Protein AF-0000000084532709 (afdb_homodimer)

Solvent-accessible surface area (backbone atoms only — not comparable to full-atom values): 25079 Å² total; per-residue (Å²): 114,42,33,33,36,31,39,14,30,31,22,26,64,37,64,61,93,81,50,82,13,48,66,23,42,50,47,44,40,50,50,43,51,51,60,64,64,37,80,27,75,61,70,30,35,38,36,26,10,18,54,19,43,76,31,45,57,69,30,31,50,49,45,48,59,51,60,59,59,94,49,53,70,47,70,29,48,14,50,35,36,34,53,31,41,45,26,45,45,71,66,74,39,75,66,42,85,62,77,58,68,47,80,42,82,50,100,69,30,36,37,38,30,32,32,19,46,36,95,95,38,67,38,22,33,68,48,71,67,56,49,51,50,49,50,51,49,60,71,70,48,68,66,91,38,44,28,37,40,32,28,9,44,40,63,63,78,78,68,31,69,81,50,43,76,34,25,22,49,72,42,67,61,54,38,55,52,52,71,76,37,81,42,53,52,36,36,40,23,13,76,54,17,34,37,31,41,34,67,53,82,94,27,51,30,39,29,21,14,14,33,51,30,32,44,42,42,64,30,62,39,84,86,41,62,36,76,77,65,70,33,32,30,29,39,37,38,36,42,87,88,57,50,51,36,36,38,57,44,78,57,130,112,41,33,34,37,31,37,13,31,31,22,26,64,38,65,60,94,82,50,80,12,47,66,23,42,50,47,45,40,49,51,44,50,52,61,65,65,38,78,27,75,60,69,32,35,38,33,26,10,18,54,21,45,75,32,46,57,71,29,30,49,50,45,48,59,51,61,59,59,93,49,54,68,47,71,28,46,15,49,35,36,35,54,30,41,44,26,44,44,69,67,73,39,76,66,43,86,64,77,55,69,47,80,42,82,49,98,70,31,36,36,38,29,33,32,18,46,36,94,97,36,66,36,20,34,66,48,71,67,55,50,51,49,49,49,51,51,60,71,68,49,67,66,89,38,44,31,37,41,32,28,10,41,40,64,60,78,78,68,31,69,83,51,44,76,33,24,22,50,71,41,68,61,55,39,56,52,51,70,74,36,80,40,54,52,35,36,40,24,13,79,54,18,33,35,32,41,34,66,53,83,93,25,50,32,39,30,19,14,14,35,51,31,32,44,42,41,64,29,62,39,85,87,43,62,37,74,76,64,71,33,32,30,28,38,36,37,35,41,87,87,57,50,51,37,36,37,56,44,79,54,129

Nearest PDB structures (foldseek):
  2hy1-assembly1_A-2  TM=9.332E-01  e=4.107E-20  Mycobacterium tuberculosis H37Rv
  2hyp-assembly1_A-2  TM=9.124E-01  e=9.437E-20  Mycobacterium tuberculosis H37Rv
  3d03-assembly1_A  TM=8.855E-01  e=3.112E-20  Klebsiella aerogenes
  2hyo-assembly1_A-2  TM=9.187E-01  e=3.024E-19  Mycobacterium tuberculosis H37Rv
  2dxl-assembly1_A  TM=8.891E-01  e=1.471E-19  Klebsiella aerogenes

InterPro domains:
  IPR004843 Calcineurin-like, phosphoesterase domain [PF00149] (3-195)
  IPR029052 Metallo-dependent phosphatase-like [G3DSA:3.60.21.10] (1-251)
  IPR029052 Metallo-dependent phosphatase-like [SSF56300] (3-249)
  IPR050884 Cyclic nucleotide phosphodiesterase class-III [PTHR42988] (1-250)

Sequence (504 aa):
MVTIAQLSDIHLGQVQRHDGGKRARRRAEQVMAYLDALPGPLDAVLVTGDLADHGLPAEYAQVARVLKSRHPVLTCPGNHDVRGPYREGLLGEAASEEPINRLHELPGADVLMLDSSIPGKHDGLLDDATLTWLDERLAGGRTDLPALVAFHHPPVELSIPYVDEIRQFGEARLAEVLRRHPRVVALFCGHSHTPAATTFAGLPLLVAPGVVSTTTLPCEGGRGISFDQPPMLAFHVLHDDRRLTTHYRVVLMVTIAQLSDIHLGQVQRHDGGKRARRRAEQVMAYLDALPGPLDAVLVTGDLADHGLPAEYAQVARVLKSRHPVLTCPGNHDVRGPYREGLLGEAASEEPINRLHELPGADVLMLDSSIPGKHDGLLDDATLTWLDERLAGGRTDLPALVAFHHPPVELSIPYVDEIRQFGEARLAEVLRRHPRVVALFCGHSHTPAATTFAGLPLLVAPGVVSTTTLPCEGGRGISFDQPPMLAFHVLHDDRRLTTHYRVVL

Secondary structure (DSSP, 8-state):
-EEEEEEB---BT--STT-TTHHHHHHHHHHHHHHHH--S---EEEEES--BSS--HHHHHHHHHHT--SS-EEEE--TT--HHHHIIIII------S---EEEEETTEEEEE-----TT-SSEE--HHHHHHHHHHHHHS-TTS-EEEE-SS-SS--S-HHHHTTSEE-HHHHHHHHHT-TTEEEEEE-SS-S-EEEEETTEEEEEPPBSS-EE--GGG-TTSEES-SPPEEEEEEE-TTS-EEEEEEE--/-EEEEEEB---BT--STT-TTHHHHHHHHHHHHHHHH--S---EEEEES--BSS--HHHHHHHHHHT--SS-EEEE--TT--HHHHIIIII------S---EEEEETTEEEEE-----TT-SSEE--HHHHHHHHHHHHHS-TTS-EEEE-SS-SS--S-HHHHTTSEE-HHHHHHHHHT-TTEEEEEE-SS-S-EEEEETTEEEEEPPBSS-EE--GGG-TTSEESSSPPEEEEEEE-TTS-EEEEEEE--

Foldseek 3Di:
DAKAWEAEQLAAQDDDPNPRRVLSLVLLLLVQVVVQPDPDDHAEYEYAENQHQQQDLVSLLSSQVSNDHPHHYHYAYAQNHQQQSNCVSHVVDHGDNDWDWDWDDTPQEIEIETEQYDVPAHAGECDPVRLVVVLVCLVPDPLVHAYEYEHAFADDDPQQVVQSVRGYPPCVSVLVSCVVRVSHAAYEYESQQAFDWDDDSNHIYTYWHHSQWHADHVVVDDPRIGRPAAGKMKMWDQDPVRHIDIDIDGRD/DAKAWEAEQLAAQDDDPNPRRVLSLVLLLLVQVVVQPDPDDHAEYEYAENQHQQQDLVSLLSSQVSNDHPHHYHYAYAQNHQQQSNCVSHVVDHGDRDWDWDWDDTPQEIEIEGEQYDVPAHAGECDPVRLVVVLVCLVPDPLVHAYEYEHAFADDDPQQVVQSVRGYPPCVSVLVSCVVRVSHAAYEYESQQAFDWDDDSNHIYTYWHHSQWHADHVVVDDPRIGRPAAGKMKMWDQDPVRHIDIDIDGRD

pLDDT: mean 97.86, std 2.08, range [83.81, 99.0]

Radius of gyration: 22.42 Å; Cα contacts (8 Å, |Δi|>4): 1341; chains: 2; bounding box: 48×65×48 Å

Structure (mmCIF, N/CA/C/O backbone):
data_AF-0000000084532709-model_v1
#
loop_
_entity.id
_entity.type
_entity.pdbx_description
1 polymer Metallophosphoesterase
#
loop_
_atom_site.group_PDB
_atom_site.id
_atom_site.type_symbol
_atom_site.label_atom_id
_atom_site.label_alt_id
_atom_site.label_comp_id
_atom_site.label_asym_id
_atom_site.label_entity_id
_atom_site.label_seq_id
_atom_site.pdbx_PDB_ins_code
_atom_site.Cartn_x
_atom_site.Cartn_y
_atom_site.Cartn_z
_atom_site.occupancy
_atom_site.B_iso_or_equiv
_atom_site.auth_seq_id
_atom_site.auth_comp_id
_atom_site.auth_asym_id
_atom_site.auth_atom_id
_atom_site.pdbx_PDB_model_num
ATOM 1 N N . MET A 1 1 ? 8.281 3.93 -18.922 1 89.62 1 MET A N 1
ATOM 2 C CA . MET A 1 1 ? 7.402 3.691 -17.781 1 89.62 1 MET A CA 1
ATOM 3 C C . MET A 1 1 ? 6.559 2.439 -18 1 89.62 1 MET A C 1
ATOM 5 O O . MET A 1 1 ? 6.047 2.213 -19.094 1 89.62 1 MET A O 1
ATOM 9 N N . VAL A 1 2 ? 6.605 1.488 -17.125 1 96.56 2 VAL A N 1
ATOM 10 C CA . VAL A 1 2 ? 5.848 0.242 -17.172 1 96.56 2 VAL A CA 1
ATOM 11 C C . VAL A 1 2 ? 4.738 0.281 -16.125 1 96.56 2 VAL A C 1
ATOM 13 O O . VAL A 1 2 ? 4.977 0.659 -14.969 1 96.56 2 VAL A O 1
ATOM 16 N N . THR A 1 3 ? 3.543 0.022 -16.516 1 98.38 3 THR A N 1
ATOM 17 C CA . THR A 1 3 ? 2.418 -0.072 -15.602 1 98.38 3 THR A CA 1
ATOM 18 C C . THR A 1 3 ? 1.842 -1.485 -15.594 1 98.38 3 THR A C 1
ATOM 20 O O . THR A 1 3 ? 1.43 -2 -16.641 1 98.38 3 THR A O 1
ATOM 23 N N . ILE A 1 4 ? 1.801 -2.094 -14.453 1 98.75 4 ILE A N 1
ATOM 24 C CA . ILE A 1 4 ? 1.326 -3.461 -14.273 1 98.75 4 ILE A CA 1
ATOM 25 C C . ILE A 1 4 ? 0.22 -3.494 -13.227 1 98.75 4 ILE A C 1
ATOM 27 O O . ILE A 1 4 ? 0.306 -2.811 -12.203 1 98.75 4 ILE A O 1
ATOM 31 N N . ALA A 1 5 ? -0.834 -4.23 -13.477 1 98.88 5 ALA A N 1
ATOM 32 C CA . ALA A 1 5 ? -1.814 -4.551 -12.445 1 98.88 5 ALA A CA 1
ATOM 33 C C . ALA A 1 5 ? -1.521 -5.91 -11.812 1 98.88 5 ALA A C 1
ATOM 35 O O . ALA A 1 5 ? -1.058 -6.828 -12.492 1 98.88 5 ALA A O 1
ATOM 36 N N . GLN A 1 6 ? -1.792 -6.008 -10.562 1 99 6 GLN A N 1
ATOM 37 C CA . GLN A 1 6 ? -1.617 -7.281 -9.867 1 99 6 GLN A CA 1
ATOM 38 C C . GLN A 1 6 ? -2.861 -7.648 -9.062 1 99 6 GLN A C 1
ATOM 40 O O . GLN A 1 6 ? -3.385 -6.824 -8.312 1 99 6 GLN A O 1
ATOM 45 N N . LEU A 1 7 ? -3.398 -8.75 -9.281 1 98.88 7 LEU A N 1
ATOM 46 C CA . LEU A 1 7 ? -4.367 -9.367 -8.383 1 98.88 7 LEU A CA 1
ATOM 47 C C . LEU A 1 7 ? -3.848 -10.703 -7.867 1 98.88 7 LEU A C 1
ATOM 49 O O . LEU A 1 7 ? -2.883 -11.25 -8.406 1 98.88 7 LEU A O 1
ATOM 53 N N . SER A 1 8 ? -4.395 -11.195 -6.848 1 98.94 8 SER A N 1
ATOM 54 C CA . SER A 1 8 ? -3.967 -12.453 -6.246 1 98.94 8 SER A CA 1
ATOM 55 C C . SER A 1 8 ? -5.109 -13.125 -5.484 1 98.94 8 SER A C 1
ATOM 57 O O . SER A 1 8 ? -6.102 -12.477 -5.148 1 98.94 8 SER A O 1
ATOM 59 N N . ASP A 1 9 ? -5.012 -14.422 -5.293 1 98.94 9 ASP A N 1
ATOM 60 C CA . ASP A 1 9 ? -5.867 -15.195 -4.395 1 98.94 9 ASP A CA 1
ATOM 61 C C . ASP A 1 9 ? -7.336 -15.078 -4.797 1 98.94 9 ASP A C 1
ATOM 63 O O . ASP A 1 9 ? -8.18 -14.688 -3.99 1 98.94 9 ASP A O 1
ATOM 67 N N . ILE A 1 10 ? -7.547 -15.461 -6.051 1 98.94 10 ILE A N 1
ATOM 68 C CA . ILE A 1 10 ? -8.922 -15.438 -6.527 1 98.94 10 ILE A CA 1
ATOM 69 C C . ILE A 1 10 ? -9.648 -16.703 -6.066 1 98.94 10 ILE A C 1
ATOM 71 O O . ILE A 1 10 ? -10.883 -16.703 -5.965 1 98.94 10 ILE A O 1
ATOM 75 N N . HIS A 1 11 ? -9.016 -17.797 -5.891 1 98.88 11 HIS A N 1
ATOM 76 C CA . HIS A 1 11 ? -9.539 -19.016 -5.273 1 98.88 11 HIS A CA 1
ATOM 77 C C . HIS A 1 11 ? -10.805 -19.484 -5.984 1 98.88 11 HIS A C 1
ATOM 79 O O . HIS A 1 11 ? -11.82 -19.766 -5.34 1 98.88 11 HIS A O 1
ATOM 85 N N . LEU A 1 12 ? -10.75 -19.609 -7.277 1 98.88 12 LEU A N 1
ATOM 86 C CA . LEU A 1 12 ? -11.922 -20.172 -7.957 1 98.88 12 LEU A CA 1
ATOM 87 C C . LEU A 1 12 ? -12.211 -21.578 -7.477 1 98.88 12 LEU A C 1
ATOM 89 O O . LEU A 1 12 ? -11.305 -22.422 -7.402 1 98.88 12 LEU A O 1
ATOM 93 N N . GLY A 1 13 ? -13.5 -21.844 -7.152 1 98.56 13 GLY A N 1
ATOM 94 C CA . GLY A 1 13 ? -13.914 -23.109 -6.57 1 98.56 13 GLY A CA 1
ATOM 95 C C . GLY A 1 13 ? -14.172 -23.016 -5.078 1 98.56 13 GLY A C 1
ATOM 96 O O . GLY A 1 13 ? -14.711 -23.953 -4.48 1 98.56 13 GLY A O 1
ATOM 97 N N . GLN A 1 14 ? -13.773 -21.906 -4.414 1 98.38 14 GLN A N 1
ATOM 98 C CA . GLN A 1 14 ? -14.031 -21.734 -2.99 1 98.38 14 GLN A CA 1
ATOM 99 C C . GLN A 1 14 ? -15.531 -21.578 -2.723 1 98.38 14 GLN A C 1
ATOM 101 O O . GLN A 1 14 ? -16.203 -20.766 -3.348 1 98.38 14 GLN A O 1
ATOM 106 N N . VAL A 1 15 ? -15.992 -22.344 -1.795 1 97 15 VAL A N 1
ATOM 107 C CA . VAL A 1 15 ? -17.406 -22.297 -1.438 1 97 15 VAL A CA 1
ATOM 108 C C . VAL A 1 15 ? -17.594 -21.5 -0.158 1 97 15 VAL A C 1
ATOM 110 O O . VAL A 1 15 ? -16.922 -21.75 0.849 1 97 15 VAL A O 1
ATOM 113 N N . GLN A 1 16 ? -18.328 -20.484 -0.268 1 93.44 16 GLN A N 1
ATOM 114 C CA . GLN A 1 16 ? -18.766 -19.703 0.881 1 93.44 16 GLN A CA 1
ATOM 115 C C . GLN A 1 16 ? -20.281 -19.797 1.07 1 93.44 16 GLN A C 1
ATOM 117 O O . GLN A 1 16 ? -21.047 -19.5 0.154 1 93.44 16 GLN A O 1
ATOM 122 N N . ARG A 1 17 ? -20.781 -20.25 2.178 1 93.44 17 ARG A N 1
ATOM 123 C CA . ARG A 1 17 ? -22.203 -20.359 2.523 1 93.44 17 ARG A CA 1
ATOM 124 C C . ARG A 1 17 ? -22.969 -21.141 1.461 1 93.44 17 ARG A C 1
ATOM 126 O O . ARG A 1 17 ? -23.984 -20.688 0.96 1 93.44 17 ARG A O 1
ATOM 133 N N . HIS A 1 18 ? -22.359 -22.141 0.948 1 94.5 18 HIS A N 1
ATOM 134 C CA . HIS A 1 18 ? -22.953 -23.109 0.026 1 94.5 18 HIS A CA 1
ATOM 135 C C . HIS A 1 18 ? -23.328 -22.438 -1.299 1 94.5 18 HIS A C 1
ATOM 137 O O . HIS A 1 18 ? -24.359 -22.75 -1.887 1 94.5 18 HIS A O 1
ATOM 143 N N . ASP A 1 19 ? -22.547 -21.547 -1.748 1 96.62 19 ASP A N 1
ATOM 144 C CA . ASP A 1 19 ? -22.906 -20.797 -2.957 1 96.62 19 ASP A CA 1
ATOM 145 C C . ASP A 1 19 ? -22.359 -21.484 -4.203 1 96.62 19 ASP A C 1
ATOM 147 O O . ASP A 1 19 ? -22.438 -20.938 -5.305 1 96.62 19 ASP A O 1
ATOM 151 N N . GLY A 1 20 ? -21.703 -22.672 -4.043 1 96.25 20 GLY A N 1
ATOM 152 C CA . GLY A 1 20 ? -21.172 -23.406 -5.176 1 96.25 20 GLY A CA 1
ATOM 153 C C . GLY A 1 20 ? -20 -22.719 -5.844 1 96.25 20 GLY A C 1
ATOM 154 O O . GLY A 1 20 ? -19.734 -22.938 -7.027 1 96.25 20 GLY A O 1
ATOM 155 N N . GLY A 1 21 ? -19.375 -21.797 -5.172 1 97.69 21 GLY A N 1
ATOM 156 C CA . GLY A 1 21 ? -18.219 -21.094 -5.703 1 97.69 21 GLY A CA 1
ATOM 157 C C . GLY A 1 21 ? -18.562 -19.828 -6.457 1 97.69 21 GLY A C 1
ATOM 158 O O . GLY A 1 21 ? -17.703 -19.203 -7.059 1 97.69 21 GLY A O 1
ATOM 159 N N . LYS A 1 22 ? -19.797 -19.391 -6.418 1 98.06 22 LYS A N 1
ATOM 160 C CA . LYS A 1 22 ? -20.297 -18.281 -7.215 1 98.06 22 LYS A CA 1
ATOM 161 C C . LYS A 1 22 ? -19.672 -16.953 -6.766 1 98.06 22 LYS A C 1
ATOM 163 O O . LYS A 1 22 ? -19.312 -16.125 -7.598 1 98.06 22 LYS A O 1
ATOM 168 N N . ARG A 1 23 ? -19.531 -16.797 -5.445 1 98.25 23 ARG A N 1
ATOM 169 C CA . ARG A 1 23 ? -18.984 -15.539 -4.918 1 98.25 23 ARG A CA 1
ATOM 170 C C . ARG A 1 23 ? -17.562 -15.32 -5.391 1 98.25 23 ARG A C 1
ATOM 172 O O . ARG A 1 23 ? -17.219 -14.242 -5.879 1 98.25 23 ARG A O 1
ATOM 179 N N . ALA A 1 24 ? -16.719 -16.328 -5.234 1 98.75 24 ALA A N 1
ATOM 180 C CA . ALA A 1 24 ? -15.32 -16.234 -5.668 1 98.75 24 ALA A CA 1
ATOM 181 C C . ALA A 1 24 ? -15.234 -15.922 -7.16 1 98.75 24 ALA A C 1
ATOM 183 O O . ALA A 1 24 ? -14.469 -15.047 -7.574 1 98.75 24 ALA A O 1
ATOM 184 N N . ARG A 1 25 ? -16.016 -16.609 -7.926 1 98.75 25 ARG A N 1
ATOM 185 C CA . ARG A 1 25 ? -16.016 -16.406 -9.375 1 98.75 25 ARG A CA 1
ATOM 186 C C . ARG A 1 25 ? -16.469 -14.992 -9.727 1 98.75 25 ARG A C 1
ATOM 188 O O . ARG A 1 25 ? -15.844 -14.328 -10.547 1 98.75 25 ARG A O 1
ATOM 195 N N . ARG A 1 26 ? -17.531 -14.539 -9.141 1 98.62 26 ARG A N 1
ATOM 196 C CA . ARG A 1 26 ? -18.062 -13.203 -9.422 1 98.62 26 ARG A CA 1
ATOM 197 C C . ARG A 1 26 ? -17.031 -12.133 -9.094 1 98.62 26 ARG A C 1
ATOM 199 O O . ARG A 1 26 ? -16.859 -11.18 -9.859 1 98.62 26 ARG A O 1
ATOM 206 N N . ARG A 1 27 ? -16.375 -12.25 -8.023 1 98.81 27 ARG A N 1
ATOM 207 C CA . ARG A 1 27 ? -15.383 -11.266 -7.617 1 98.81 27 ARG A CA 1
ATOM 208 C C . ARG A 1 27 ? -14.203 -11.242 -8.586 1 98.81 27 ARG A C 1
ATOM 210 O O . ARG A 1 27 ? -13.719 -10.172 -8.961 1 98.81 27 ARG A O 1
ATOM 217 N N . ALA A 1 28 ? -13.734 -12.422 -8.945 1 98.94 28 ALA A N 1
ATOM 218 C CA . ALA A 1 28 ? -12.648 -12.492 -9.922 1 98.94 28 ALA A CA 1
ATOM 219 C C . ALA A 1 28 ? -13.07 -11.875 -11.258 1 98.94 28 ALA A C 1
ATOM 221 O O . ALA A 1 28 ? -12.312 -11.117 -11.867 1 98.94 28 ALA A O 1
ATOM 222 N N . GLU A 1 29 ? -14.273 -12.203 -11.695 1 98.88 29 GLU A N 1
ATOM 223 C CA . GLU A 1 29 ? -14.805 -11.648 -12.938 1 98.88 29 GLU A CA 1
ATOM 224 C C . GLU A 1 29 ? -14.922 -10.125 -12.852 1 98.88 29 GLU A C 1
ATOM 226 O O . GLU A 1 29 ? -14.648 -9.422 -13.828 1 98.88 29 GLU A O 1
ATOM 231 N N . GLN A 1 30 ? -15.336 -9.641 -11.734 1 98.88 30 GLN A N 1
ATOM 232 C CA . GLN A 1 30 ? -15.461 -8.203 -11.508 1 98.88 30 GLN A CA 1
ATOM 233 C C . GLN A 1 30 ? -14.117 -7.504 -11.656 1 98.88 30 GLN A C 1
ATOM 235 O O . GLN A 1 30 ? -14.023 -6.461 -12.312 1 98.88 30 GLN A O 1
ATOM 240 N N . VAL A 1 31 ? -13.109 -8.062 -11.086 1 98.94 31 VAL A N 1
ATOM 241 C CA . VAL A 1 31 ? -11.773 -7.469 -11.133 1 98.94 31 VAL A CA 1
ATOM 242 C C . VAL A 1 31 ? -11.25 -7.488 -12.562 1 98.94 31 VAL A C 1
ATOM 244 O O . VAL A 1 31 ? -10.727 -6.488 -13.055 1 98.94 31 VAL A O 1
ATOM 247 N N . MET A 1 32 ? -11.438 -8.617 -13.258 1 98.94 32 MET A N 1
ATOM 248 C CA . MET A 1 32 ? -10.953 -8.719 -14.633 1 98.94 32 MET A CA 1
ATOM 249 C C . MET A 1 32 ? -11.742 -7.801 -15.555 1 98.94 32 MET A C 1
ATOM 251 O O . MET A 1 32 ? -11.18 -7.207 -16.484 1 98.94 32 MET A O 1
ATOM 255 N N . ALA A 1 33 ? -13.031 -7.691 -15.312 1 98.81 33 ALA A N 1
ATOM 256 C CA . ALA A 1 33 ? -13.836 -6.766 -16.094 1 98.81 33 ALA A CA 1
ATOM 257 C C . ALA A 1 33 ? -13.367 -5.324 -15.906 1 98.81 33 ALA A C 1
ATOM 259 O O . ALA A 1 33 ? -13.289 -4.555 -16.859 1 98.81 33 ALA A O 1
ATOM 260 N N . TYR A 1 34 ? -13.094 -4.988 -14.711 1 98.62 34 TYR A N 1
ATOM 261 C CA . TYR A 1 34 ? -12.555 -3.67 -14.406 1 98.62 34 TYR A CA 1
ATOM 262 C C . TYR A 1 34 ? -11.258 -3.42 -15.164 1 98.62 34 TYR A C 1
ATOM 264 O O . TYR A 1 34 ? -11.102 -2.383 -15.812 1 98.62 34 TYR A O 1
ATOM 272 N N . LEU A 1 35 ? -10.32 -4.363 -15.141 1 98.75 35 LEU A N 1
ATOM 273 C CA . LEU A 1 35 ? -9.031 -4.219 -15.805 1 98.75 35 LEU A CA 1
ATOM 274 C C . LEU A 1 35 ? -9.203 -4.105 -17.312 1 98.75 35 LEU A C 1
ATOM 276 O O . LEU A 1 35 ? -8.539 -3.297 -17.969 1 98.75 35 LEU A O 1
ATOM 280 N N . ASP A 1 36 ? -10.109 -4.855 -17.875 1 98.5 36 ASP A N 1
ATOM 281 C CA . ASP A 1 36 ? -10.32 -4.859 -19.328 1 98.5 36 ASP A CA 1
ATOM 282 C C . ASP A 1 36 ? -10.977 -3.566 -19.781 1 98.5 36 ASP A C 1
ATOM 284 O O . ASP A 1 36 ? -10.898 -3.209 -20.969 1 98.5 36 ASP A O 1
ATOM 288 N N . ALA A 1 37 ? -11.641 -2.93 -18.844 1 97.94 37 ALA A N 1
ATOM 289 C CA . ALA A 1 37 ? -12.352 -1.697 -19.188 1 97.94 37 ALA A CA 1
ATOM 290 C C . ALA A 1 37 ? -11.422 -0.489 -19.078 1 97.94 37 ALA A C 1
ATOM 292 O O . ALA A 1 37 ? -11.766 0.607 -19.516 1 97.94 37 ALA A O 1
ATOM 293 N N . LEU A 1 38 ? -10.258 -0.655 -18.453 1 97.5 38 LEU A N 1
ATOM 294 C CA . LEU A 1 38 ? -9.312 0.451 -18.312 1 97.5 38 LEU A CA 1
ATOM 295 C C . LEU A 1 38 ? -8.914 0.992 -19.688 1 97.5 38 LEU A C 1
ATOM 297 O O . LEU A 1 38 ? -8.594 0.22 -20.594 1 97.5 38 LEU A O 1
ATOM 301 N N . PRO A 1 39 ? -8.875 2.299 -19.828 1 95.31 39 PRO A N 1
ATOM 302 C CA . PRO A 1 39 ? -8.367 2.836 -21.094 1 95.31 39 PRO A CA 1
ATOM 303 C C . PRO A 1 39 ? -6.859 2.627 -21.266 1 95.31 39 PRO A C 1
ATOM 305 O O . PRO A 1 39 ? -6.359 2.588 -22.391 1 95.31 39 PRO A O 1
ATOM 308 N N . GLY A 1 40 ? -6.059 2.48 -20.328 1 85.75 40 GLY A N 1
ATOM 309 C CA . GLY A 1 40 ? -4.629 2.215 -20.375 1 85.75 40 GLY A CA 1
ATOM 310 C C . GLY A 1 40 ? -3.787 3.432 -20.047 1 85.75 40 GLY A C 1
ATOM 311 O O . GLY A 1 40 ? -4.23 4.324 -19.328 1 85.75 40 GLY A O 1
ATOM 312 N N . PRO A 1 41 ? -2.576 3.297 -20.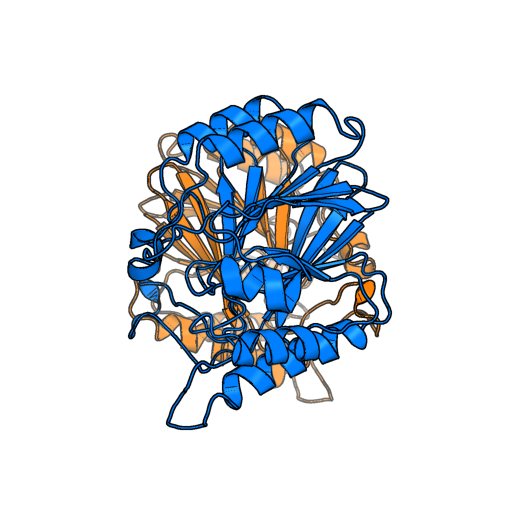094 1 89.19 41 PRO A N 1
ATOM 313 C CA . PRO A 1 41 ? -1.774 2.137 -20.484 1 89.19 41 PRO A CA 1
ATOM 314 C C . PRO A 1 41 ? -1.697 1.073 -19.391 1 89.19 41 PRO A C 1
ATOM 316 O O . PRO A 1 41 ? -1.677 1.404 -18.203 1 89.19 41 PRO A O 1
ATOM 319 N N . LEU A 1 42 ? -1.738 -0.197 -19.672 1 97.62 42 LEU A N 1
ATOM 320 C CA . LEU A 1 42 ? -1.511 -1.364 -18.828 1 97.62 42 LEU A CA 1
ATOM 321 C C . LEU A 1 42 ? -0.726 -2.436 -19.578 1 97.62 42 LEU A C 1
ATOM 323 O O . LEU A 1 42 ? -1.222 -3.004 -20.547 1 97.62 42 LEU A O 1
ATOM 327 N N . ASP A 1 43 ? 0.49 -2.684 -19.109 1 98.5 43 ASP A N 1
ATOM 328 C CA . ASP A 1 43 ? 1.42 -3.51 -19.875 1 98.5 43 ASP A CA 1
ATOM 329 C C . ASP A 1 43 ? 1.176 -4.996 -19.609 1 98.5 43 ASP A C 1
ATOM 331 O O . ASP A 1 43 ? 1.452 -5.836 -20.469 1 98.5 43 ASP A O 1
ATOM 335 N N . ALA A 1 44 ? 0.695 -5.305 -18.406 1 98.75 44 ALA A N 1
ATOM 336 C CA . ALA A 1 44 ? 0.417 -6.695 -18.047 1 98.75 44 ALA A CA 1
ATOM 337 C C . ALA A 1 44 ? -0.449 -6.785 -16.797 1 98.75 44 ALA A C 1
ATOM 339 O O . ALA A 1 44 ? -0.584 -5.809 -16.062 1 98.75 44 ALA A O 1
ATOM 340 N N . VAL A 1 45 ? -1.062 -7.887 -16.609 1 98.94 45 VAL A N 1
ATOM 341 C CA . VAL A 1 45 ? -1.749 -8.281 -15.383 1 98.94 45 VAL A CA 1
ATOM 342 C C . VAL A 1 45 ? -1.028 -9.461 -14.742 1 98.94 45 VAL A C 1
ATOM 344 O O . VAL A 1 45 ? -0.846 -10.5 -15.375 1 98.94 45 VAL A O 1
ATOM 347 N N . LEU A 1 46 ? -0.572 -9.266 -13.531 1 98.94 46 LEU A N 1
ATOM 348 C CA . LEU A 1 46 ? 0.029 -10.359 -12.773 1 98.94 46 LEU A CA 1
ATOM 349 C C . LEU A 1 46 ? -0.996 -11.008 -11.844 1 98.94 46 LEU A C 1
ATOM 351 O O . LEU A 1 46 ? -1.739 -10.312 -11.156 1 98.94 46 LEU A O 1
ATOM 355 N N . VAL A 1 47 ? -1.096 -12.297 -11.812 1 98.94 47 VAL A N 1
ATOM 356 C CA . VAL A 1 47 ? -1.88 -13.062 -10.852 1 98.94 47 VAL A CA 1
ATOM 357 C C . VAL A 1 47 ? -0.956 -13.953 -10.016 1 98.94 47 VAL A C 1
ATOM 359 O O . VAL A 1 47 ? -0.431 -14.945 -10.516 1 98.94 47 VAL A O 1
ATOM 362 N N . THR A 1 48 ? -0.82 -13.633 -8.711 1 98.94 48 THR A N 1
ATOM 363 C CA . THR A 1 48 ? 0.31 -14.164 -7.957 1 98.94 48 THR A CA 1
ATOM 364 C C . THR A 1 48 ? -0.143 -15.281 -7.02 1 98.94 48 THR A C 1
ATOM 366 O O . THR A 1 48 ? 0.189 -15.273 -5.832 1 98.94 48 THR A O 1
ATOM 369 N N . GLY A 1 49 ? -0.867 -16.219 -7.562 1 98.81 49 GLY A N 1
ATOM 370 C CA . GLY A 1 49 ? -1.056 -17.5 -6.906 1 98.81 49 GLY A CA 1
ATOM 371 C C . GLY A 1 49 ? -2.426 -17.656 -6.273 1 98.81 49 GLY A C 1
ATOM 372 O O . GLY A 1 49 ? -3.178 -16.688 -6.172 1 98.81 49 GLY A O 1
ATOM 373 N N . ASP A 1 50 ? -2.746 -18.953 -5.906 1 98.94 50 ASP A N 1
ATOM 374 C CA . ASP A 1 50 ? -4.047 -19.359 -5.387 1 98.94 50 ASP A CA 1
ATOM 375 C C . ASP A 1 50 ? -5.164 -19.016 -6.363 1 98.94 50 ASP A C 1
ATOM 377 O O . ASP A 1 50 ? -6.141 -18.359 -5.988 1 98.94 50 ASP A O 1
ATOM 381 N N . LEU A 1 51 ? -4.93 -19.469 -7.602 1 98.94 51 LEU A N 1
ATOM 382 C CA . LEU A 1 51 ? -5.902 -19.281 -8.672 1 98.94 51 LEU A CA 1
ATOM 383 C C . LEU A 1 51 ? -7.109 -20.203 -8.477 1 98.94 51 LEU A C 1
ATOM 385 O O . LEU A 1 51 ? -8.25 -19.75 -8.586 1 98.94 51 LEU A O 1
ATOM 389 N N . ALA A 1 52 ? -6.816 -21.453 -8.242 1 98.88 52 ALA A N 1
ATOM 390 C CA . ALA A 1 52 ? -7.828 -22.438 -7.859 1 98.88 52 ALA A CA 1
ATOM 391 C C . ALA A 1 52 ? -7.859 -22.625 -6.348 1 98.88 52 ALA A C 1
ATOM 393 O O . ALA A 1 52 ? -6.867 -22.375 -5.66 1 98.88 52 ALA A O 1
ATOM 394 N N . ASP A 1 53 ? -9.023 -23.094 -5.812 1 98.75 53 ASP A N 1
ATOM 395 C CA . ASP A 1 53 ? -9.117 -23.312 -4.371 1 98.75 53 ASP A CA 1
ATOM 396 C C . ASP A 1 53 ? -8.672 -24.719 -3.996 1 98.75 53 ASP A C 1
ATOM 398 O O . ASP A 1 53 ? -8.102 -24.938 -2.924 1 98.75 53 ASP A O 1
ATOM 402 N N . HIS A 1 54 ? -8.898 -25.719 -4.961 1 98.31 54 HIS A N 1
ATOM 403 C CA . HIS A 1 54 ? -8.602 -27.109 -4.652 1 98.31 54 HIS A CA 1
ATOM 404 C C . HIS A 1 54 ? -7.652 -27.703 -5.688 1 98.31 54 HIS A C 1
ATOM 406 O O . HIS A 1 54 ? -7.254 -28.875 -5.57 1 98.31 54 HIS A O 1
ATOM 412 N N . GLY A 1 55 ? -7.344 -27.016 -6.719 1 98.44 55 GLY A N 1
ATOM 413 C CA . GLY A 1 55 ? -6.418 -27.484 -7.738 1 98.44 55 GLY A CA 1
ATOM 414 C C . GLY A 1 55 ? -7.023 -28.531 -8.664 1 98.44 55 GLY A C 1
ATOM 415 O O . GLY A 1 55 ? -6.312 -29.391 -9.188 1 98.44 55 GLY A O 1
ATOM 416 N N . LEU A 1 56 ? -8.344 -28.469 -8.844 1 98.38 56 LEU A N 1
ATOM 417 C CA . LEU A 1 56 ? -9.023 -29.422 -9.711 1 98.38 56 LEU A CA 1
ATOM 418 C C . LEU A 1 56 ? -9.031 -28.953 -11.156 1 98.38 56 LEU A C 1
ATOM 420 O O . LEU A 1 56 ? -9.133 -27.75 -11.414 1 98.38 56 LEU A O 1
ATOM 424 N N . PRO A 1 57 ? -8.984 -29.891 -12.133 1 98.56 57 PRO A N 1
ATOM 425 C CA . PRO A 1 57 ? -8.992 -29.516 -13.547 1 98.56 57 PRO A CA 1
ATOM 426 C C . PRO A 1 57 ? -10.156 -28.594 -13.906 1 98.56 57 PRO A C 1
ATOM 428 O O . PRO A 1 57 ? -9.969 -27.625 -14.648 1 98.56 57 PRO A O 1
ATOM 431 N N . ALA A 1 58 ? -11.312 -28.844 -13.336 1 98.44 58 ALA A N 1
ATOM 432 C CA . ALA A 1 58 ? -12.484 -28.016 -13.633 1 98.44 58 ALA A CA 1
ATOM 433 C C . ALA A 1 58 ? -12.289 -26.594 -13.156 1 98.44 58 ALA A C 1
ATOM 435 O O . ALA A 1 58 ? -12.781 -25.641 -13.781 1 98.44 58 ALA A O 1
ATOM 436 N N . GLU A 1 59 ? -11.625 -26.375 -12.055 1 98.81 59 GLU A N 1
ATOM 437 C CA . GLU A 1 59 ? -11.336 -25.047 -11.547 1 98.81 59 GLU A CA 1
ATOM 438 C C . GLU A 1 59 ? -10.375 -24.297 -12.461 1 98.81 59 GLU A C 1
ATOM 440 O O . GLU A 1 59 ? -10.547 -23.094 -12.711 1 98.81 59 GLU A O 1
ATOM 445 N N . TYR A 1 60 ? -9.398 -24.984 -13.008 1 98.88 60 TYR A N 1
ATOM 446 C CA . TYR A 1 60 ? -8.461 -24.328 -13.914 1 98.88 60 TYR A CA 1
ATOM 447 C C . TYR A 1 60 ? -9.141 -23.953 -15.227 1 98.88 60 TYR A C 1
ATOM 449 O O . TYR A 1 60 ? -8.797 -22.938 -15.844 1 98.88 60 TYR A O 1
ATOM 457 N N . ALA A 1 61 ? -10.078 -24.766 -15.641 1 98.62 61 ALA A N 1
ATOM 458 C CA . ALA A 1 61 ? -10.867 -24.359 -16.797 1 98.62 61 ALA A CA 1
ATOM 459 C C . ALA A 1 61 ? -11.586 -23.047 -16.531 1 98.62 61 ALA A C 1
ATOM 461 O O . ALA A 1 61 ? -11.648 -22.172 -17.422 1 98.62 61 ALA A O 1
ATOM 462 N N . GLN A 1 62 ? -12.141 -22.906 -15.328 1 98.69 62 GLN A N 1
ATOM 463 C CA . GLN A 1 62 ? -12.766 -21.641 -14.938 1 98.69 62 GLN A CA 1
ATOM 464 C C . GLN A 1 62 ? -11.734 -20.516 -14.891 1 98.69 62 GLN A C 1
ATOM 466 O O . GLN A 1 62 ? -12 -19.406 -15.359 1 98.69 62 GLN A O 1
ATOM 471 N N . VAL A 1 63 ? -10.578 -20.781 -14.312 1 98.94 63 VAL A N 1
ATOM 472 C CA . VAL A 1 63 ? -9.516 -19.781 -14.211 1 98.94 63 VAL A CA 1
ATOM 473 C C . VAL A 1 63 ? -9.141 -19.297 -15.609 1 98.94 63 VAL A C 1
ATOM 475 O O . VAL A 1 63 ? -9.047 -18.078 -15.844 1 98.94 63 VAL A O 1
ATOM 478 N N . ALA A 1 64 ? -8.961 -20.25 -16.531 1 98.88 64 ALA A N 1
ATOM 479 C CA . ALA A 1 64 ? -8.586 -19.906 -17.891 1 98.88 64 ALA A CA 1
ATOM 480 C C . ALA A 1 64 ? -9.625 -18.984 -18.531 1 98.88 64 ALA A C 1
ATOM 482 O O . ALA A 1 64 ? -9.266 -18.031 -19.234 1 98.88 64 ALA A O 1
ATOM 483 N N . ARG A 1 65 ? -10.844 -19.234 -18.266 1 98.75 65 ARG A N 1
ATOM 484 C CA . ARG A 1 65 ? -11.922 -18.422 -18.812 1 98.75 65 ARG A CA 1
ATOM 485 C C . ARG A 1 65 ? -11.945 -17.047 -18.172 1 98.75 65 ARG A C 1
ATOM 487 O O . ARG A 1 65 ? -12.016 -16.031 -18.859 1 98.75 65 ARG A O 1
ATOM 494 N N . VAL A 1 66 ? -11.891 -16.984 -16.875 1 98.88 66 VAL A N 1
ATOM 495 C CA . VAL A 1 66 ? -12.023 -15.742 -16.125 1 98.88 66 VAL A CA 1
ATOM 496 C C . VAL A 1 66 ? -10.844 -14.82 -16.406 1 98.88 66 VAL A C 1
ATOM 498 O O . VAL A 1 66 ? -11 -13.602 -16.469 1 98.88 66 VAL A O 1
ATOM 501 N N . LEU A 1 67 ? -9.641 -15.375 -16.656 1 98.88 67 LEU A N 1
ATOM 502 C CA . LEU A 1 67 ? -8.43 -14.57 -16.781 1 98.88 67 LEU A CA 1
ATOM 503 C C . LEU A 1 67 ? -8.203 -14.172 -18.234 1 98.88 67 LEU A C 1
ATOM 505 O O . LEU A 1 67 ? -7.207 -13.516 -18.562 1 98.88 67 LEU A O 1
ATOM 509 N N . LYS A 1 68 ? -9.102 -14.664 -19.156 1 98.5 68 LYS A N 1
ATOM 510 C CA . LYS A 1 68 ? -9.008 -14.125 -20.516 1 98.5 68 LYS A CA 1
ATOM 511 C C . LYS A 1 68 ? -9.086 -12.602 -20.516 1 98.5 68 LYS A C 1
ATOM 513 O O . LYS A 1 68 ? -9.953 -12.023 -19.859 1 98.5 68 LYS A O 1
ATOM 518 N N . SER A 1 69 ? -8.242 -11.945 -21.188 1 98.5 69 SER A N 1
ATOM 519 C CA . SER A 1 69 ? -8.133 -10.492 -21.125 1 98.5 69 SER A CA 1
ATOM 520 C C . SER A 1 69 ? -7.484 -9.938 -22.406 1 98.5 69 SER A C 1
ATOM 522 O O . SER A 1 69 ? -6.742 -10.648 -23.078 1 98.5 69 SER A O 1
ATOM 524 N N . ARG A 1 70 ? -7.77 -8.68 -22.766 1 97.94 70 ARG A N 1
ATOM 525 C CA . ARG A 1 70 ? -7.062 -7.988 -23.828 1 97.94 70 ARG A CA 1
ATOM 526 C C . ARG A 1 70 ? -5.617 -7.699 -23.438 1 97.94 70 ARG A C 1
ATOM 528 O O . ARG A 1 70 ? -4.793 -7.344 -24.281 1 97.94 70 ARG A O 1
ATOM 535 N N . HIS A 1 71 ? -5.254 -7.77 -22.156 1 98.06 71 HIS A N 1
ATOM 536 C CA . HIS A 1 71 ? -3.895 -7.574 -21.656 1 98.06 71 HIS A CA 1
ATOM 537 C C . HIS A 1 71 ? -3.174 -8.906 -21.484 1 98.06 71 HIS A C 1
ATOM 539 O O . HIS A 1 71 ? -3.811 -9.938 -21.234 1 98.06 71 HIS A O 1
ATOM 545 N N . PRO A 1 72 ? -1.816 -8.875 -21.625 1 98.19 72 PRO A N 1
ATOM 546 C CA . PRO A 1 72 ? -1.081 -10.07 -21.203 1 98.19 72 PRO A CA 1
ATOM 547 C C . PRO A 1 72 ? -1.32 -10.422 -19.75 1 98.19 72 PRO A C 1
ATOM 549 O O . PRO A 1 72 ? -1.23 -9.555 -18.875 1 98.19 72 PRO A O 1
ATOM 552 N N . VAL A 1 73 ? -1.646 -11.68 -19.453 1 98.81 73 VAL A N 1
ATOM 553 C CA . VAL A 1 73 ? -1.854 -12.148 -18.078 1 98.81 73 VAL A CA 1
ATOM 554 C C . VAL A 1 73 ? -0.761 -13.148 -17.703 1 98.81 73 VAL A C 1
ATOM 556 O O . VAL A 1 73 ? -0.6 -14.18 -18.375 1 98.81 73 VAL A O 1
ATOM 559 N N . LEU A 1 74 ? 0.018 -12.82 -16.719 1 98.88 74 LEU A N 1
ATOM 560 C CA . LEU A 1 74 ? 1.104 -13.656 -16.203 1 98.88 74 LEU A CA 1
ATOM 561 C C . LEU A 1 74 ? 0.731 -14.273 -14.867 1 98.88 74 LEU A C 1
ATOM 563 O O . LEU A 1 74 ? 0.255 -13.586 -13.969 1 98.88 74 LEU A O 1
ATOM 567 N N . THR A 1 75 ? 0.932 -15.602 -14.719 1 98.88 75 THR A N 1
ATOM 568 C CA . THR A 1 75 ? 0.488 -16.266 -13.5 1 98.88 75 THR A CA 1
ATOM 569 C C . THR A 1 75 ? 1.624 -17.078 -12.883 1 98.88 75 THR A C 1
ATOM 571 O O . THR A 1 75 ? 2.561 -17.469 -13.578 1 98.88 75 THR A O 1
ATOM 574 N N . CYS A 1 76 ? 1.621 -17.266 -11.648 1 98.88 76 CYS A N 1
ATOM 575 C CA . CYS A 1 76 ? 2.379 -18.281 -10.922 1 98.88 76 CYS A CA 1
ATOM 576 C C . CYS A 1 76 ? 1.503 -18.984 -9.891 1 98.88 76 CYS A C 1
ATOM 578 O O . CYS A 1 76 ? 0.459 -18.469 -9.492 1 98.88 76 CYS A O 1
ATOM 580 N N . PRO A 1 77 ? 1.808 -20.219 -9.492 1 98.88 77 PRO A N 1
ATOM 581 C CA . PRO A 1 77 ? 0.954 -20.969 -8.555 1 98.88 77 PRO A CA 1
ATOM 582 C C . PRO A 1 77 ? 1.131 -20.516 -7.109 1 98.88 77 PRO A C 1
ATOM 584 O O . PRO A 1 77 ? 2.139 -19.891 -6.773 1 98.88 77 PRO A O 1
ATOM 587 N N . GLY A 1 78 ? 0.129 -20.672 -6.289 1 98.81 78 GLY A N 1
ATOM 588 C CA . GLY A 1 78 ? 0.193 -20.578 -4.84 1 98.81 78 GLY A CA 1
ATOM 589 C C . GLY A 1 78 ? -0.026 -21.906 -4.148 1 98.81 78 GLY A C 1
ATOM 590 O O . GLY A 1 78 ? 0.032 -22.969 -4.789 1 98.81 78 GLY A O 1
ATOM 591 N N . ASN A 1 79 ? -0.212 -21.938 -2.85 1 98.69 79 ASN A N 1
ATOM 592 C CA . ASN A 1 79 ? -0.255 -23.188 -2.088 1 98.69 79 ASN A CA 1
ATOM 593 C C . ASN A 1 79 ? -1.554 -23.953 -2.334 1 98.69 79 ASN A C 1
ATOM 595 O O . ASN A 1 79 ? -1.637 -25.141 -2.061 1 98.69 79 ASN A O 1
ATOM 599 N N . HIS A 1 80 ? -2.594 -23.328 -2.879 1 98.81 80 HIS A N 1
ATOM 600 C CA . HIS A 1 80 ? -3.834 -24.016 -3.217 1 98.81 80 HIS A CA 1
ATOM 601 C C . HIS A 1 80 ? -3.775 -24.594 -4.629 1 98.81 80 HIS A C 1
ATOM 603 O O . HIS A 1 80 ? -4.617 -25.422 -5.004 1 98.81 80 HIS A O 1
ATOM 609 N N . ASP A 1 81 ? -2.836 -24.188 -5.363 1 98.88 81 ASP A N 1
ATOM 610 C CA . ASP A 1 81 ? -2.689 -24.688 -6.727 1 98.88 81 ASP A CA 1
ATOM 611 C C . ASP A 1 81 ? -1.93 -26.016 -6.75 1 98.88 81 ASP A C 1
ATOM 613 O O . ASP A 1 81 ? -1.152 -26.297 -5.84 1 98.88 81 ASP A O 1
ATOM 617 N N . VAL A 1 82 ? -2.24 -26.766 -7.777 1 98.81 82 VAL A N 1
ATOM 618 C CA . VAL A 1 82 ? -1.591 -28.047 -7.984 1 98.81 82 VAL A CA 1
ATOM 619 C C . VAL A 1 82 ? -0.864 -28.062 -9.328 1 98.81 82 VAL A C 1
ATOM 621 O O . VAL A 1 82 ? -1.478 -27.828 -10.375 1 98.81 82 VAL A O 1
ATOM 624 N N . ARG A 1 83 ? 0.392 -28.359 -9.359 1 98.75 83 ARG A N 1
ATOM 625 C CA . ARG A 1 83 ? 1.286 -28.141 -10.492 1 98.75 83 ARG A CA 1
ATOM 626 C C . ARG A 1 83 ? 0.789 -28.844 -11.742 1 98.75 83 ARG A C 1
ATOM 628 O O . ARG A 1 83 ? 0.728 -28.266 -12.82 1 98.75 83 ARG A O 1
ATOM 635 N N . GLY A 1 84 ? 0.452 -30.141 -11.641 1 98.5 84 GLY A N 1
ATOM 636 C CA . GLY A 1 84 ? 0.035 -30.906 -12.805 1 98.5 84 GLY A CA 1
ATOM 637 C C . GLY A 1 84 ? -1.157 -30.297 -13.523 1 98.5 84 GLY A C 1
ATOM 638 O O . GLY A 1 84 ? -1.043 -29.875 -14.672 1 98.5 84 GLY A O 1
ATOM 639 N N . PRO A 1 85 ? -2.309 -30.234 -12.781 1 98.62 85 PRO A N 1
ATOM 640 C CA . PRO A 1 85 ? -3.494 -29.641 -13.398 1 98.62 85 PRO A CA 1
ATOM 641 C C . PRO A 1 85 ? -3.273 -28.172 -13.797 1 98.62 85 PRO A C 1
ATOM 643 O O . PRO A 1 85 ? -3.844 -27.719 -14.789 1 98.62 85 PRO A O 1
ATOM 646 N N . TYR A 1 86 ? -2.508 -27.438 -13.078 1 98.81 86 TYR A N 1
ATOM 647 C CA . TYR A 1 86 ? -2.143 -26.078 -13.438 1 98.81 86 TYR A CA 1
ATOM 648 C C . TYR A 1 86 ? -1.488 -26.031 -14.812 1 98.81 86 TYR A C 1
ATOM 650 O O . TYR A 1 86 ? -1.883 -25.234 -15.664 1 98.81 86 TYR A O 1
ATOM 658 N N . ARG A 1 87 ? -0.452 -26.875 -15.062 1 98.75 87 ARG A N 1
ATOM 659 C CA . ARG A 1 87 ? 0.246 -26.938 -16.344 1 98.75 87 ARG A CA 1
ATOM 660 C C . ARG A 1 87 ? -0.716 -27.281 -17.484 1 98.75 87 ARG A C 1
ATOM 662 O O . ARG A 1 87 ? -0.736 -26.594 -18.5 1 98.75 87 ARG A O 1
ATOM 669 N N . GLU A 1 88 ? -1.537 -28.25 -17.219 1 98.62 88 GLU A N 1
ATOM 670 C CA . GLU A 1 88 ? -2.447 -28.719 -18.25 1 98.62 88 GLU A CA 1
ATOM 671 C C . GLU A 1 88 ? -3.521 -27.688 -18.562 1 98.62 88 GLU A C 1
ATOM 673 O O . GLU A 1 88 ? -3.807 -27.391 -19.719 1 98.62 88 GLU A O 1
ATOM 678 N N . GLY A 1 89 ? -4.039 -27.141 -17.562 1 98.38 89 GLY A N 1
ATOM 679 C CA . GLY A 1 89 ? -5.203 -26.281 -17.703 1 98.38 89 GLY A CA 1
ATOM 680 C C . GLY A 1 89 ? -4.848 -24.859 -18.109 1 98.38 89 GLY A C 1
ATOM 681 O O . GLY A 1 89 ? -5.637 -24.188 -18.766 1 98.38 89 GLY A O 1
ATOM 682 N N . LEU A 1 90 ? -3.633 -24.359 -17.719 1 98.56 90 LEU A N 1
ATOM 683 C CA . LEU A 1 90 ? -3.352 -22.938 -17.906 1 98.56 90 LEU A CA 1
ATOM 684 C C . LEU A 1 90 ? -2.184 -22.734 -18.875 1 98.56 90 LEU A C 1
ATOM 686 O O . LEU A 1 90 ? -2.096 -21.703 -19.547 1 98.56 90 LEU A O 1
ATOM 690 N N . LEU A 1 91 ? -1.295 -23.75 -18.969 1 98.19 91 LEU A N 1
ATOM 691 C CA . LEU A 1 91 ? -0.068 -23.547 -19.719 1 98.19 91 LEU A CA 1
ATOM 692 C C . LEU A 1 91 ? -0.047 -24.406 -20.984 1 98.19 91 LEU A C 1
ATOM 694 O O . LEU A 1 91 ? 0.796 -24.203 -21.859 1 98.19 91 LEU A O 1
ATOM 698 N N . GLY A 1 92 ? -0.978 -25.344 -21.062 1 97.88 92 GLY A N 1
ATOM 699 C CA . GLY A 1 92 ? -0.979 -26.266 -22.188 1 97.88 92 GLY A CA 1
ATOM 700 C C . GLY A 1 92 ? 0.22 -27.188 -22.188 1 97.88 92 GLY A C 1
ATOM 701 O O . GLY A 1 92 ? 0.718 -27.562 -23.266 1 97.88 92 GLY A O 1
ATOM 702 N N . GLU A 1 93 ? 0.748 -27.5 -21.047 1 98.44 93 GLU A N 1
ATOM 703 C CA . GLU A 1 93 ? 1.913 -28.359 -20.891 1 98.44 93 GLU A CA 1
ATOM 704 C C . GLU A 1 93 ? 1.527 -29.688 -20.266 1 98.44 93 GLU A C 1
ATOM 706 O O . GLU A 1 93 ? 0.467 -29.812 -19.641 1 98.44 93 GLU A O 1
ATOM 711 N N . ALA A 1 94 ? 2.404 -30.688 -20.375 1 98.38 94 ALA A N 1
ATOM 712 C CA . ALA A 1 94 ? 2.193 -31.969 -19.703 1 98.38 94 ALA A CA 1
ATOM 713 C C . ALA A 1 94 ? 2.328 -31.828 -18.203 1 98.38 94 ALA A C 1
ATOM 715 O O . ALA A 1 94 ? 3.129 -31.016 -17.719 1 98.38 94 ALA A O 1
ATOM 716 N N . ALA A 1 95 ? 1.572 -32.625 -17.5 1 98.06 95 ALA A N 1
ATOM 717 C CA . ALA A 1 95 ? 1.647 -32.594 -16.047 1 98.06 95 ALA A CA 1
ATOM 718 C C . ALA A 1 95 ? 3.072 -32.875 -15.57 1 98.06 95 ALA A C 1
ATOM 720 O O . ALA A 1 95 ? 3.787 -33.688 -16.156 1 98.06 95 ALA A O 1
ATOM 721 N N . SER A 1 96 ? 3.471 -32.156 -14.633 1 97.56 96 SER A N 1
ATOM 722 C CA . SER A 1 96 ? 4.77 -32.281 -13.984 1 97.56 96 SER A CA 1
ATOM 723 C C . SER A 1 96 ? 4.75 -31.703 -12.578 1 97.56 96 SER A C 1
ATOM 725 O O . SER A 1 96 ? 4.023 -30.75 -12.305 1 97.56 96 SER A O 1
ATOM 727 N N . GLU A 1 97 ? 5.477 -32.312 -11.711 1 96.44 97 GLU A N 1
ATOM 728 C CA . GLU A 1 97 ? 5.555 -31.797 -10.336 1 96.44 97 GLU A CA 1
ATOM 729 C C . GLU A 1 97 ? 6.688 -30.797 -10.188 1 96.44 97 GLU A C 1
ATOM 731 O O . GLU A 1 97 ? 6.883 -30.234 -9.109 1 96.44 97 GLU A O 1
ATOM 736 N N . GLU A 1 98 ? 7.406 -30.547 -11.266 1 97.69 98 GLU A N 1
ATOM 737 C CA . GLU A 1 98 ? 8.5 -29.578 -11.219 1 97.69 98 GLU A CA 1
ATOM 738 C C . GLU A 1 98 ? 7.98 -28.172 -10.977 1 97.69 98 GLU A C 1
ATOM 740 O O . GLU A 1 98 ? 6.883 -27.812 -11.414 1 97.69 98 GLU A O 1
ATOM 745 N N . PRO A 1 99 ? 8.781 -27.391 -10.281 1 98.62 99 PRO A N 1
ATOM 746 C CA . PRO A 1 99 ? 8.344 -26.016 -10.055 1 98.62 99 PRO A CA 1
ATOM 747 C C . PRO A 1 99 ? 8.07 -25.266 -11.359 1 98.62 99 PRO A C 1
ATOM 749 O O . PRO A 1 99 ? 8.734 -25.516 -12.367 1 98.62 99 PRO A O 1
ATOM 752 N N . ILE A 1 100 ? 7.121 -24.406 -11.375 1 98.81 100 ILE A N 1
ATOM 753 C CA . ILE A 1 100 ? 6.727 -23.625 -12.539 1 98.81 100 ILE A CA 1
ATOM 754 C C . ILE A 1 100 ? 7.324 -22.219 -12.453 1 98.81 100 ILE A C 1
ATOM 756 O O . ILE A 1 100 ? 6.781 -21.344 -11.773 1 98.81 100 ILE A O 1
ATOM 760 N N . ASN A 1 101 ? 8.461 -21.984 -13.078 1 98.88 101 ASN A N 1
ATOM 761 C CA . ASN A 1 101 ? 9.148 -20.703 -13.172 1 98.88 101 ASN A CA 1
ATOM 762 C C . ASN A 1 101 ? 9.117 -20.141 -14.594 1 98.88 101 ASN A C 1
ATOM 764 O O . ASN A 1 101 ? 9.414 -20.859 -15.547 1 98.88 101 ASN A O 1
ATOM 768 N N . ARG A 1 102 ? 8.742 -18.906 -14.703 1 98.69 102 ARG A N 1
ATOM 769 C CA . ARG A 1 102 ? 8.641 -18.328 -16.047 1 98.69 102 ARG A CA 1
ATOM 770 C C . ARG A 1 102 ? 9.25 -16.922 -16.078 1 98.69 102 ARG A C 1
ATOM 772 O O . ARG A 1 102 ? 9.07 -16.141 -15.156 1 98.69 102 ARG A O 1
ATOM 779 N N . LEU A 1 103 ? 9.992 -16.625 -17.125 1 98.62 103 LEU A N 1
ATOM 780 C CA . LEU A 1 103 ? 10.477 -15.281 -17.453 1 98.62 103 LEU A CA 1
ATOM 781 C C . LEU A 1 103 ? 9.594 -14.633 -18.516 1 98.62 103 LEU A C 1
ATOM 783 O O . LEU A 1 103 ? 9.328 -15.234 -19.562 1 98.62 103 LEU A O 1
ATOM 787 N N . HIS A 1 104 ? 9.023 -13.508 -18.234 1 98.5 104 HIS A N 1
ATOM 788 C CA . HIS A 1 104 ? 8.242 -12.719 -19.188 1 98.5 104 HIS A CA 1
ATOM 789 C C . HIS A 1 104 ? 8.938 -11.406 -19.516 1 98.5 104 HIS A C 1
ATOM 791 O O . HIS A 1 104 ? 9.234 -10.617 -18.625 1 98.5 104 HIS A O 1
ATOM 797 N N . GLU A 1 105 ? 9.148 -11.172 -20.781 1 98.06 105 GLU A N 1
ATOM 798 C CA . GLU A 1 105 ? 9.828 -9.961 -21.234 1 98.06 105 GLU A CA 1
ATOM 799 C C . GLU A 1 105 ? 8.836 -8.883 -21.656 1 98.06 105 GLU A C 1
ATOM 801 O O . GLU A 1 105 ? 8.281 -8.945 -22.75 1 98.06 105 GLU A O 1
ATOM 806 N N . LEU A 1 106 ? 8.641 -7.934 -20.766 1 97.25 106 LEU A N 1
ATOM 807 C CA . LEU A 1 106 ? 7.879 -6.75 -21.141 1 97.25 106 LEU A CA 1
ATOM 808 C C . LEU A 1 106 ? 8.781 -5.703 -21.781 1 97.25 106 LEU A C 1
ATOM 810 O O . LEU A 1 106 ? 10 -5.75 -21.625 1 97.25 106 LEU A O 1
ATOM 814 N N . PRO A 1 107 ? 8.211 -4.766 -22.594 1 93.69 107 PRO A N 1
ATOM 815 C CA . PRO A 1 107 ? 9.062 -3.783 -23.281 1 93.69 107 PRO A CA 1
ATOM 816 C C . PRO A 1 107 ? 9.961 -3.02 -22.312 1 93.69 107 PRO A C 1
ATOM 818 O O . PRO A 1 107 ? 11.117 -2.732 -22.625 1 93.69 107 PRO A O 1
ATOM 821 N N . GLY A 1 108 ? 9.625 -2.77 -21.078 1 96.06 108 GLY A N 1
ATOM 822 C CA . GLY A 1 108 ? 10.398 -1.914 -20.188 1 96.06 108 GLY A CA 1
ATOM 823 C C . GLY A 1 108 ? 10.906 -2.635 -18.953 1 96.06 108 GLY A C 1
ATOM 824 O O . GLY A 1 108 ? 11.57 -2.031 -18.109 1 96.06 108 GLY A O 1
ATOM 825 N N . ALA A 1 109 ? 10.695 -3.959 -18.875 1 98.12 109 ALA A N 1
ATOM 826 C CA . ALA A 1 109 ? 11.109 -4.711 -17.703 1 98.12 109 ALA A CA 1
ATOM 827 C C . ALA A 1 109 ? 10.969 -6.215 -17.922 1 98.12 109 ALA A C 1
ATOM 829 O O . ALA A 1 109 ? 10.141 -6.648 -18.734 1 98.12 109 ALA A O 1
ATOM 830 N N . ASP A 1 110 ? 11.82 -6.949 -17.297 1 98.5 110 ASP A N 1
ATOM 831 C CA . ASP A 1 110 ? 11.586 -8.383 -17.188 1 98.5 110 ASP A CA 1
ATOM 832 C C . ASP A 1 110 ? 10.773 -8.711 -15.93 1 98.5 110 ASP A C 1
ATOM 834 O O . ASP A 1 110 ? 10.984 -8.102 -14.875 1 98.5 110 ASP A O 1
ATOM 838 N N . VAL A 1 111 ? 9.852 -9.609 -16.047 1 98.81 111 VAL A N 1
ATOM 839 C CA . VAL A 1 111 ? 9.094 -10.125 -14.914 1 98.81 111 VAL A CA 1
ATOM 840 C C . VAL A 1 111 ? 9.391 -11.617 -14.727 1 98.81 111 VAL A C 1
ATOM 842 O O . VAL A 1 111 ? 9.164 -12.414 -15.633 1 98.81 111 VAL A O 1
ATOM 845 N N . LEU A 1 112 ? 9.977 -11.938 -13.625 1 98.94 112 LEU A N 1
ATOM 846 C CA . LEU A 1 112 ? 10.227 -13.336 -13.289 1 98.94 112 LEU A CA 1
ATOM 847 C C . LEU A 1 112 ? 9.219 -13.844 -12.266 1 98.94 112 LEU A C 1
ATOM 849 O O . LEU A 1 112 ? 9.227 -13.406 -11.109 1 98.94 112 LEU A O 1
ATOM 853 N N . MET A 1 113 ? 8.336 -14.727 -12.688 1 98.88 113 MET A N 1
ATOM 854 C CA . MET A 1 113 ? 7.336 -15.344 -11.82 1 98.88 113 MET A CA 1
ATOM 855 C C . MET A 1 113 ? 7.824 -16.703 -11.312 1 98.88 113 MET A C 1
ATOM 857 O O . MET A 1 113 ? 8.07 -17.609 -12.102 1 98.88 113 MET A O 1
ATOM 861 N N . LEU A 1 114 ? 7.918 -16.797 -10.023 1 98.94 114 LEU A N 1
ATOM 862 C CA . LEU A 1 114 ? 8.516 -17.984 -9.422 1 98.94 114 LEU A CA 1
ATOM 863 C C . LEU A 1 114 ? 7.469 -18.812 -8.688 1 98.94 114 LEU A C 1
ATOM 865 O O . LEU A 1 114 ? 6.527 -18.25 -8.117 1 98.94 114 LEU A O 1
ATOM 869 N N . ASP A 1 115 ? 7.691 -20.094 -8.688 1 98.94 115 ASP A N 1
ATOM 870 C CA . ASP A 1 115 ? 6.848 -21.031 -7.957 1 98.94 115 ASP A CA 1
ATOM 871 C C . ASP A 1 115 ? 7.379 -21.266 -6.547 1 98.94 115 ASP A C 1
ATOM 873 O O . ASP A 1 115 ? 8.352 -22 -6.359 1 98.94 115 ASP A O 1
ATOM 877 N N . SER A 1 116 ? 6.688 -20.672 -5.598 1 98.94 116 SER A N 1
ATOM 878 C CA . SER A 1 116 ? 7.105 -20.859 -4.215 1 98.94 116 SER A CA 1
ATOM 879 C C . SER A 1 116 ? 6.312 -21.984 -3.549 1 98.94 116 SER A C 1
ATOM 881 O O . SER A 1 116 ? 6.492 -22.25 -2.361 1 98.94 116 SER A O 1
ATOM 883 N N . SER A 1 117 ? 5.391 -22.656 -4.25 1 98.75 117 SER A N 1
ATOM 884 C CA . SER A 1 117 ? 4.547 -23.688 -3.65 1 98.75 117 SER A CA 1
ATOM 885 C C . SER A 1 117 ? 5.348 -24.953 -3.357 1 98.75 117 SER A C 1
ATOM 887 O O . SER A 1 117 ? 6.355 -25.219 -4.016 1 98.75 117 SER A O 1
ATOM 889 N N . ILE A 1 118 ? 4.941 -25.656 -2.361 1 98.44 118 ILE A N 1
ATOM 890 C CA . ILE A 1 118 ? 5.406 -27 -2.002 1 98.44 118 ILE A CA 1
ATOM 891 C C . ILE A 1 118 ? 4.246 -27.984 -2.096 1 98.44 118 ILE A C 1
ATOM 893 O O . ILE A 1 118 ? 3.266 -27.875 -1.357 1 98.44 118 ILE A O 1
ATOM 897 N N . PRO A 1 119 ? 4.34 -28.969 -3.049 1 97.25 119 PRO A N 1
ATOM 898 C CA . PRO A 1 119 ? 3.23 -29.922 -3.15 1 97.25 119 PRO A CA 1
ATOM 899 C C . PRO A 1 119 ? 2.82 -30.5 -1.798 1 97.25 119 PRO A C 1
ATOM 901 O O . PRO A 1 119 ? 3.656 -31.047 -1.081 1 97.25 119 PRO A O 1
ATOM 904 N N . GLY A 1 120 ? 1.518 -30.312 -1.457 1 96.12 120 GLY A N 1
ATOM 905 C CA . GLY A 1 120 ? 0.948 -30.891 -0.256 1 96.12 120 GLY A CA 1
ATOM 906 C C . GLY A 1 120 ? 1.16 -30.047 0.983 1 96.12 120 GLY A C 1
ATOM 907 O O . GLY A 1 120 ? 0.757 -30.438 2.082 1 96.12 120 GLY A O 1
ATOM 908 N N . LYS A 1 121 ? 1.79 -28.922 0.905 1 98.06 121 LYS A N 1
ATOM 909 C CA . LYS A 1 121 ? 2.041 -28.047 2.047 1 98.06 121 LYS A CA 1
ATOM 910 C C . LYS A 1 121 ? 1.472 -26.656 1.807 1 98.06 121 LYS A C 1
ATOM 912 O O . LYS A 1 121 ? 1.188 -26.281 0.666 1 98.06 121 LYS A O 1
ATOM 917 N N . HIS A 1 122 ? 1.322 -25.922 2.889 1 98.06 122 HIS A N 1
ATOM 918 C CA . HIS A 1 122 ? 0.736 -24.578 2.781 1 98.06 122 HIS A CA 1
ATOM 919 C C . HIS A 1 122 ? 1.811 -23.5 2.83 1 98.06 122 HIS A C 1
ATOM 921 O O . HIS A 1 122 ? 1.589 -22.375 2.373 1 98.06 122 HIS A O 1
ATOM 927 N N . ASP A 1 123 ? 2.938 -23.828 3.525 1 98.69 123 ASP A N 1
ATOM 928 C CA . ASP A 1 123 ? 4.035 -22.875 3.561 1 98.69 123 ASP A CA 1
ATOM 929 C C . ASP A 1 123 ? 4.789 -22.844 2.232 1 98.69 123 ASP A C 1
ATOM 931 O O . ASP A 1 123 ? 4.504 -23.641 1.338 1 98.69 123 ASP A O 1
ATOM 935 N N . GLY A 1 124 ? 5.672 -21.812 2.018 1 98.81 124 GLY A N 1
ATOM 936 C CA . GLY A 1 124 ? 6.344 -21.625 0.742 1 98.81 124 GLY A CA 1
ATOM 937 C C . GLY A 1 124 ? 7.848 -21.828 0.821 1 98.81 124 GLY A C 1
ATOM 938 O O . GLY A 1 124 ? 8.438 -21.703 1.894 1 98.81 124 GLY A O 1
ATOM 939 N N . LEU A 1 125 ? 8.367 -22.125 -0.263 1 98.81 125 LEU A N 1
ATOM 940 C CA . LEU A 1 125 ? 9.805 -22.297 -0.43 1 98.81 125 LEU A CA 1
ATOM 941 C C . LEU A 1 125 ? 10.219 -22.094 -1.884 1 98.81 125 LEU A C 1
ATOM 943 O O . LEU A 1 125 ? 9.578 -22.625 -2.797 1 98.81 125 LEU A O 1
ATOM 947 N N . LEU A 1 126 ? 11.203 -21.266 -2.1 1 98.88 126 LEU A N 1
ATOM 948 C CA . LEU A 1 126 ? 11.922 -21.312 -3.369 1 98.88 126 LEU A CA 1
ATOM 949 C C . LEU A 1 126 ? 13.07 -22.312 -3.305 1 98.88 126 LEU A C 1
ATOM 951 O O . LEU A 1 126 ? 14.102 -22.047 -2.682 1 98.88 126 LEU A O 1
ATOM 955 N N . ASP A 1 127 ? 12.859 -23.438 -3.895 1 98.44 127 ASP A N 1
ATOM 956 C CA . ASP A 1 127 ? 13.844 -24.516 -3.742 1 98.44 127 ASP A CA 1
ATOM 957 C C . ASP A 1 127 ? 15.125 -24.188 -4.516 1 98.44 127 ASP A C 1
ATOM 959 O O . ASP A 1 127 ? 15.227 -23.141 -5.145 1 98.44 127 ASP A O 1
ATOM 963 N N . ASP A 1 128 ? 16.109 -25.094 -4.457 1 98.25 128 ASP A N 1
ATOM 964 C CA . ASP A 1 128 ? 17.422 -24.844 -5.055 1 98.25 128 ASP A CA 1
ATOM 965 C C . ASP A 1 128 ? 17.312 -24.672 -6.566 1 98.25 128 ASP A C 1
ATOM 967 O O . ASP A 1 128 ? 17.984 -23.828 -7.152 1 98.25 128 ASP A O 1
ATOM 971 N N . ALA A 1 129 ? 16.531 -25.469 -7.156 1 98.25 129 ALA A N 1
ATOM 972 C CA . ALA A 1 129 ? 16.359 -25.391 -8.609 1 98.25 129 ALA A CA 1
ATOM 973 C C . ALA A 1 129 ? 15.773 -24.047 -9.031 1 98.25 129 ALA A C 1
ATOM 975 O O . ALA A 1 129 ? 16.219 -23.453 -10.008 1 98.25 129 ALA A O 1
ATOM 976 N N . THR A 1 130 ? 14.742 -23.609 -8.336 1 98.81 130 THR A N 1
ATOM 977 C CA . THR A 1 130 ? 14.109 -22.328 -8.617 1 98.81 130 THR A CA 1
ATOM 978 C C . THR A 1 130 ? 15.102 -21.188 -8.43 1 98.81 130 THR A C 1
ATOM 980 O O . THR A 1 130 ? 15.188 -20.281 -9.266 1 98.81 130 THR A O 1
ATOM 983 N N . LEU A 1 131 ? 15.906 -21.203 -7.352 1 98.88 131 LEU A N 1
ATOM 984 C CA . LEU A 1 131 ? 16.859 -20.125 -7.082 1 98.88 131 LEU A CA 1
ATOM 985 C C . LEU A 1 131 ? 17.984 -20.125 -8.109 1 98.88 131 LEU A C 1
ATOM 987 O O . LEU A 1 131 ? 18.469 -19.062 -8.516 1 98.88 131 LEU A O 1
ATOM 991 N N . THR A 1 132 ? 18.422 -21.344 -8.492 1 98.75 132 THR A N 1
ATOM 992 C CA . THR A 1 132 ? 19.406 -21.453 -9.555 1 98.75 132 THR A CA 1
ATOM 993 C C . THR A 1 132 ? 18.859 -20.875 -10.859 1 98.75 132 THR A C 1
ATOM 995 O O . THR A 1 132 ? 19.547 -20.109 -11.547 1 98.75 132 THR A O 1
ATOM 998 N N . TRP A 1 133 ? 17.672 -21.234 -11.156 1 98.75 133 TRP A N 1
ATOM 999 C CA . TRP A 1 133 ? 17 -20.719 -12.344 1 98.75 133 TRP A CA 1
ATOM 1000 C C . TRP A 1 133 ? 16.938 -19.203 -12.312 1 98.75 133 TRP A C 1
ATOM 1002 O O . TRP A 1 133 ? 17.25 -18.531 -13.305 1 98.75 133 TRP A O 1
ATOM 1012 N N . LEU A 1 134 ? 16.5 -18.625 -11.18 1 98.88 134 LEU A N 1
ATOM 1013 C CA . LEU A 1 134 ? 16.406 -17.172 -11.008 1 98.88 134 LEU A CA 1
ATOM 1014 C C . LEU A 1 134 ? 17.766 -16.516 -11.25 1 98.88 134 LEU A C 1
ATOM 1016 O O . LEU A 1 134 ? 17.875 -15.555 -12.016 1 98.88 134 LEU A O 1
ATOM 1020 N N . ASP A 1 135 ? 18.766 -17.062 -10.562 1 98.81 135 ASP A N 1
ATOM 1021 C CA . ASP A 1 135 ? 20.125 -16.531 -10.656 1 98.81 135 ASP A CA 1
ATOM 1022 C C . ASP A 1 135 ? 20.594 -16.5 -12.109 1 98.81 135 ASP A C 1
ATOM 1024 O O . ASP A 1 135 ? 21.094 -15.469 -12.586 1 98.81 135 ASP A O 1
ATOM 1028 N N . GLU A 1 136 ? 20.375 -17.578 -12.836 1 98.5 136 GLU A N 1
ATOM 1029 C CA . GLU A 1 136 ? 20.812 -17.719 -14.219 1 98.5 136 GLU A CA 1
ATOM 1030 C C . GLU A 1 136 ? 20.047 -16.766 -15.133 1 98.5 136 GLU A C 1
ATOM 1032 O O . GLU A 1 136 ? 20.641 -16.141 -16.016 1 98.5 136 GLU A O 1
ATOM 1037 N N . ARG A 1 137 ? 18.734 -16.625 -14.938 1 98.5 137 ARG A N 1
ATOM 1038 C CA . ARG A 1 137 ? 17.922 -15.773 -15.797 1 98.5 137 ARG A CA 1
ATOM 1039 C C . ARG A 1 137 ? 18.25 -14.297 -15.562 1 98.5 137 ARG A C 1
ATOM 1041 O O . ARG A 1 137 ? 18.25 -13.508 -16.5 1 98.5 137 ARG A O 1
ATOM 1048 N N . LEU A 1 138 ? 18.5 -13.953 -14.32 1 98.38 138 LEU A N 1
ATOM 1049 C CA . LEU A 1 138 ? 18.844 -12.57 -14.008 1 98.38 138 LEU A CA 1
ATOM 1050 C C . LEU A 1 138 ? 20.219 -12.211 -14.586 1 98.38 138 LEU A C 1
ATOM 1052 O O . LEU A 1 138 ? 20.422 -11.086 -15.055 1 98.38 138 LEU A O 1
ATOM 1056 N N . ALA A 1 139 ? 21.141 -13.172 -14.578 1 96.81 139 ALA A N 1
ATOM 1057 C CA . ALA A 1 139 ? 22.5 -12.938 -15.07 1 96.81 139 ALA A CA 1
ATOM 1058 C C . ALA A 1 139 ? 22.516 -12.883 -16.594 1 96.81 139 ALA A C 1
ATOM 1060 O O . ALA A 1 139 ? 23.266 -12.094 -17.188 1 96.81 139 ALA A O 1
ATOM 1061 N N . GLY A 1 140 ? 21.766 -13.711 -17.328 1 92.12 140 GLY A N 1
ATOM 1062 C CA . GLY A 1 140 ? 21.828 -13.859 -18.766 1 92.12 140 GLY A CA 1
ATOM 1063 C C . GLY A 1 140 ? 20.766 -13.055 -19.5 1 92.12 140 GLY A C 1
ATOM 1064 O O . GLY A 1 140 ? 20.734 -13.016 -20.734 1 92.12 140 GLY A O 1
ATOM 1065 N N . GLY A 1 141 ? 19.922 -12.305 -18.891 1 83.81 141 GLY A N 1
ATOM 1066 C CA . GLY A 1 141 ? 18.797 -11.617 -19.5 1 83.81 141 GLY A CA 1
ATOM 1067 C C . GLY A 1 141 ? 19.156 -10.227 -19.984 1 83.81 141 GLY A C 1
ATOM 1068 O O . GLY A 1 141 ? 20.266 -9.992 -20.453 1 83.81 141 GLY A O 1
ATOM 1069 N N . ARG A 1 142 ? 18.188 -9.414 -20.172 1 93.62 142 ARG A N 1
ATOM 1070 C CA . ARG A 1 142 ? 18.297 -8.016 -20.562 1 93.62 142 ARG A CA 1
ATOM 1071 C C . ARG A 1 142 ? 18.781 -7.156 -19.391 1 93.62 142 ARG A C 1
ATOM 1073 O O . ARG A 1 142 ? 18 -6.398 -18.812 1 93.62 142 ARG A O 1
ATOM 1080 N N . THR A 1 143 ? 20.062 -7.238 -19.109 1 91.5 143 THR A N 1
ATOM 1081 C CA . THR A 1 143 ? 20.656 -6.758 -17.875 1 91.5 143 THR A CA 1
ATOM 1082 C C . THR A 1 143 ? 20.562 -5.238 -17.781 1 91.5 143 THR A C 1
ATOM 1084 O O . THR A 1 143 ? 20.734 -4.664 -16.703 1 91.5 143 THR A O 1
ATOM 1087 N N . ASP A 1 144 ? 20.266 -4.594 -18.844 1 94.75 144 ASP A N 1
ATOM 1088 C CA . ASP A 1 144 ? 20.125 -3.139 -18.844 1 94.75 144 ASP A CA 1
ATOM 1089 C C . ASP A 1 144 ? 18.734 -2.717 -18.391 1 94.75 144 ASP A C 1
ATOM 1091 O O . ASP A 1 144 ? 18.5 -1.547 -18.078 1 94.75 144 ASP A O 1
ATOM 1095 N N . LEU A 1 145 ? 17.797 -3.654 -18.406 1 97.31 145 LEU A N 1
ATOM 1096 C CA . LEU A 1 145 ? 16.422 -3.367 -17.984 1 97.31 145 LEU A CA 1
ATOM 1097 C C . LEU A 1 145 ? 16.188 -3.818 -16.547 1 97.31 145 LEU A C 1
ATOM 1099 O O . LEU A 1 145 ? 16.812 -4.773 -16.078 1 97.31 145 LEU A O 1
ATOM 1103 N N . PRO A 1 146 ? 15.328 -3.07 -15.891 1 98.38 146 PRO A N 1
ATOM 1104 C CA . PRO A 1 146 ? 14.953 -3.531 -14.547 1 98.38 146 PRO A CA 1
ATOM 1105 C C . PRO A 1 146 ? 14.227 -4.875 -14.57 1 98.38 146 PRO A C 1
ATOM 1107 O O . PRO A 1 146 ? 13.648 -5.25 -15.586 1 98.38 146 PRO A O 1
ATOM 1110 N N . ALA A 1 147 ? 14.359 -5.613 -13.469 1 98.75 147 ALA A N 1
ATOM 1111 C CA . ALA A 1 147 ? 13.656 -6.879 -13.289 1 98.75 147 ALA A CA 1
ATOM 1112 C C . ALA A 1 147 ? 12.719 -6.812 -12.086 1 98.75 147 ALA A C 1
ATOM 1114 O O . ALA A 1 147 ? 13.055 -6.227 -11.055 1 98.75 147 ALA A O 1
ATOM 1115 N N . LEU A 1 148 ? 11.555 -7.32 -12.25 1 98.88 148 LEU A N 1
ATOM 1116 C CA . LEU A 1 148 ? 10.555 -7.523 -11.211 1 98.88 148 LEU A CA 1
ATOM 1117 C C . LEU A 1 148 ? 10.375 -9.008 -10.906 1 98.88 148 LEU A C 1
ATOM 1119 O O . LEU A 1 148 ? 10.234 -9.82 -11.82 1 98.88 148 LEU A O 1
ATOM 1123 N N . VAL A 1 149 ? 10.445 -9.375 -9.633 1 98.94 149 VAL A N 1
ATOM 1124 C CA . VAL A 1 149 ? 10.328 -10.773 -9.25 1 98.94 149 VAL A CA 1
ATOM 1125 C C . VAL A 1 149 ? 9.039 -10.992 -8.461 1 98.94 149 VAL A C 1
ATOM 1127 O O . VAL A 1 149 ? 8.773 -10.266 -7.496 1 98.94 149 VAL A O 1
ATOM 1130 N N . ALA A 1 150 ? 8.266 -11.961 -8.883 1 98.94 150 ALA A N 1
ATOM 1131 C CA . ALA A 1 150 ? 6.984 -12.25 -8.242 1 98.94 150 ALA A CA 1
ATOM 1132 C C . ALA A 1 150 ? 6.906 -13.703 -7.797 1 98.94 150 ALA A C 1
ATOM 1134 O O . ALA A 1 150 ? 7.402 -14.594 -8.484 1 98.94 150 ALA A O 1
ATOM 1135 N N . PHE A 1 151 ? 6.375 -13.953 -6.703 1 98.94 151 PHE A N 1
ATOM 1136 C CA . PHE A 1 151 ? 6.055 -15.258 -6.141 1 98.94 151 PHE A CA 1
ATOM 1137 C C . PHE A 1 151 ? 4.902 -15.148 -5.145 1 98.94 151 PHE A C 1
ATOM 1139 O O . PHE A 1 151 ? 4.449 -14.047 -4.828 1 98.94 151 PHE A O 1
ATOM 1146 N N . HIS A 1 152 ? 4.395 -16.281 -4.699 1 98.94 152 HIS A N 1
ATOM 1147 C CA . HIS A 1 152 ? 3.135 -16.266 -3.961 1 98.94 152 HIS A CA 1
ATOM 1148 C C . HIS A 1 152 ? 3.361 -15.93 -2.49 1 98.94 152 HIS A C 1
ATOM 1150 O O . HIS A 1 152 ? 2.721 -15.031 -1.945 1 98.94 152 HIS A O 1
ATOM 1156 N N . HIS A 1 153 ? 4.312 -16.531 -1.778 1 98.94 153 HIS A N 1
ATOM 1157 C CA . HIS A 1 153 ? 4.488 -16.5 -0.331 1 98.94 153 HIS A CA 1
ATOM 1158 C C . HIS A 1 153 ? 5.445 -15.383 0.079 1 98.94 153 HIS A C 1
ATOM 1160 O O . HIS A 1 153 ? 6.598 -15.359 -0.362 1 98.94 153 HIS A O 1
ATOM 1166 N N . PRO A 1 154 ? 5.008 -14.453 0.927 1 98.88 154 PRO A N 1
ATOM 1167 C CA . PRO A 1 154 ? 5.949 -13.445 1.425 1 98.88 154 PRO A CA 1
ATOM 1168 C C . PRO A 1 154 ? 7.094 -14.055 2.236 1 98.88 154 PRO A C 1
ATOM 1170 O O . PRO A 1 154 ? 6.863 -14.938 3.062 1 98.88 154 PRO A O 1
ATOM 1173 N N . PRO A 1 155 ? 8.266 -13.578 2.049 1 98.88 155 PRO A N 1
ATOM 1174 C CA . PRO A 1 155 ? 9.438 -14.125 2.752 1 98.88 155 PRO A CA 1
ATOM 1175 C C . PRO A 1 155 ? 9.672 -13.453 4.102 1 98.88 155 PRO A C 1
ATOM 1177 O O . PRO A 1 155 ? 10.758 -13.586 4.68 1 98.88 155 PRO A O 1
ATOM 1180 N N . VAL A 1 156 ? 8.727 -12.633 4.617 1 98.75 156 VAL A N 1
ATOM 1181 C CA . VAL A 1 156 ? 8.805 -11.938 5.895 1 98.75 156 VAL A CA 1
ATOM 1182 C C . VAL A 1 156 ? 7.461 -12.016 6.613 1 98.75 156 VAL A C 1
ATOM 1184 O O . VAL A 1 156 ? 6.43 -12.281 5.992 1 98.75 156 VAL A O 1
ATOM 1187 N N . GLU A 1 157 ? 7.512 -11.789 7.922 1 98.25 157 GLU A N 1
ATOM 1188 C CA . GLU A 1 157 ? 6.27 -11.656 8.68 1 98.25 157 GLU A CA 1
ATOM 1189 C C . GLU A 1 157 ? 5.562 -10.344 8.367 1 98.25 157 GLU A C 1
ATOM 1191 O O . GLU A 1 157 ? 6.207 -9.305 8.242 1 98.25 157 GLU A O 1
ATOM 1196 N N . LEU A 1 158 ? 4.238 -10.391 8.242 1 98.31 158 LEU A N 1
ATOM 1197 C CA . LEU A 1 158 ? 3.434 -9.211 7.945 1 98.31 158 LEU A CA 1
ATOM 1198 C C . LEU A 1 158 ? 2.551 -8.836 9.133 1 98.31 158 LEU A C 1
ATOM 1200 O O . LEU A 1 158 ? 1.696 -7.953 9.023 1 98.31 158 LEU A O 1
ATOM 1204 N N . SER A 1 159 ? 2.703 -9.531 10.273 1 97.31 159 SER A N 1
ATOM 1205 C CA . SER A 1 159 ? 1.961 -9.312 11.508 1 97.31 159 SER A CA 1
ATOM 1206 C C . SER A 1 159 ? 0.529 -9.82 11.391 1 97.31 159 SER A C 1
ATOM 1208 O O . SER A 1 159 ? -0.392 -9.242 11.969 1 97.31 159 SER A O 1
ATOM 1210 N N . ILE A 1 160 ? 0.376 -10.805 10.594 1 97.25 160 ILE A N 1
ATOM 1211 C CA . ILE A 1 160 ? -0.845 -11.594 10.5 1 97.25 160 ILE A CA 1
ATOM 1212 C C . ILE A 1 160 ? -0.555 -13.039 10.914 1 97.25 160 ILE A C 1
ATOM 1214 O O . ILE A 1 160 ? -0.153 -13.859 10.086 1 97.25 160 ILE A O 1
ATOM 1218 N N . PRO A 1 161 ? -0.787 -13.375 12.148 1 93.69 161 PRO A N 1
ATOM 1219 C CA . PRO A 1 161 ? -0.226 -14.586 12.75 1 93.69 161 PRO A CA 1
ATOM 1220 C C . PRO A 1 161 ? -0.533 -15.844 11.945 1 93.69 161 PRO A C 1
ATOM 1222 O O . PRO A 1 161 ? 0.376 -16.609 11.617 1 93.69 161 PRO A O 1
ATOM 1225 N N . TYR A 1 162 ? -1.736 -16.125 11.547 1 90.81 162 TYR A N 1
ATOM 1226 C CA . TYR A 1 162 ? -2.076 -17.375 10.883 1 90.81 162 TYR A CA 1
ATOM 1227 C C . TYR A 1 162 ? -1.406 -17.469 9.516 1 90.81 162 TYR A C 1
ATOM 1229 O O . TYR A 1 162 ? -1.005 -18.547 9.086 1 90.81 162 TYR A O 1
ATOM 1237 N N . VAL A 1 163 ? -1.201 -16.359 8.828 1 95.75 163 VAL A N 1
ATOM 1238 C CA . VAL A 1 163 ? -0.582 -16.344 7.512 1 95.75 163 VAL A CA 1
ATOM 1239 C C . VAL A 1 163 ? 0.938 -16.391 7.652 1 95.75 163 VAL A C 1
ATOM 1241 O O . VAL A 1 163 ? 1.622 -17.047 6.863 1 95.75 163 VAL A O 1
ATOM 1244 N N . ASP A 1 164 ? 1.446 -15.703 8.68 1 97.69 164 ASP A N 1
ATOM 1245 C CA . ASP A 1 164 ? 2.883 -15.664 8.93 1 97.69 164 ASP A CA 1
ATOM 1246 C C . ASP A 1 164 ? 3.434 -17.062 9.211 1 97.69 164 ASP A C 1
ATOM 1248 O O . ASP A 1 164 ? 4.582 -17.359 8.867 1 97.69 164 ASP A O 1
ATOM 1252 N N . GLU A 1 165 ? 2.57 -17.938 9.75 1 97.88 165 GLU A N 1
ATOM 1253 C CA . GLU A 1 165 ? 2.99 -19.281 10.086 1 97.88 165 GLU A CA 1
ATOM 1254 C C . GLU A 1 165 ? 3.217 -20.125 8.828 1 97.88 165 GLU A C 1
ATOM 1256 O O . GLU A 1 165 ? 3.877 -21.156 8.867 1 97.88 165 GLU A O 1
ATOM 1261 N N . ILE A 1 166 ? 2.635 -19.688 7.711 1 98.56 166 ILE A N 1
ATOM 1262 C CA . ILE A 1 166 ? 2.785 -20.438 6.461 1 98.56 166 ILE A CA 1
ATOM 1263 C C . ILE A 1 166 ? 3.414 -19.531 5.402 1 98.56 166 ILE A C 1
ATOM 1265 O O . ILE A 1 166 ? 3.086 -19.641 4.215 1 98.56 166 ILE A O 1
ATOM 1269 N N . ARG A 1 167 ? 4.258 -18.594 5.801 1 98.75 167 ARG A N 1
ATOM 1270 C CA . ARG A 1 167 ? 5 -17.719 4.906 1 98.75 167 ARG A CA 1
ATOM 1271 C C . ARG A 1 167 ? 6.086 -18.484 4.16 1 98.75 167 ARG A C 1
ATOM 1273 O O . ARG A 1 167 ? 6.117 -19.719 4.199 1 98.75 167 ARG A O 1
ATOM 1280 N N . GLN A 1 168 ? 6.879 -17.859 3.355 1 98.81 168 GLN A N 1
ATOM 1281 C CA . GLN A 1 168 ? 8.031 -18.453 2.691 1 98.81 168 GLN A CA 1
ATOM 1282 C C . GLN A 1 168 ? 9.195 -18.625 3.664 1 98.81 168 GLN A C 1
ATOM 1284 O O . GLN A 1 168 ? 9.578 -17.688 4.355 1 98.81 168 GLN A O 1
ATOM 1289 N N . PHE A 1 169 ? 9.766 -19.797 3.746 1 98.5 169 PHE A N 1
ATOM 1290 C CA . PHE A 1 169 ? 10.938 -20.047 4.578 1 98.5 169 PHE A CA 1
ATOM 1291 C C . PHE A 1 169 ? 12.18 -20.25 3.717 1 98.5 169 PHE A C 1
ATOM 1293 O O . PHE A 1 169 ? 12.086 -20.328 2.49 1 98.5 169 PHE A O 1
ATOM 1300 N N . GLY A 1 170 ? 13.359 -20.219 4.316 1 98.31 170 GLY A N 1
ATOM 1301 C CA . GLY A 1 170 ? 14.609 -20.281 3.576 1 98.31 170 GLY A CA 1
ATOM 1302 C C . GLY A 1 170 ? 14.914 -19 2.82 1 98.31 170 GLY A C 1
ATOM 1303 O O . GLY A 1 170 ? 15.633 -19.031 1.817 1 98.31 170 GLY A O 1
ATOM 1304 N N . GLU A 1 171 ? 14.328 -17.922 3.242 1 98.38 171 GLU A N 1
ATOM 1305 C CA . GLU A 1 171 ? 14.344 -16.641 2.531 1 98.38 171 GLU A CA 1
ATOM 1306 C C . GLU A 1 171 ? 15.75 -16.047 2.479 1 98.38 171 GLU A C 1
ATOM 1308 O O . GLU A 1 171 ? 16.047 -15.211 1.627 1 98.38 171 GLU A O 1
ATOM 1313 N N . ALA A 1 172 ? 16.656 -16.469 3.346 1 98.56 172 ALA A N 1
ATOM 1314 C CA . ALA A 1 172 ? 18.031 -15.969 3.312 1 98.56 172 ALA A CA 1
ATOM 1315 C C . ALA A 1 172 ? 18.688 -16.297 1.981 1 98.56 172 ALA A C 1
ATOM 1317 O O . ALA A 1 172 ? 19.5 -15.516 1.474 1 98.56 172 ALA A O 1
ATOM 1318 N N . ARG A 1 173 ? 18.391 -17.469 1.436 1 98.75 173 ARG A N 1
ATOM 1319 C CA . ARG A 1 173 ? 18.953 -17.875 0.154 1 98.75 173 ARG A CA 1
ATOM 1320 C C . ARG A 1 173 ? 18.453 -16.984 -0.976 1 98.75 173 ARG A C 1
ATOM 1322 O O . ARG A 1 173 ? 19.219 -16.641 -1.886 1 98.75 173 ARG A O 1
ATOM 1329 N N . LEU A 1 174 ? 17.172 -16.641 -0.927 1 98.88 174 LEU A N 1
ATOM 1330 C CA . LEU A 1 174 ? 16.625 -15.703 -1.899 1 98.88 174 LEU A CA 1
ATOM 1331 C C . LEU A 1 174 ? 17.344 -14.359 -1.802 1 98.88 174 LEU A C 1
ATOM 1333 O O . LEU A 1 174 ? 17.719 -13.773 -2.82 1 98.88 174 LEU A O 1
ATOM 1337 N N . ALA A 1 175 ? 17.547 -13.852 -0.574 1 98.88 175 ALA A N 1
ATOM 1338 C CA . ALA A 1 175 ? 18.234 -12.578 -0.355 1 98.88 175 ALA A CA 1
ATOM 1339 C C . ALA A 1 175 ? 19.625 -12.594 -0.978 1 98.88 175 ALA A C 1
ATOM 1341 O O . ALA A 1 175 ? 20.047 -11.602 -1.57 1 98.88 175 ALA A O 1
ATOM 1342 N N . GLU A 1 176 ? 20.297 -13.703 -0.828 1 98.75 176 GLU A N 1
ATOM 1343 C CA . GLU A 1 176 ? 21.641 -13.836 -1.381 1 98.75 176 GLU A CA 1
ATOM 1344 C C . GLU A 1 176 ? 21.625 -13.711 -2.902 1 98.75 176 GLU A C 1
ATOM 1346 O O . GLU A 1 176 ? 22.469 -13.016 -3.48 1 98.75 176 GLU A O 1
ATOM 1351 N N . VAL A 1 177 ? 20.656 -14.367 -3.539 1 98.88 177 VAL A N 1
ATOM 1352 C CA . VAL A 1 177 ? 20.547 -14.273 -4.992 1 98.88 177 VAL A CA 1
ATOM 1353 C C . VAL A 1 177 ? 20.25 -12.828 -5.395 1 98.88 177 VAL A C 1
ATOM 1355 O O . VAL A 1 177 ? 20.875 -12.297 -6.312 1 98.88 177 VAL A O 1
ATOM 1358 N N . LEU A 1 178 ? 19.312 -12.18 -4.715 1 98.75 178 LEU A N 1
ATOM 1359 C CA . LEU A 1 178 ? 18.875 -10.82 -5.051 1 98.75 178 LEU A CA 1
ATOM 1360 C C . LEU A 1 178 ? 20.031 -9.844 -4.922 1 98.75 178 LEU A C 1
ATOM 1362 O O . LEU A 1 178 ? 20.156 -8.914 -5.727 1 98.75 178 LEU A O 1
ATOM 1366 N N . ARG A 1 179 ? 20.922 -10.008 -3.967 1 98.06 179 ARG A N 1
ATOM 1367 C CA . ARG A 1 179 ? 22.062 -9.117 -3.729 1 98.06 179 ARG A CA 1
ATOM 1368 C C . ARG A 1 179 ? 23.016 -9.117 -4.914 1 98.06 179 ARG A C 1
ATOM 1370 O O . ARG A 1 179 ? 23.703 -8.125 -5.164 1 98.06 179 ARG A O 1
ATOM 1377 N N . ARG A 1 180 ? 23.016 -10.195 -5.688 1 97.81 180 ARG A N 1
ATOM 1378 C CA . ARG A 1 180 ? 23.938 -10.336 -6.82 1 97.81 180 ARG A CA 1
ATOM 1379 C C . ARG A 1 180 ? 23.391 -9.617 -8.047 1 97.81 180 ARG A C 1
ATOM 1381 O O . ARG A 1 180 ? 24.109 -9.422 -9.031 1 97.81 180 ARG A O 1
ATOM 1388 N N . HIS A 1 181 ? 22.156 -9.219 -8.016 1 98.25 181 HIS A N 1
ATOM 1389 C CA . HIS A 1 181 ? 21.531 -8.672 -9.211 1 98.25 181 HIS A CA 1
ATOM 1390 C C . HIS A 1 181 ? 20.844 -7.344 -8.914 1 98.25 181 HIS A C 1
ATOM 1392 O O . HIS A 1 181 ? 19.609 -7.297 -8.742 1 98.25 181 HIS A O 1
ATOM 1398 N N . PRO A 1 182 ? 21.594 -6.246 -9 1 96.75 182 PRO A N 1
ATOM 1399 C CA . PRO A 1 182 ? 21.062 -4.926 -8.672 1 96.75 182 PRO A CA 1
ATOM 1400 C C . PRO A 1 182 ? 19.969 -4.477 -9.641 1 96.75 182 PRO A C 1
ATOM 1402 O O . PRO A 1 182 ? 19.266 -3.492 -9.375 1 96.75 182 PRO A O 1
ATOM 1405 N N . ARG A 1 183 ? 19.797 -5.195 -10.719 1 97.75 183 ARG A N 1
ATOM 1406 C CA . ARG A 1 183 ? 18.734 -4.801 -11.656 1 97.75 183 ARG A CA 1
ATOM 1407 C C . ARG A 1 183 ? 17.359 -5.184 -11.125 1 97.75 183 ARG A C 1
ATOM 1409 O O . ARG A 1 183 ? 16.344 -4.73 -11.648 1 97.75 183 ARG A O 1
ATOM 1416 N N . VAL A 1 184 ? 17.281 -6.129 -10.109 1 98.75 184 VAL A N 1
ATOM 1417 C CA . VAL A 1 184 ? 16 -6.383 -9.453 1 98.75 184 VAL A CA 1
ATOM 1418 C C . VAL A 1 184 ? 15.586 -5.16 -8.641 1 98.75 184 VAL A C 1
ATOM 1420 O O . VAL A 1 184 ? 16.328 -4.703 -7.773 1 98.75 184 VAL A O 1
ATOM 1423 N N . VAL A 1 185 ? 14.336 -4.645 -8.87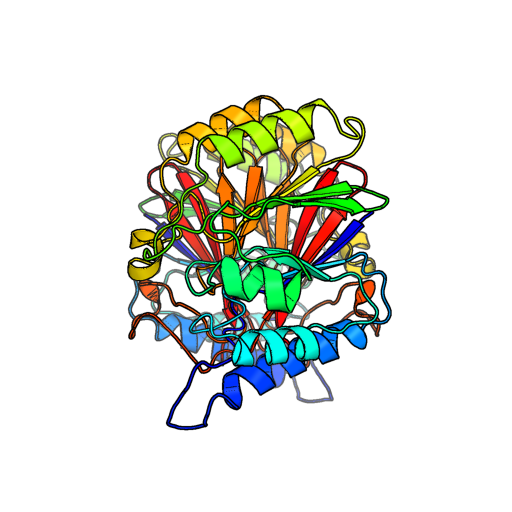5 1 98.62 185 VAL A N 1
ATOM 1424 C CA . VAL A 1 185 ? 14.008 -3.357 -8.266 1 98.62 185 VAL A CA 1
ATOM 1425 C C . VAL A 1 185 ? 12.805 -3.514 -7.336 1 98.62 185 VAL A C 1
ATOM 1427 O O . VAL A 1 185 ? 12.516 -2.621 -6.539 1 98.62 185 VAL A O 1
ATOM 1430 N N . ALA A 1 186 ? 12.125 -4.684 -7.406 1 98.88 186 ALA A N 1
ATOM 1431 C CA . ALA A 1 186 ? 10.977 -4.895 -6.531 1 98.88 186 ALA A CA 1
ATOM 1432 C C . ALA A 1 186 ? 10.57 -6.367 -6.504 1 98.88 186 ALA A C 1
ATOM 1434 O O . ALA A 1 186 ? 10.906 -7.129 -7.414 1 98.88 186 ALA A O 1
ATOM 1435 N N . LEU A 1 187 ? 9.891 -6.734 -5.465 1 98.94 187 LEU A N 1
ATOM 1436 C CA . LEU A 1 187 ? 9.312 -8.055 -5.27 1 98.94 187 LEU A CA 1
ATOM 1437 C C . LEU A 1 187 ? 7.801 -7.961 -5.09 1 98.94 187 LEU A C 1
ATOM 1439 O O . LEU A 1 187 ? 7.305 -7.051 -4.418 1 98.94 187 LEU A O 1
ATOM 1443 N N . PHE A 1 188 ? 7.031 -8.922 -5.699 1 98.94 188 PHE A N 1
ATOM 1444 C CA . PHE A 1 188 ? 5.578 -8.969 -5.609 1 98.94 188 PHE A CA 1
ATOM 1445 C C . PHE A 1 188 ? 5.117 -10.305 -5.035 1 98.94 188 PHE A C 1
ATOM 1447 O O . PHE A 1 188 ? 5.656 -11.359 -5.387 1 98.94 188 PHE A O 1
ATOM 1454 N N . CYS A 1 189 ? 4.133 -10.234 -4.121 1 98.94 189 CYS A N 1
ATOM 1455 C CA . CYS A 1 189 ? 3.609 -11.461 -3.521 1 98.94 189 CYS A CA 1
ATOM 1456 C C . CYS A 1 189 ? 2.09 -11.398 -3.406 1 98.94 189 CYS A C 1
ATOM 1458 O O . CYS A 1 189 ? 1.478 -10.375 -3.727 1 98.94 189 CYS A O 1
ATOM 1460 N N . GLY A 1 190 ? 1.438 -12.531 -3.113 1 98.81 190 GLY A N 1
ATOM 1461 C CA . GLY A 1 190 ? 0.07 -12.695 -2.648 1 98.81 190 GLY A CA 1
ATOM 1462 C C . GLY A 1 190 ? -0.025 -13.43 -1.323 1 98.81 190 GLY A C 1
ATOM 1463 O O . GLY A 1 190 ? 0.63 -13.047 -0.35 1 98.81 190 GLY A O 1
ATOM 1464 N N . HIS A 1 191 ? -0.858 -14.344 -1.162 1 98.81 191 HIS A N 1
ATOM 1465 C CA . HIS A 1 191 ? -0.918 -15.328 -0.082 1 98.81 191 HIS A CA 1
ATOM 1466 C C . HIS A 1 191 ? -1.536 -14.719 1.175 1 98.81 191 HIS A C 1
ATOM 1468 O O . HIS A 1 191 ? -2.365 -15.352 1.831 1 98.81 191 HIS A O 1
ATOM 1474 N N . SER A 1 192 ? -1.223 -13.461 1.486 1 98.62 192 SER A N 1
ATOM 1475 C CA . SER A 1 192 ? -1.609 -12.875 2.766 1 98.62 192 SER A CA 1
ATOM 1476 C C . SER A 1 192 ? -2.961 -12.18 2.666 1 98.62 192 SER A C 1
ATOM 1478 O O . SER A 1 192 ? -3.52 -11.75 3.678 1 98.62 192 SER A O 1
ATOM 1480 N N . HIS A 1 193 ? -3.539 -12.016 1.507 1 98.75 193 HIS A N 1
ATOM 1481 C CA . HIS A 1 193 ? -4.883 -11.516 1.242 1 98.75 193 HIS A CA 1
ATOM 1482 C C . HIS A 1 193 ? -5.047 -10.086 1.756 1 98.75 193 HIS A C 1
ATOM 1484 O O . HIS A 1 193 ? -6.141 -9.688 2.162 1 98.75 193 HIS A O 1
ATOM 1490 N N . THR A 1 194 ? -3.996 -9.352 1.959 1 98.69 194 THR A N 1
ATOM 1491 C CA . THR A 1 194 ? -4.086 -7.965 2.406 1 98.69 194 THR A CA 1
ATOM 1492 C C . THR A 1 194 ? -3.219 -7.062 1.536 1 98.69 194 THR A C 1
ATOM 1494 O O . THR A 1 194 ? -2.105 -7.434 1.161 1 98.69 194 THR A O 1
ATOM 1497 N N . PRO A 1 195 ? -3.783 -5.906 1.092 1 98.88 195 PRO A N 1
ATOM 1498 C CA . PRO A 1 195 ? -2.9 -4.93 0.45 1 98.88 195 PRO A CA 1
ATOM 1499 C C . PRO A 1 195 ? -1.826 -4.395 1.396 1 98.88 195 PRO A C 1
ATOM 1501 O O . PRO A 1 195 ? -2.139 -3.672 2.346 1 98.88 195 PRO A O 1
ATOM 1504 N N . ALA A 1 196 ? -0.561 -4.742 1.14 1 98.94 196 ALA A N 1
ATOM 1505 C CA . ALA A 1 196 ? 0.486 -4.395 2.098 1 98.94 196 ALA A CA 1
ATOM 1506 C C . ALA A 1 196 ? 1.784 -4.031 1.382 1 98.94 196 ALA A C 1
ATOM 1508 O O . ALA A 1 196 ? 1.996 -4.418 0.231 1 98.94 196 ALA A O 1
ATOM 1509 N N . ALA A 1 197 ? 2.584 -3.25 1.992 1 98.94 197 ALA A N 1
ATOM 1510 C CA . ALA A 1 197 ? 3.918 -2.865 1.532 1 98.94 197 ALA A CA 1
ATOM 1511 C C . ALA A 1 197 ? 4.949 -3.029 2.645 1 98.94 197 ALA A C 1
ATOM 1513 O O . ALA A 1 197 ? 4.691 -2.674 3.797 1 98.94 197 ALA A O 1
ATOM 1514 N N . THR A 1 198 ? 6.062 -3.604 2.391 1 98.94 198 THR A N 1
ATOM 1515 C CA . THR A 1 198 ? 7.199 -3.748 3.293 1 98.94 198 THR A CA 1
ATOM 1516 C C . THR A 1 198 ? 8.5 -3.867 2.508 1 98.94 198 THR A C 1
ATOM 1518 O O . THR A 1 198 ? 8.602 -3.365 1.386 1 98.94 198 THR A O 1
ATOM 1521 N N . THR A 1 199 ? 9.539 -4.344 3.154 1 98.81 199 THR A N 1
ATOM 1522 C CA . THR A 1 199 ? 10.828 -4.492 2.49 1 98.81 199 THR A CA 1
ATOM 1523 C C . THR A 1 199 ? 11.422 -5.871 2.766 1 98.81 199 THR A C 1
ATOM 1525 O O . THR A 1 199 ? 11.109 -6.496 3.781 1 98.81 199 THR A O 1
ATOM 1528 N N . PHE A 1 200 ? 12.156 -6.328 1.853 1 98.88 200 PHE A N 1
ATOM 1529 C CA . PHE A 1 200 ? 12.953 -7.539 1.977 1 98.88 200 PHE A CA 1
ATOM 1530 C C . PHE A 1 200 ? 14.242 -7.426 1.163 1 98.88 200 PHE A C 1
ATOM 1532 O O . PHE A 1 200 ? 14.203 -7.047 -0.009 1 98.88 200 PHE A O 1
ATOM 1539 N N . ALA A 1 201 ? 15.367 -7.703 1.792 1 98.31 201 ALA A N 1
ATOM 1540 C CA . ALA A 1 201 ? 16.672 -7.68 1.146 1 98.31 201 ALA A CA 1
ATOM 1541 C C . ALA A 1 201 ? 16.953 -6.324 0.5 1 98.31 201 ALA A C 1
ATOM 1543 O O . ALA A 1 201 ? 17.5 -6.25 -0.604 1 98.31 201 ALA A O 1
ATOM 1544 N N . GLY A 1 202 ? 16.484 -5.242 1.187 1 97.44 202 GLY A N 1
ATOM 1545 C CA . GLY A 1 202 ? 16.75 -3.887 0.728 1 97.44 202 GLY A CA 1
ATOM 1546 C C . GLY A 1 202 ? 15.828 -3.455 -0.4 1 97.44 202 GLY A C 1
ATOM 1547 O O . GLY A 1 202 ? 15.977 -2.361 -0.95 1 97.44 202 GLY A O 1
ATOM 1548 N N . LEU A 1 203 ? 14.836 -4.316 -0.777 1 98.75 203 LEU A N 1
ATOM 1549 C CA . LEU A 1 203 ? 13.938 -4.043 -1.895 1 98.75 203 LEU A CA 1
ATOM 1550 C C . LEU A 1 203 ? 12.508 -3.848 -1.406 1 98.75 203 LEU A C 1
ATOM 1552 O O . LEU A 1 203 ? 12.102 -4.434 -0.4 1 98.75 203 LEU A O 1
ATOM 1556 N N . PRO A 1 204 ? 11.727 -2.969 -2.164 1 98.88 204 PRO A N 1
ATOM 1557 C CA . PRO A 1 204 ? 10.281 -2.979 -1.895 1 98.88 204 PRO A CA 1
ATOM 1558 C C . PRO A 1 204 ? 9.656 -4.355 -2.086 1 98.88 204 PRO A C 1
ATOM 1560 O O . PRO A 1 204 ? 9.945 -5.039 -3.07 1 98.88 204 PRO A O 1
ATOM 1563 N N . LEU A 1 205 ? 8.945 -4.801 -1.113 1 98.94 205 LEU A N 1
ATOM 1564 C CA . LEU A 1 205 ? 8.094 -5.984 -1.185 1 98.94 205 LEU A CA 1
ATOM 1565 C C . LEU A 1 205 ? 6.621 -5.598 -1.09 1 98.94 205 LEU A C 1
ATOM 1567 O O . LEU A 1 205 ? 6.16 -5.141 -0.042 1 98.94 205 LEU A O 1
ATOM 1571 N N . LEU A 1 206 ? 5.914 -5.75 -2.199 1 99 206 LEU A N 1
ATOM 1572 C CA . LEU A 1 206 ? 4.52 -5.336 -2.309 1 99 206 LEU A CA 1
ATOM 1573 C C . LEU A 1 206 ? 3.598 -6.551 -2.375 1 99 206 LEU A C 1
ATOM 1575 O O . LEU A 1 206 ? 3.818 -7.461 -3.178 1 99 206 LEU A O 1
ATOM 1579 N N . VAL A 1 207 ? 2.596 -6.559 -1.526 1 98.94 207 VAL A N 1
ATOM 1580 C CA . VAL A 1 207 ? 1.674 -7.68 -1.399 1 98.94 207 VAL A CA 1
ATOM 1581 C C . VAL A 1 207 ? 0.314 -7.305 -1.984 1 98.94 207 VAL A C 1
ATOM 1583 O O . VAL A 1 207 ? -0.279 -6.297 -1.592 1 98.94 207 VAL A O 1
ATOM 1586 N N . ALA A 1 208 ? -0.129 -8.102 -2.916 1 98.88 208 ALA A N 1
ATOM 1587 C CA . ALA A 1 208 ? -1.45 -7.875 -3.496 1 98.88 208 ALA A CA 1
ATOM 1588 C C . ALA A 1 208 ? -2.553 -8.25 -2.51 1 98.88 208 ALA A C 1
ATOM 1590 O O . ALA A 1 208 ? -2.43 -9.234 -1.779 1 98.88 208 ALA A O 1
ATOM 1591 N N . PRO A 1 209 ? -3.656 -7.457 -2.516 1 98.81 209 PRO A N 1
ATOM 1592 C CA . PRO A 1 209 ? -4.824 -7.891 -1.749 1 98.81 209 PRO A CA 1
ATOM 1593 C C . PRO A 1 209 ? -5.406 -9.211 -2.256 1 98.81 209 PRO A C 1
ATOM 1595 O O . PRO A 1 209 ? -5.184 -9.586 -3.41 1 98.81 209 PRO A O 1
ATOM 1598 N N . GLY A 1 210 ? -6.047 -9.938 -1.367 1 98.75 210 GLY A N 1
ATOM 1599 C CA . GLY A 1 210 ? -6.816 -11.078 -1.823 1 98.75 210 GLY A CA 1
ATOM 1600 C C . GLY A 1 210 ? -8.148 -10.695 -2.441 1 98.75 210 GLY A C 1
ATOM 1601 O O . GLY A 1 210 ? -8.969 -10.047 -1.796 1 98.75 210 GLY A O 1
ATOM 1602 N N . VAL A 1 211 ? -8.344 -11.141 -3.656 1 98.88 211 VAL A N 1
ATOM 1603 C CA . VAL A 1 211 ? -9.602 -10.844 -4.328 1 98.88 211 VAL A CA 1
ATOM 1604 C C . VAL A 1 211 ? -10.758 -11.5 -3.574 1 98.88 211 VAL A C 1
ATOM 1606 O O . VAL A 1 211 ? -11.82 -10.891 -3.404 1 98.88 211 VAL A O 1
ATOM 1609 N N . VAL A 1 212 ? -10.523 -12.656 -3.012 1 98.81 212 VAL A N 1
ATOM 1610 C CA . VAL A 1 212 ? -11.617 -13.461 -2.475 1 98.81 212 VAL A CA 1
ATOM 1611 C C . VAL A 1 212 ? -11.93 -13.016 -1.047 1 98.81 212 VAL A C 1
ATOM 1613 O O . VAL A 1 212 ? -13.07 -13.133 -0.59 1 98.81 212 VAL A O 1
ATOM 1616 N N . SER A 1 213 ? -10.945 -12.586 -0.329 1 98.5 213 SER A N 1
ATOM 1617 C CA . SER A 1 213 ? -11.094 -12.227 1.076 1 98.5 213 SER A CA 1
ATOM 1618 C C . SER A 1 213 ? -9.93 -11.359 1.55 1 98.5 213 SER A C 1
ATOM 1620 O O . SER A 1 213 ? -8.953 -11.164 0.819 1 98.5 213 SER A O 1
ATOM 1622 N N . THR A 1 214 ? -10.023 -10.805 2.721 1 98.31 214 THR A N 1
ATOM 1623 C CA . THR A 1 214 ? -8.984 -9.977 3.33 1 98.31 214 THR A CA 1
ATOM 1624 C C . THR A 1 214 ? -8.641 -10.492 4.727 1 98.31 214 THR A C 1
ATOM 1626 O O . THR A 1 214 ? -9.531 -10.719 5.547 1 98.31 214 THR A O 1
ATOM 1629 N N . THR A 1 215 ? -7.359 -10.734 4.953 1 98.38 215 THR A N 1
ATOM 1630 C CA . THR A 1 215 ? -6.938 -11.039 6.316 1 98.38 215 THR A CA 1
ATOM 1631 C C . THR A 1 215 ? -6.77 -9.766 7.129 1 98.38 215 THR A C 1
ATOM 1633 O O . THR A 1 215 ? -6.422 -8.711 6.582 1 98.38 215 THR A O 1
ATOM 1636 N N . THR A 1 216 ? -7.039 -9.852 8.414 1 96.88 216 THR A N 1
ATOM 1637 C CA . THR A 1 216 ? -7.023 -8.672 9.266 1 96.88 216 THR A CA 1
ATOM 1638 C C . THR A 1 216 ? -5.875 -8.742 10.273 1 96.88 216 THR A C 1
ATOM 1640 O O . THR A 1 216 ? -5.344 -9.82 10.539 1 96.88 216 THR A O 1
ATOM 1643 N N . LEU A 1 217 ? -5.48 -7.605 10.789 1 97.56 217 LEU A N 1
ATOM 1644 C CA . LEU A 1 217 ? -4.414 -7.484 11.781 1 97.56 217 LEU A CA 1
ATOM 1645 C C . LEU A 1 217 ? -4.934 -7.801 13.18 1 97.56 217 LEU A C 1
ATOM 1647 O O . LEU A 1 217 ? -6.137 -7.688 13.438 1 97.56 217 LEU A O 1
ATOM 1651 N N . PRO A 1 218 ? -4.012 -8.102 14.094 1 96 218 PRO A N 1
ATOM 1652 C CA . PRO A 1 218 ? -4.418 -8.32 15.484 1 96 218 PRO A CA 1
ATOM 1653 C C . PRO A 1 218 ? -5.16 -7.129 16.078 1 96 218 PRO A C 1
ATOM 1655 O O . PRO A 1 218 ? -6.109 -7.309 16.859 1 96 218 PRO A O 1
ATOM 1658 N N . CYS A 1 219 ? -4.77 -5.91 15.703 1 96.5 219 CYS A N 1
ATOM 1659 C CA . CYS A 1 219 ? -5.418 -4.734 16.281 1 96.5 219 CYS A CA 1
ATOM 1660 C C . CYS A 1 219 ? -6.875 -4.652 15.859 1 96.5 219 CYS A C 1
ATOM 1662 O O . CYS A 1 219 ? -7.676 -3.959 16.484 1 96.5 219 CYS A O 1
ATOM 1664 N N . GLU A 1 220 ? -7.223 -5.281 14.758 1 96.62 220 GLU A N 1
ATOM 1665 C CA . GLU A 1 220 ? -8.586 -5.246 14.234 1 96.62 220 GLU A CA 1
ATOM 1666 C C . GLU A 1 220 ? -9.469 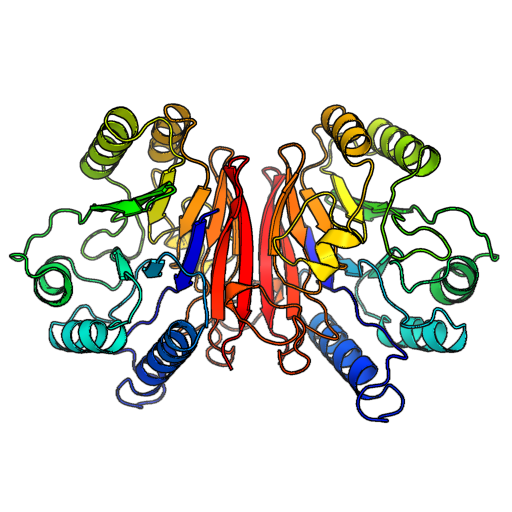-6.273 14.938 1 96.62 220 GLU A C 1
ATOM 1668 O O . GLU A 1 220 ? -10.695 -6.211 14.852 1 96.62 220 GLU A O 1
ATOM 1673 N N . GLY A 1 221 ? -8.875 -7.234 15.617 1 93.75 221 GLY A N 1
ATOM 1674 C CA . GLY A 1 221 ? -9.617 -8.281 16.297 1 93.75 221 GLY A CA 1
ATOM 1675 C C . GLY A 1 221 ? -10.344 -9.219 15.352 1 93.75 221 GLY A C 1
ATOM 1676 O O . GLY A 1 221 ? -10 -9.305 14.172 1 93.75 221 GLY A O 1
ATOM 1677 N N . GLY A 1 222 ? -11.172 -10.031 15.906 1 91.56 222 GLY A N 1
ATOM 1678 C CA . GLY A 1 222 ? -11.977 -10.945 15.117 1 91.56 222 GLY A CA 1
ATOM 1679 C C . GLY A 1 222 ? -11.25 -12.227 14.766 1 91.56 222 GLY A C 1
ATOM 1680 O O . GLY A 1 222 ? -10.312 -12.633 15.461 1 91.56 222 GLY A O 1
ATOM 1681 N N . ARG A 1 223 ? -11.695 -12.906 13.688 1 90.38 223 ARG A N 1
ATOM 1682 C CA . ARG A 1 223 ? -11.242 -14.25 13.336 1 90.38 223 ARG A CA 1
ATOM 1683 C C . ARG A 1 223 ? -9.992 -14.188 12.461 1 90.38 223 ARG A C 1
ATOM 1685 O O . ARG A 1 223 ? -9.445 -15.227 12.078 1 90.38 223 ARG A O 1
ATOM 1692 N N . GLY A 1 224 ? -9.625 -13.039 12.086 1 94.69 224 GLY A N 1
ATOM 1693 C CA . GLY A 1 224 ? -8.406 -12.898 11.305 1 94.69 224 GLY A CA 1
ATOM 1694 C C . GLY A 1 224 ? -8.648 -12.922 9.812 1 94.69 224 GLY A C 1
ATOM 1695 O O . GLY A 1 224 ? -7.707 -12.891 9.016 1 94.69 224 GLY A O 1
ATOM 1696 N N . ILE A 1 225 ? -9.93 -13.023 9.383 1 96.38 225 ILE A N 1
ATOM 1697 C CA . ILE A 1 225 ? -10.289 -13.023 7.969 1 96.38 225 ILE A CA 1
ATOM 1698 C C . ILE A 1 225 ? -11.656 -12.367 7.781 1 96.38 225 ILE A C 1
ATOM 1700 O O . ILE A 1 225 ? -12.57 -12.57 8.586 1 96.38 225 ILE A O 1
ATOM 1704 N N . SER A 1 226 ? -11.734 -11.539 6.809 1 96.12 226 SER A N 1
ATOM 1705 C CA . SER A 1 226 ? -12.984 -10.875 6.445 1 96.12 226 SER A CA 1
ATOM 1706 C C . SER A 1 226 ? -13.398 -11.227 5.02 1 96.12 226 SER A C 1
ATOM 1708 O O . SER A 1 226 ? -12.578 -11.219 4.105 1 96.12 226 SER A O 1
ATOM 1710 N N . PHE A 1 227 ? -14.648 -11.562 4.812 1 96.75 227 PHE A N 1
ATOM 1711 C CA . PHE A 1 227 ? -15.203 -11.797 3.486 1 96.75 227 PHE A CA 1
ATOM 1712 C C . PHE A 1 227 ? -16.062 -10.625 3.041 1 96.75 227 PHE A C 1
ATOM 1714 O O . PHE A 1 227 ? -16.656 -10.656 1.96 1 96.75 227 PHE A O 1
ATOM 1721 N N . ASP A 1 228 ? -16.047 -9.539 3.848 1 95.12 228 ASP A N 1
ATOM 1722 C CA . ASP A 1 228 ? -16.953 -8.414 3.588 1 95.12 228 ASP A CA 1
ATOM 1723 C C . ASP A 1 228 ? -16.219 -7.281 2.867 1 95.12 228 ASP A C 1
ATOM 1725 O O . ASP A 1 228 ? -16.844 -6.41 2.268 1 95.12 228 ASP A O 1
ATOM 1729 N N . GLN A 1 229 ? -14.883 -7.238 3.021 1 97.75 229 GLN A N 1
ATOM 1730 C CA . GLN A 1 229 ? -14.125 -6.223 2.299 1 97.75 229 GLN A CA 1
ATOM 1731 C C . GLN A 1 229 ? -14.32 -6.355 0.792 1 97.75 229 GLN A C 1
ATOM 1733 O O . GLN A 1 229 ? -14.414 -7.469 0.271 1 97.75 229 GLN A O 1
ATOM 1738 N N . PRO A 1 230 ? -14.375 -5.266 0.074 1 98.25 230 PRO A N 1
ATOM 1739 C CA . PRO A 1 230 ? -14.477 -5.375 -1.383 1 98.25 230 PRO A CA 1
ATOM 1740 C C . PRO A 1 230 ? -13.188 -5.891 -2.023 1 98.25 230 PRO A C 1
ATOM 1742 O O . PRO A 1 230 ? -12.109 -5.793 -1.427 1 98.25 230 PRO A O 1
ATOM 1745 N N . PRO A 1 231 ? -13.32 -6.52 -3.227 1 98.69 231 PRO A N 1
ATOM 1746 C CA . PRO A 1 231 ? -12.094 -6.887 -3.93 1 98.69 231 PRO A CA 1
ATOM 1747 C C . PRO A 1 231 ? -11.211 -5.68 -4.238 1 98.69 231 PRO A C 1
ATOM 1749 O O . PRO A 1 231 ? -11.719 -4.59 -4.512 1 98.69 231 PRO A O 1
ATOM 1752 N N . MET A 1 232 ? -9.969 -5.891 -4.125 1 98.88 232 MET A N 1
ATOM 1753 C CA . MET A 1 232 ? -8.961 -4.871 -4.434 1 98.88 232 MET A CA 1
ATOM 1754 C C . MET A 1 232 ? -7.867 -5.441 -5.328 1 98.88 232 MET A C 1
ATOM 1756 O O . MET A 1 232 ? -7.758 -6.66 -5.484 1 98.88 232 MET A O 1
ATOM 1760 N N . LEU A 1 233 ? -7.102 -4.598 -5.938 1 98.94 233 LEU A N 1
ATOM 1761 C CA . LEU A 1 233 ? -5.898 -4.945 -6.691 1 98.94 233 LEU A CA 1
ATOM 1762 C C . LEU A 1 233 ? -4.812 -3.895 -6.496 1 98.94 233 LEU A C 1
ATOM 1764 O O . LEU A 1 233 ? -5.004 -2.928 -5.754 1 98.94 233 LEU A O 1
ATOM 1768 N N . ALA A 1 234 ? -3.656 -4.141 -7.047 1 98.94 234 ALA A N 1
ATOM 1769 C CA . ALA A 1 234 ? -2.557 -3.178 -7.02 1 98.94 234 ALA A CA 1
ATOM 1770 C C . ALA A 1 234 ? -2.162 -2.754 -8.43 1 98.94 234 ALA A C 1
ATOM 1772 O O . ALA A 1 234 ? -2.133 -3.578 -9.344 1 98.94 234 ALA A O 1
ATOM 1773 N N . PHE A 1 235 ? -1.888 -1.486 -8.625 1 98.88 235 PHE A N 1
ATOM 1774 C CA . PHE A 1 235 ? -1.168 -0.981 -9.789 1 98.88 235 PHE A CA 1
ATOM 1775 C C . PHE A 1 235 ? 0.285 -0.684 -9.438 1 98.88 235 PHE A C 1
ATOM 1777 O O . PHE A 1 235 ? 0.564 -0.008 -8.445 1 98.88 235 PHE A O 1
ATOM 1784 N N . HIS A 1 236 ? 1.189 -1.219 -10.164 1 98.88 236 HIS A N 1
ATOM 1785 C CA . HIS A 1 236 ? 2.613 -0.928 -10.047 1 98.88 236 HIS A CA 1
ATOM 1786 C C . HIS A 1 236 ? 3.1 -0.07 -11.211 1 98.88 236 HIS A C 1
ATOM 1788 O O . HIS A 1 236 ? 2.984 -0.469 -12.367 1 98.88 236 HIS A O 1
ATOM 1794 N N . VAL A 1 237 ? 3.602 1.067 -10.891 1 98.69 237 VAL A N 1
ATOM 1795 C CA . VAL A 1 237 ? 4.195 1.949 -11.883 1 98.69 237 VAL A CA 1
ATOM 1796 C C . VAL A 1 237 ? 5.715 1.966 -11.719 1 98.69 237 VAL A C 1
ATOM 1798 O O . VAL A 1 237 ? 6.23 2.406 -10.688 1 98.69 237 VAL A O 1
ATOM 1801 N N . LEU A 1 238 ? 6.371 1.43 -12.664 1 98.56 238 LEU A N 1
ATOM 1802 C CA . LEU A 1 238 ? 7.828 1.485 -12.703 1 98.56 238 LEU A CA 1
ATOM 1803 C C . LEU A 1 238 ? 8.305 2.725 -13.453 1 98.56 238 LEU A C 1
ATOM 1805 O O . LEU A 1 238 ? 8.125 2.826 -14.672 1 98.56 238 LEU A O 1
ATOM 1809 N N . HIS A 1 239 ? 8.93 3.631 -12.695 1 97.5 239 HIS A N 1
ATOM 1810 C CA . HIS A 1 239 ? 9.359 4.91 -13.25 1 97.5 239 HIS A CA 1
ATOM 1811 C C . HIS A 1 239 ? 10.664 4.758 -14.031 1 97.5 239 HIS A C 1
ATOM 1813 O O . HIS A 1 239 ? 11.336 3.73 -13.93 1 97.5 239 HIS A O 1
ATOM 1819 N N . ASP A 1 240 ? 11.055 5.812 -14.789 1 95.44 240 ASP A N 1
ATOM 1820 C CA . ASP A 1 240 ? 12.242 5.785 -15.633 1 95.44 240 ASP A CA 1
ATOM 1821 C C . ASP A 1 240 ? 13.508 5.676 -14.797 1 95.44 240 ASP A C 1
ATOM 1823 O O . ASP A 1 240 ? 14.516 5.133 -15.25 1 95.44 240 ASP A O 1
ATOM 1827 N N . ASP A 1 241 ? 13.406 6.195 -13.578 1 95.44 241 ASP A N 1
ATOM 1828 C CA . ASP A 1 241 ? 14.578 6.125 -12.711 1 95.44 241 ASP A CA 1
ATOM 1829 C C . ASP A 1 241 ? 14.625 4.801 -11.961 1 95.44 241 ASP A C 1
ATOM 1831 O O . ASP A 1 241 ? 15.391 4.648 -11 1 95.44 241 ASP A O 1
ATOM 1835 N N . ARG A 1 242 ? 13.703 3.82 -12.219 1 96.81 242 ARG A N 1
ATOM 1836 C CA . ARG A 1 242 ? 13.648 2.443 -11.742 1 96.81 242 ARG A CA 1
ATOM 1837 C C . ARG A 1 242 ? 13 2.373 -10.359 1 96.81 242 ARG A C 1
ATOM 1839 O O . ARG A 1 242 ? 12.961 1.308 -9.742 1 96.81 242 ARG A O 1
ATOM 1846 N N . ARG A 1 243 ? 12.531 3.557 -9.891 1 98.12 243 ARG A N 1
ATOM 1847 C CA . ARG A 1 243 ? 11.727 3.555 -8.672 1 98.12 243 ARG A CA 1
ATOM 1848 C C . ARG A 1 243 ? 10.336 2.984 -8.938 1 98.12 243 ARG A C 1
ATOM 1850 O O . ARG A 1 243 ? 9.742 3.244 -9.984 1 98.12 243 ARG A O 1
ATOM 1857 N N . LEU A 1 244 ? 9.844 2.195 -8.023 1 98.75 244 LEU A N 1
ATOM 1858 C CA . LEU A 1 244 ? 8.508 1.618 -8.133 1 98.75 244 LEU A CA 1
ATOM 1859 C C . LEU A 1 244 ? 7.516 2.367 -7.246 1 98.75 244 LEU A C 1
ATOM 1861 O O . LEU A 1 244 ? 7.828 2.691 -6.098 1 98.75 244 LEU A O 1
ATOM 1865 N N . THR A 1 245 ? 6.41 2.703 -7.797 1 98.88 245 THR A N 1
ATOM 1866 C CA . THR A 1 245 ? 5.277 3.197 -7.02 1 98.88 245 THR A CA 1
ATOM 1867 C C . THR A 1 245 ? 4.074 2.268 -7.16 1 98.88 245 THR A C 1
ATOM 1869 O O . THR A 1 245 ? 3.662 1.945 -8.273 1 98.88 245 THR A O 1
ATOM 1872 N N . THR A 1 246 ? 3.564 1.814 -6.066 1 98.94 246 THR A N 1
ATOM 1873 C CA . THR A 1 246 ? 2.402 0.934 -6.043 1 98.94 246 THR A CA 1
ATOM 1874 C C . THR A 1 246 ? 1.179 1.665 -5.5 1 98.94 246 THR A C 1
ATOM 1876 O O . THR A 1 246 ? 1.268 2.369 -4.492 1 98.94 246 THR A O 1
ATOM 1879 N N . HIS A 1 247 ? 0.093 1.581 -6.207 1 98.88 247 HIS A N 1
ATOM 1880 C CA . HIS A 1 247 ? -1.199 2.1 -5.773 1 98.88 247 HIS A CA 1
ATOM 1881 C C . HIS A 1 247 ? -2.205 0.971 -5.57 1 98.88 247 HIS A C 1
ATOM 1883 O O . HIS A 1 247 ? -2.396 0.138 -6.461 1 98.88 247 HIS A O 1
ATOM 1889 N N . TYR A 1 248 ? -2.844 0.918 -4.43 1 98.94 248 TYR A N 1
ATOM 1890 C CA . TYR A 1 248 ? -3.908 -0.053 -4.199 1 98.94 248 TYR A CA 1
ATOM 1891 C C . TYR A 1 248 ? -5.27 0.54 -4.531 1 98.94 248 TYR A C 1
ATOM 1893 O O . TYR A 1 248 ? -5.52 1.72 -4.273 1 98.94 248 TYR A O 1
ATOM 1901 N N . ARG A 1 249 ? -6.164 -0.279 -5.113 1 98.75 249 ARG A N 1
ATOM 1902 C CA . ARG A 1 249 ? -7.426 0.22 -5.645 1 98.75 249 ARG A CA 1
ATOM 1903 C C . ARG A 1 249 ? -8.57 -0.726 -5.312 1 98.75 249 ARG A C 1
ATOM 1905 O O . ARG A 1 249 ? -8.445 -1.942 -5.465 1 98.75 249 ARG A O 1
ATOM 1912 N N . VAL A 1 250 ? -9.656 -0.173 -4.762 1 98.69 250 VAL A N 1
ATOM 1913 C CA . VAL A 1 250 ? -10.891 -0.926 -4.559 1 98.69 250 VAL A CA 1
ATOM 1914 C C . VAL A 1 250 ? -11.609 -1.105 -5.895 1 98.69 250 VAL A C 1
ATOM 1916 O O . VAL A 1 250 ? -11.703 -0.166 -6.688 1 98.69 250 VAL A O 1
ATOM 1919 N N . VAL A 1 251 ? -12.055 -2.295 -6.148 1 98.31 251 VAL A N 1
ATOM 1920 C CA . VAL A 1 251 ? -12.852 -2.543 -7.344 1 98.31 251 VAL A CA 1
ATOM 1921 C C . VAL A 1 251 ? -14.336 -2.549 -6.977 1 98.31 251 VAL A C 1
ATOM 1923 O O . VAL A 1 251 ? -14.789 -3.385 -6.191 1 98.31 251 VAL A O 1
ATOM 1926 N N . LEU A 1 252 ? -15.117 -1.585 -7.504 1 91.94 252 LEU A N 1
ATOM 1927 C CA . LEU A 1 252 ? -16.531 -1.412 -7.176 1 91.94 252 LEU A CA 1
ATOM 1928 C C . LEU A 1 252 ? -17.406 -2.17 -8.156 1 91.94 252 LEU A C 1
ATOM 1930 O O . LEU A 1 252 ? -17.047 -2.342 -9.32 1 91.94 252 LEU A O 1
ATOM 1934 N N . MET B 1 1 ? 7.07 -3.645 19.312 1 90 1 MET B N 1
ATOM 1935 C CA . MET B 1 1 ? 6.262 -3.469 18.109 1 90 1 MET B CA 1
ATOM 1936 C C . MET B 1 1 ? 5.316 -2.279 18.266 1 90 1 MET B C 1
ATOM 1938 O O . MET B 1 1 ? 4.715 -2.088 19.328 1 90 1 MET B O 1
ATOM 1942 N N . VAL B 1 2 ? 5.363 -1.333 17.391 1 96.62 2 VAL B N 1
ATOM 1943 C CA . VAL B 1 2 ? 4.52 -0.143 17.375 1 96.62 2 VAL B CA 1
ATOM 1944 C C . VAL B 1 2 ? 3.5 -0.254 16.234 1 96.62 2 VAL B C 1
ATOM 1946 O O . VAL B 1 2 ? 3.85 -0.612 15.117 1 96.62 2 VAL B O 1
ATOM 1949 N N . THR B 1 3 ? 2.256 -0.08 16.547 1 98.38 3 THR B N 1
ATOM 1950 C CA . THR B 1 3 ? 1.198 -0.062 15.547 1 98.38 3 THR B CA 1
ATOM 1951 C C . THR B 1 3 ? 0.529 1.309 15.492 1 98.38 3 THR B C 1
ATOM 1953 O O . THR B 1 3 ? 0.006 1.792 16.5 1 98.38 3 THR B O 1
ATOM 1956 N N . ILE B 1 4 ? 0.536 1.918 14.352 1 98.75 4 ILE B N 1
ATOM 1957 C CA . ILE B 1 4 ? -0.01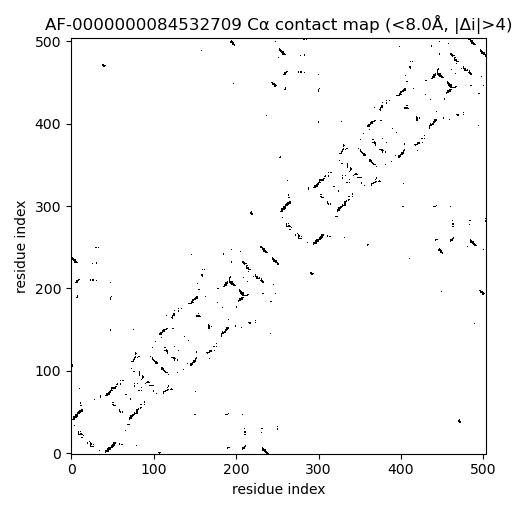7 3.25 14.133 1 98.75 4 ILE B CA 1
ATOM 1958 C C . ILE B 1 4 ? -1.037 3.211 13 1 98.75 4 ILE B C 1
ATOM 1960 O O . ILE B 1 4 ? -0.823 2.537 11.984 1 98.75 4 ILE B O 1
ATOM 1964 N N . ALA B 1 5 ? -2.162 3.869 13.164 1 98.88 5 ALA B N 1
ATOM 1965 C CA . ALA B 1 5 ? -3.08 4.125 12.055 1 98.88 5 ALA B CA 1
ATOM 1966 C C . ALA B 1 5 ? -2.834 5.5 11.445 1 98.88 5 ALA B C 1
ATOM 1968 O O . ALA B 1 5 ? -2.492 6.449 12.156 1 98.88 5 ALA B O 1
ATOM 1969 N N . GLN B 1 6 ? -3.01 5.594 10.172 1 98.94 6 GLN B N 1
ATOM 1970 C CA . GLN B 1 6 ? -2.869 6.875 9.492 1 98.94 6 GLN B CA 1
ATOM 1971 C C . GLN B 1 6 ? -4.07 7.156 8.594 1 98.94 6 GLN B C 1
ATOM 1973 O O . GLN B 1 6 ? -4.473 6.301 7.805 1 98.94 6 GLN B O 1
ATOM 1978 N N . LEU B 1 7 ? -4.699 8.219 8.758 1 98.88 7 LEU B N 1
ATOM 1979 C CA . LEU B 1 7 ? -5.633 8.773 7.789 1 98.88 7 LEU B CA 1
ATOM 1980 C C . LEU B 1 7 ? -5.172 10.141 7.312 1 98.88 7 LEU B C 1
ATOM 1982 O O . LEU B 1 7 ? -4.289 10.75 7.918 1 98.88 7 LEU B O 1
ATOM 1986 N N . SER B 1 8 ? -5.668 10.594 6.258 1 98.94 8 SER B N 1
ATOM 1987 C CA . SER B 1 8 ? -5.285 11.883 5.691 1 98.94 8 SER B CA 1
ATOM 1988 C C . SER B 1 8 ? -6.41 12.469 4.844 1 98.94 8 SER B C 1
ATOM 1990 O O . SER B 1 8 ? -7.328 11.758 4.438 1 98.94 8 SER B O 1
ATOM 1992 N N . ASP B 1 9 ? -6.402 13.781 4.66 1 98.94 9 ASP B N 1
ATOM 1993 C CA . ASP B 1 9 ? -7.238 14.484 3.693 1 98.94 9 ASP B CA 1
ATOM 1994 C C . ASP B 1 9 ? -8.719 14.258 3.984 1 98.94 9 ASP B C 1
ATOM 1996 O O . ASP B 1 9 ? -9.469 13.812 3.113 1 98.94 9 ASP B O 1
ATOM 2000 N N . ILE B 1 10 ? -9.055 14.625 5.211 1 98.94 10 ILE B N 1
ATOM 2001 C CA . ILE B 1 10 ? -10.461 14.508 5.578 1 98.94 10 ILE B CA 1
ATOM 2002 C C . ILE B 1 10 ? -11.234 15.711 5.059 1 98.94 10 ILE B C 1
ATOM 2004 O O . ILE B 1 10 ? -12.445 15.641 4.859 1 98.94 10 ILE B O 1
ATOM 2008 N N . HIS B 1 11 ? -10.664 16.859 4.93 1 98.88 11 HIS B N 1
ATOM 2009 C CA . HIS B 1 11 ? -11.227 18.031 4.27 1 98.88 11 HIS B CA 1
ATOM 2010 C C . HIS B 1 11 ? -12.57 18.406 4.883 1 98.88 11 HIS B C 1
ATOM 2012 O O . HIS B 1 11 ? -13.547 18.625 4.16 1 98.88 11 HIS B O 1
ATOM 2018 N N . LEU B 1 12 ? -12.633 18.562 6.18 1 98.88 12 LEU B N 1
ATOM 2019 C CA . LEU B 1 12 ? -13.883 19.016 6.762 1 98.88 12 LEU B CA 1
ATOM 2020 C C . LEU B 1 12 ? -14.234 20.422 6.258 1 98.88 12 LEU B C 1
ATOM 2022 O O . LEU B 1 12 ? -13.383 21.312 6.254 1 98.88 12 LEU B O 1
ATOM 2026 N N . GLY B 1 13 ? -15.5 20.578 5.816 1 98.56 13 GLY B N 1
ATOM 2027 C CA . GLY B 1 13 ? -15.953 21.812 5.199 1 98.56 13 GLY B CA 1
ATOM 2028 C C . GLY B 1 13 ? -16.094 21.703 3.691 1 98.56 13 GLY B C 1
ATOM 2029 O O . GLY B 1 13 ? -16.641 22.609 3.049 1 98.56 13 GLY B O 1
ATOM 2030 N N . GLN B 1 14 ? -15.555 20.625 3.07 1 98.38 14 GLN B N 1
ATOM 2031 C CA . GLN B 1 14 ? -15.695 20.438 1.632 1 98.38 14 GLN B CA 1
ATOM 2032 C C . GLN B 1 14 ? -17.156 20.172 1.251 1 98.38 14 GLN B C 1
ATOM 2034 O O . GLN B 1 14 ? -17.812 19.312 1.831 1 98.38 14 GLN B O 1
ATOM 2039 N N . VAL B 1 15 ? -17.594 20.906 0.281 1 96.94 15 VAL B N 1
ATOM 2040 C CA . VAL B 1 15 ? -18.984 20.766 -0.179 1 96.94 15 VAL B CA 1
ATOM 2041 C C . VAL B 1 15 ? -19.016 19.953 -1.469 1 96.94 15 VAL B C 1
ATOM 2043 O O . VAL B 1 15 ? -18.297 20.25 -2.422 1 96.94 15 VAL B O 1
ATOM 2046 N N . GLN B 1 16 ? -19.672 18.891 -1.405 1 93.31 16 GLN B N 1
ATOM 2047 C CA . GLN B 1 16 ? -19.969 18.078 -2.58 1 93.31 16 GLN B CA 1
ATOM 2048 C C . GLN B 1 16 ? -21.469 18.078 -2.885 1 93.31 16 GLN B C 1
ATOM 2050 O O . GLN B 1 16 ? -22.281 17.734 -2.029 1 93.31 16 GLN B O 1
ATOM 2055 N N . ARG B 1 17 ? -21.922 18.5 -4.02 1 93.44 17 ARG B N 1
ATOM 2056 C CA . ARG B 1 17 ? -23.312 18.516 -4.477 1 93.44 17 ARG B CA 1
ATOM 2057 C C . ARG B 1 17 ? -24.203 19.234 -3.48 1 93.44 17 ARG B C 1
ATOM 2059 O O . ARG B 1 17 ? -25.234 18.703 -3.059 1 93.44 17 ARG B O 1
ATOM 2066 N N . HIS B 1 18 ? -23.703 20.281 -2.92 1 94.44 18 HIS B N 1
ATOM 2067 C CA . HIS B 1 18 ? -24.438 21.188 -2.051 1 94.44 18 HIS B CA 1
ATOM 2068 C C . HIS B 1 18 ? -24.859 20.5 -0.761 1 94.44 18 HIS B C 1
ATOM 2070 O O . HIS B 1 18 ? -25.953 20.75 -0.256 1 94.44 18 HIS B O 1
ATOM 2076 N N . ASP B 1 19 ? -24.078 19.656 -0.251 1 96.5 19 ASP B N 1
ATOM 2077 C CA . ASP B 1 19 ? -24.469 18.891 0.926 1 96.5 19 ASP B CA 1
ATOM 2078 C C . ASP B 1 19 ? -24.062 19.609 2.211 1 96.5 19 ASP B C 1
ATOM 2080 O O . ASP B 1 19 ? -24.188 19.047 3.305 1 96.5 19 ASP B O 1
ATOM 2084 N N . GLY B 1 20 ? -23.484 20.812 2.096 1 96.12 20 GLY B N 1
ATOM 2085 C CA . GLY B 1 20 ? -23.094 21.578 3.266 1 96.12 20 GLY B CA 1
ATOM 2086 C C . GLY B 1 20 ? -21.922 20.984 4.023 1 96.12 20 GLY B C 1
ATOM 2087 O O . GLY B 1 20 ? -21.766 21.219 5.223 1 96.12 20 GLY B O 1
ATOM 2088 N N . GLY B 1 21 ? -21.203 20.109 3.406 1 97.69 21 GLY B N 1
ATOM 2089 C CA . GLY B 1 21 ? -20.031 19.5 4.023 1 97.69 21 GLY B CA 1
ATOM 2090 C C . GLY B 1 21 ? -20.344 18.219 4.754 1 97.69 21 GLY B C 1
ATOM 2091 O O . GLY B 1 21 ? -19.484 17.641 5.426 1 97.69 21 GLY B O 1
ATOM 2092 N N . LYS B 1 22 ? -21.547 17.688 4.613 1 98.06 22 LYS B N 1
ATOM 2093 C CA . LYS B 1 22 ? -22.016 16.531 5.371 1 98.06 22 LYS B CA 1
ATOM 2094 C C . LYS B 1 22 ? -21.266 15.273 4.977 1 98.06 22 LYS B C 1
ATOM 2096 O O . LYS B 1 22 ? -20.922 14.453 5.832 1 98.06 22 LYS B O 1
ATOM 2101 N N . ARG B 1 23 ? -21.016 15.109 3.672 1 98.25 23 ARG B N 1
ATOM 2102 C CA . ARG B 1 23 ? -20.344 13.898 3.193 1 98.25 23 ARG B CA 1
ATOM 2103 C C . ARG B 1 23 ? -18.938 13.781 3.777 1 98.25 23 ARG B C 1
ATOM 2105 O O . ARG B 1 23 ? -18.562 12.727 4.293 1 98.25 23 ARG B O 1
ATOM 2112 N N . ALA B 1 24 ? -18.156 14.852 3.68 1 98.75 24 ALA B N 1
ATOM 2113 C CA . ALA B 1 24 ? -16.797 14.844 4.223 1 98.75 24 ALA B CA 1
ATOM 2114 C C . ALA B 1 24 ? -16.812 14.539 5.715 1 98.75 24 ALA B C 1
ATOM 2116 O O . ALA B 1 24 ? -16.031 13.719 6.191 1 98.75 24 ALA B O 1
ATOM 2117 N N . ARG B 1 25 ? -17.703 15.172 6.418 1 98.75 25 ARG B N 1
ATOM 2118 C CA . ARG B 1 25 ? -17.797 14.969 7.859 1 98.75 25 ARG B CA 1
ATOM 2119 C C . ARG B 1 25 ? -18.172 13.523 8.18 1 98.75 25 ARG B C 1
ATOM 2121 O O . ARG B 1 25 ? -17.562 12.898 9.055 1 98.75 25 ARG B O 1
ATOM 2128 N N . ARG B 1 26 ? -19.156 13 7.516 1 98.62 26 ARG B N 1
ATOM 2129 C CA . ARG B 1 26 ? -19.609 11.633 7.754 1 98.62 26 ARG B CA 1
ATOM 2130 C C . ARG B 1 26 ? -18.484 10.633 7.516 1 98.62 26 ARG B C 1
ATOM 2132 O O . ARG B 1 26 ? -18.312 9.688 8.289 1 98.62 26 ARG B O 1
ATOM 2139 N N . ARG B 1 27 ? -17.75 10.797 6.492 1 98.81 27 ARG B N 1
ATOM 2140 C CA . ARG B 1 27 ? -16.672 9.883 6.168 1 98.81 27 ARG B CA 1
ATOM 2141 C C . ARG B 1 27 ? -15.57 9.945 7.227 1 98.81 27 ARG B C 1
ATOM 2143 O O . ARG B 1 27 ? -15.039 8.906 7.641 1 98.81 27 ARG B O 1
ATOM 2150 N N . ALA B 1 28 ? -15.219 11.148 7.621 1 98.94 28 ALA B N 1
ATOM 2151 C CA . ALA B 1 28 ? -14.219 11.297 8.68 1 98.94 28 ALA B CA 1
ATOM 2152 C C . ALA B 1 28 ? -14.695 10.648 9.977 1 98.94 28 ALA B C 1
ATOM 2154 O O . ALA B 1 28 ? -13.938 9.945 10.641 1 98.94 28 ALA B O 1
ATOM 2155 N N . GLU B 1 29 ? -15.945 10.891 10.32 1 98.88 29 GLU B N 1
ATOM 2156 C CA . GLU B 1 29 ? -16.531 10.289 11.516 1 98.88 29 GLU B CA 1
ATOM 2157 C C . GLU B 1 29 ? -16.531 8.766 11.43 1 98.88 29 GLU B C 1
ATOM 2159 O O . GLU B 1 29 ? -16.281 8.086 12.422 1 98.88 29 GLU B O 1
ATOM 2164 N N . GLN B 1 30 ? -16.828 8.258 10.289 1 98.88 30 GLN B N 1
ATOM 2165 C CA . GLN B 1 30 ? -16.844 6.82 10.055 1 98.88 30 GLN B CA 1
ATOM 2166 C C . GLN B 1 30 ? -15.461 6.215 10.312 1 98.88 30 GLN B C 1
ATOM 2168 O O . GLN B 1 30 ? -15.344 5.18 10.969 1 98.88 30 GLN B O 1
ATOM 2173 N N . VAL B 1 31 ? -14.453 6.84 9.812 1 98.94 31 VAL B N 1
ATOM 2174 C CA . VAL B 1 31 ? -13.086 6.34 9.961 1 98.94 31 VAL B CA 1
ATOM 2175 C C . VAL B 1 31 ? -12.68 6.391 11.43 1 98.94 31 VAL B C 1
ATOM 2177 O O . VAL B 1 31 ? -12.117 5.426 11.961 1 98.94 31 VAL B O 1
ATOM 2180 N N . MET B 1 32 ? -13 7.504 12.109 1 98.94 32 MET B N 1
ATOM 2181 C CA . MET B 1 32 ? -12.625 7.633 13.516 1 98.94 32 MET B CA 1
ATOM 2182 C C . MET B 1 32 ? -13.422 6.656 14.375 1 98.94 32 MET B C 1
ATOM 2184 O O . MET B 1 32 ? -12.891 6.102 15.336 1 98.94 32 MET B O 1
ATOM 2188 N N . ALA B 1 33 ? -14.672 6.457 14.031 1 98.81 33 ALA B N 1
ATOM 2189 C CA . ALA B 1 33 ? -15.469 5.473 14.75 1 98.81 33 ALA B CA 1
ATOM 2190 C C . ALA B 1 33 ? -14.891 4.07 14.594 1 98.81 33 ALA B C 1
ATOM 2192 O O . ALA B 1 33 ? -14.836 3.303 15.562 1 98.81 33 ALA B O 1
ATOM 2193 N N . TYR B 1 34 ? -14.5 3.764 13.43 1 98.69 34 TYR B N 1
ATOM 2194 C CA . TYR B 1 34 ? -13.844 2.484 13.172 1 98.69 34 TYR B CA 1
ATOM 2195 C C . TYR B 1 34 ? -12.602 2.322 14.031 1 98.69 34 TYR B C 1
ATOM 2197 O O . TYR B 1 34 ? -12.422 1.298 14.695 1 98.69 34 TYR B O 1
ATOM 2205 N N . LEU B 1 35 ? -11.734 3.326 14.086 1 98.75 35 LEU B N 1
ATOM 2206 C CA . LEU B 1 35 ? -10.492 3.271 14.844 1 98.75 35 LEU B CA 1
ATOM 2207 C C . LEU B 1 35 ? -10.773 3.139 16.344 1 98.75 35 LEU B C 1
ATOM 2209 O O . LEU B 1 35 ? -10.102 2.375 17.031 1 98.75 35 LEU B O 1
ATOM 2213 N N . ASP B 1 36 ? -11.773 3.82 16.828 1 98.5 36 ASP B N 1
ATOM 2214 C CA . ASP B 1 36 ? -12.094 3.805 18.25 1 98.5 36 ASP B CA 1
ATOM 2215 C C . ASP B 1 36 ? -12.703 2.469 18.672 1 98.5 36 ASP B C 1
ATOM 2217 O O . ASP B 1 36 ? -12.695 2.115 19.844 1 98.5 36 ASP B O 1
ATOM 2221 N N . ALA B 1 37 ? -13.234 1.777 17.672 1 98 37 ALA B N 1
ATOM 2222 C CA . ALA B 1 37 ? -13.875 0.497 17.953 1 98 37 ALA B CA 1
ATOM 2223 C C . ALA B 1 37 ? -12.859 -0.643 17.922 1 98 37 ALA B C 1
ATOM 2225 O O . ALA B 1 37 ? -13.164 -1.762 18.344 1 98 37 ALA B O 1
ATOM 2226 N N . LEU B 1 38 ? -11.672 -0.388 17.391 1 97.5 38 LEU B N 1
ATOM 2227 C CA . LEU B 1 38 ? -10.648 -1.424 17.328 1 97.5 38 LEU B CA 1
ATOM 2228 C C . LEU B 1 38 ? -10.305 -1.937 18.734 1 97.5 38 LEU B C 1
ATOM 2230 O O . LEU B 1 38 ? -10.117 -1.146 19.656 1 97.5 38 LEU B O 1
ATOM 2234 N N . PRO B 1 39 ? -10.18 -3.227 18.875 1 95.44 39 PRO B N 1
ATOM 2235 C CA . PRO B 1 39 ? -9.734 -3.727 20.172 1 95.44 39 PRO B CA 1
ATOM 2236 C C . PRO B 1 39 ? -8.266 -3.408 20.453 1 95.44 39 PRO B C 1
ATOM 2238 O O . PRO B 1 39 ? -7.863 -3.328 21.625 1 95.44 39 PRO B O 1
ATOM 2241 N N . GLY B 1 40 ? -7.406 -3.232 19.594 1 85.69 40 GLY B N 1
ATOM 2242 C CA . GLY B 1 40 ? -6.008 -2.865 19.75 1 85.69 40 GLY B CA 1
ATOM 2243 C C . GLY B 1 40 ? -5.055 -4.016 19.5 1 85.69 40 GLY B C 1
ATOM 2244 O O . GLY B 1 40 ? -5.383 -4.945 18.75 1 85.69 40 GLY B O 1
ATOM 2245 N N . PRO B 1 41 ? -3.867 -3.785 19.641 1 89.25 41 PRO B N 1
ATOM 2246 C CA . PRO B 1 41 ? -3.184 -2.572 20.094 1 89.25 41 PRO B CA 1
ATOM 2247 C C . PRO B 1 41 ? -3.102 -1.499 19.016 1 89.25 41 PRO B C 1
ATOM 2249 O O . PRO B 1 41 ? -2.977 -1.821 17.828 1 89.25 41 PRO B O 1
ATOM 2252 N N . LEU B 1 42 ? -3.244 -0.238 19.281 1 97.69 42 LEU B N 1
ATOM 2253 C CA . LEU B 1 42 ? -3.035 0.945 18.453 1 97.69 42 LEU B CA 1
ATOM 2254 C C . LEU B 1 42 ? -2.389 2.066 19.266 1 97.69 42 LEU B C 1
ATOM 2256 O O . LEU B 1 42 ? -2.998 2.598 20.188 1 97.69 42 LEU B O 1
ATOM 2260 N N . ASP B 1 43 ? -1.17 2.4 18.891 1 98.56 43 ASP B N 1
ATOM 2261 C CA . ASP B 1 43 ? -0.362 3.287 19.719 1 98.56 43 ASP B CA 1
ATOM 2262 C C . ASP B 1 43 ? -0.688 4.75 19.438 1 98.56 43 ASP B C 1
ATOM 2264 O O . ASP B 1 43 ? -0.538 5.605 20.312 1 98.56 43 ASP B O 1
ATOM 2268 N N . ALA B 1 44 ? -1.089 5.035 18.188 1 98.75 44 ALA B N 1
ATOM 2269 C CA . ALA B 1 44 ? -1.437 6.402 17.828 1 98.75 44 ALA B CA 1
ATOM 2270 C C . ALA B 1 44 ? -2.205 6.438 16.5 1 98.75 44 ALA B C 1
ATOM 2272 O O . ALA B 1 44 ? -2.221 5.453 15.766 1 98.75 44 ALA B O 1
ATOM 2273 N N . VAL B 1 45 ? -2.877 7.492 16.266 1 98.94 45 VAL B N 1
ATOM 2274 C CA . VAL B 1 45 ? -3.496 7.836 14.984 1 98.94 45 VAL B CA 1
ATOM 2275 C C . VAL B 1 45 ? -2.816 9.07 14.398 1 98.94 45 VAL B C 1
ATOM 2277 O O . VAL B 1 45 ? -2.758 10.117 15.039 1 98.94 45 VAL B O 1
ATOM 2280 N N . LEU B 1 46 ? -2.252 8.922 13.227 1 98.94 46 LEU B N 1
ATOM 2281 C CA . LEU B 1 46 ? -1.673 10.055 12.516 1 98.94 46 LEU B CA 1
ATOM 2282 C C . LEU B 1 46 ? -2.668 10.633 11.508 1 98.94 46 LEU B C 1
ATOM 2284 O O . LEU B 1 46 ? -3.305 9.891 10.766 1 98.94 46 LEU B O 1
ATOM 2288 N N . VAL B 1 47 ? -2.852 11.906 11.469 1 98.94 47 VAL B N 1
ATOM 2289 C CA . VAL B 1 47 ? -3.611 12.617 10.438 1 98.94 47 VAL B CA 1
ATOM 2290 C C . VAL B 1 47 ? -2.691 13.57 9.68 1 98.94 47 VAL B C 1
ATOM 2292 O O . VAL B 1 47 ? -2.279 14.602 10.219 1 98.94 47 VAL B O 1
ATOM 2295 N N . THR B 1 48 ? -2.436 13.266 8.391 1 98.94 48 THR B N 1
ATOM 2296 C CA . THR B 1 48 ? -1.288 13.875 7.727 1 98.94 48 THR B CA 1
ATOM 2297 C C . THR B 1 48 ? -1.742 14.953 6.75 1 98.94 48 THR B C 1
ATOM 2299 O O . THR B 1 48 ? -1.314 14.969 5.594 1 98.94 48 THR B O 1
ATOM 2302 N N . GLY B 1 49 ? -2.57 15.852 7.23 1 98.81 49 GLY B N 1
ATOM 2303 C CA . GLY B 1 49 ? -2.793 17.109 6.551 1 98.81 49 GLY B CA 1
ATOM 2304 C C . GLY B 1 49 ? -4.117 17.172 5.816 1 98.81 49 GLY B C 1
ATOM 2305 O O . GLY B 1 49 ? -4.789 16.156 5.652 1 98.81 49 GLY B O 1
ATOM 2306 N N . ASP B 1 50 ? -4.496 18.453 5.43 1 98.94 50 ASP B N 1
ATOM 2307 C CA . ASP B 1 50 ? -5.781 18.766 4.809 1 98.94 50 ASP B CA 1
ATOM 2308 C C . ASP B 1 50 ? -6.945 18.328 5.695 1 98.94 50 ASP B C 1
ATOM 2310 O O . ASP B 1 50 ? -7.84 17.609 5.242 1 98.94 50 ASP B O 1
ATOM 2314 N N . LEU B 1 51 ? -6.844 18.812 6.949 1 98.94 51 LEU B N 1
ATOM 2315 C CA . LEU B 1 51 ? -7.879 18.547 7.941 1 98.94 51 LEU B CA 1
ATOM 2316 C C . LEU B 1 51 ? -9.125 19.375 7.648 1 98.94 51 LEU B C 1
ATOM 2318 O O . LEU B 1 51 ? -10.242 18.859 7.66 1 98.94 51 LEU B O 1
ATOM 2322 N N . ALA B 1 52 ? -8.906 20.656 7.441 1 98.88 52 ALA B N 1
ATOM 2323 C CA . ALA B 1 52 ? -9.953 21.562 6.973 1 98.88 52 ALA B CA 1
ATOM 2324 C C . ALA B 1 52 ? -9.883 21.75 5.461 1 98.88 52 ALA B C 1
ATOM 2326 O O . ALA B 1 52 ? -8.82 21.578 4.859 1 98.88 52 ALA B O 1
ATOM 2327 N N . ASP B 1 53 ? -11.016 22.141 4.836 1 98.75 53 ASP B N 1
ATOM 2328 C CA . ASP B 1 53 ? -11.023 22.344 3.391 1 98.75 53 ASP B CA 1
ATOM 2329 C C . ASP B 1 53 ? -10.648 23.781 3.047 1 98.75 53 ASP B C 1
ATOM 2331 O O . ASP B 1 53 ? -10.016 24.047 2.021 1 98.75 53 ASP B O 1
ATOM 2335 N N . HIS B 1 54 ? -11.023 24.75 3.99 1 98.31 54 HIS B N 1
ATOM 2336 C CA . HIS B 1 54 ? -10.797 26.172 3.703 1 98.31 54 HIS B CA 1
ATOM 2337 C C . HIS B 1 54 ? -9.984 26.828 4.809 1 98.31 54 HIS B C 1
ATOM 2339 O O . HIS B 1 54 ? -9.672 28.016 4.73 1 98.31 54 HIS B O 1
ATOM 2345 N N . GLY B 1 55 ? -9.703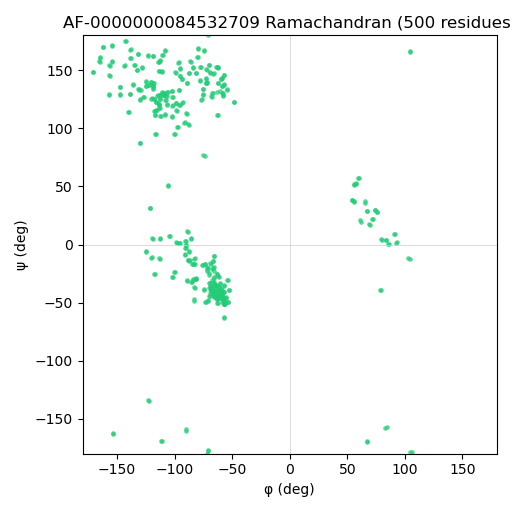 26.156 5.859 1 98.44 55 GLY B N 1
ATOM 2346 C CA . GLY B 1 55 ? -8.898 26.688 6.945 1 98.44 55 GLY B CA 1
ATOM 2347 C C . GLY B 1 55 ? -9.648 27.672 7.82 1 98.44 55 GLY B C 1
ATOM 2348 O O . GLY B 1 55 ? -9.047 28.578 8.398 1 98.44 55 GLY B O 1
ATOM 2349 N N . LEU B 1 56 ? -10.969 27.531 7.91 1 98.38 56 LEU B N 1
ATOM 2350 C CA . LEU B 1 56 ? -11.789 28.438 8.711 1 98.38 56 LEU B CA 1
ATOM 2351 C C . LEU B 1 56 ? -11.867 27.953 10.156 1 98.38 56 LEU B C 1
ATOM 2353 O O . LEU B 1 56 ? -11.906 26.75 10.414 1 98.38 56 LEU B O 1
ATOM 2357 N N . PRO B 1 57 ? -11.969 28.891 11.133 1 98.56 57 PRO B N 1
ATOM 2358 C CA . PRO B 1 57 ? -12.062 28.516 12.539 1 98.56 57 PRO B CA 1
ATOM 2359 C C . PRO B 1 57 ? -13.18 27.516 12.812 1 98.56 57 PRO B C 1
ATOM 2361 O O . PRO B 1 57 ? -12.992 26.547 13.562 1 98.56 57 PRO B O 1
ATOM 2364 N N . ALA B 1 58 ? -14.305 27.688 12.148 1 98.44 58 ALA B N 1
ATOM 2365 C CA . ALA B 1 58 ? -15.438 26.781 12.359 1 98.44 58 ALA B CA 1
ATOM 2366 C C . ALA B 1 58 ? -15.102 25.359 11.898 1 98.44 58 ALA B C 1
ATOM 2368 O O . ALA B 1 58 ? -15.578 24.391 12.484 1 98.44 58 ALA B O 1
ATOM 2369 N N . GLU B 1 59 ? -14.328 25.203 10.859 1 98.81 59 GLU B N 1
ATOM 2370 C CA . GLU B 1 59 ? -13.906 23.891 10.375 1 98.81 59 GLU B CA 1
ATOM 2371 C C . GLU B 1 59 ? -12.969 23.219 11.367 1 98.81 59 GLU B C 1
ATOM 2373 O O . GLU B 1 59 ? -13.078 22.016 11.602 1 98.81 59 GLU B O 1
ATOM 2378 N N . TYR B 1 60 ? -12.102 23.969 11.977 1 98.88 60 TYR B N 1
ATOM 2379 C CA . TYR B 1 60 ? -11.195 23.375 12.953 1 98.88 60 TYR B CA 1
ATOM 2380 C C . TYR B 1 60 ? -11.945 22.953 14.211 1 98.88 60 TYR B C 1
ATOM 2382 O O . TYR B 1 60 ? -11.578 21.969 14.859 1 98.88 60 TYR B O 1
ATOM 2390 N N . ALA B 1 61 ? -12.961 23.703 14.547 1 98.62 61 ALA B N 1
ATOM 2391 C CA . ALA B 1 61 ? -13.812 23.234 15.641 1 98.62 61 ALA B CA 1
ATOM 2392 C C . ALA B 1 61 ? -14.414 21.875 15.328 1 98.62 61 ALA B C 1
ATOM 2394 O O . ALA B 1 61 ? -14.484 21 16.203 1 98.62 61 ALA B O 1
ATOM 2395 N N . GLN B 1 62 ? -14.867 21.703 14.086 1 98.69 62 GLN B N 1
ATOM 2396 C CA . GLN B 1 62 ? -15.367 20.406 13.656 1 98.69 62 GLN B CA 1
ATOM 2397 C C . GLN B 1 62 ? -14.258 19.344 13.688 1 98.69 62 GLN B C 1
ATOM 2399 O O . GLN B 1 62 ? -14.477 18.219 14.141 1 98.69 62 GLN B O 1
ATOM 2404 N N . VAL B 1 63 ? -13.07 19.688 13.195 1 98.94 63 VAL B N 1
ATOM 2405 C CA . VAL B 1 63 ? -11.938 18.766 13.188 1 98.94 63 VAL B CA 1
ATOM 2406 C C . VAL B 1 63 ? -11.641 18.297 14.602 1 98.94 63 VAL B C 1
ATOM 2408 O O . VAL B 1 63 ? -11.484 17.094 14.844 1 98.94 63 VAL B O 1
ATOM 2411 N N . ALA B 1 64 ? -11.602 19.266 15.531 1 98.88 64 ALA B N 1
ATOM 2412 C CA . ALA B 1 64 ? -11.312 18.938 16.922 1 98.88 64 ALA B CA 1
ATOM 2413 C C . ALA B 1 64 ? -12.328 17.938 17.484 1 98.88 64 ALA B C 1
ATOM 2415 O O . ALA B 1 64 ? -11.969 17.016 18.203 1 98.88 64 ALA B O 1
ATOM 2416 N N . ARG B 1 65 ? -13.539 18.125 17.125 1 98.75 65 ARG B N 1
ATOM 2417 C CA . ARG B 1 65 ? -14.594 17.219 17.594 1 98.75 65 ARG B CA 1
ATOM 2418 C C . ARG B 1 65 ? -14.469 15.852 16.938 1 98.75 65 ARG B C 1
ATOM 2420 O O . ARG B 1 65 ? -14.531 14.828 17.625 1 98.75 65 ARG B O 1
ATOM 2427 N N . VAL B 1 66 ? -14.312 15.797 15.664 1 98.88 66 VAL B N 1
ATOM 2428 C CA . VAL B 1 66 ? -14.297 14.555 14.898 1 98.88 66 VAL B CA 1
ATOM 2429 C C . VAL B 1 66 ? -13.086 13.719 15.281 1 98.88 66 VAL B C 1
ATOM 2431 O O . VAL B 1 66 ? -13.156 12.492 15.336 1 98.88 66 VAL B O 1
ATOM 2434 N N . LEU B 1 67 ? -11.953 14.352 15.609 1 98.88 67 LEU B N 1
ATOM 2435 C CA . LEU B 1 67 ? -10.695 13.641 15.844 1 98.88 67 LEU B CA 1
ATOM 2436 C C . LEU B 1 67 ? -10.555 13.258 17.312 1 98.88 67 LEU B C 1
ATOM 2438 O O . LEU B 1 67 ? -9.547 12.664 17.703 1 98.88 67 LEU B O 1
ATOM 2442 N N . LYS B 1 68 ? -11.555 13.68 18.156 1 98.5 68 LYS B N 1
ATOM 2443 C CA . LYS B 1 68 ? -11.531 13.148 19.516 1 98.5 68 LYS B CA 1
ATOM 2444 C C . LYS B 1 68 ? -11.508 11.625 19.5 1 98.5 68 LYS B C 1
ATOM 2446 O O . LYS B 1 68 ? -12.273 10.984 18.781 1 98.5 68 LYS B O 1
ATOM 2451 N N . SER B 1 69 ? -10.672 11.031 20.266 1 98.5 69 SER B N 1
ATOM 2452 C CA . SER B 1 69 ? -10.453 9.586 20.219 1 98.5 69 SER B CA 1
ATOM 2453 C C . SER B 1 69 ? -9.875 9.078 21.531 1 98.5 69 SER B C 1
ATOM 2455 O O . SER B 1 69 ? -9.242 9.836 22.266 1 98.5 69 SER B O 1
ATOM 2457 N N . ARG B 1 70 ? -10.086 7.801 21.875 1 97.88 70 ARG B N 1
ATOM 2458 C CA . ARG B 1 70 ? -9.414 7.156 23 1 97.88 70 ARG B CA 1
ATOM 2459 C C . ARG B 1 70 ? -7.93 6.965 22.719 1 97.88 70 ARG B C 1
ATOM 2461 O O . ARG B 1 70 ? -7.152 6.664 23.625 1 97.88 70 ARG B O 1
ATOM 2468 N N . HIS B 1 71 ? -7.48 7.066 21.469 1 98.06 71 HIS B N 1
ATOM 2469 C CA . HIS B 1 71 ? -6.082 6.969 21.078 1 98.06 71 HIS B CA 1
ATOM 2470 C C . HIS B 1 71 ? -5.441 8.352 20.969 1 98.06 71 HIS B C 1
ATOM 2472 O O . HIS B 1 71 ? -6.125 9.328 20.672 1 98.06 71 HIS B O 1
ATOM 2478 N N . PRO B 1 72 ? -4.09 8.414 21.203 1 98.25 72 PRO B N 1
ATOM 2479 C CA . PRO B 1 72 ? -3.408 9.656 20.828 1 98.25 72 PRO B CA 1
ATOM 2480 C C . PRO B 1 72 ? -3.555 9.992 19.359 1 98.25 72 PRO B C 1
ATOM 2482 O O . PRO B 1 72 ? -3.336 9.133 18.5 1 98.25 72 PRO B O 1
ATOM 2485 N N . VAL B 1 73 ? -3.947 11.219 19.031 1 98.81 73 VAL B N 1
ATOM 2486 C CA . VAL B 1 73 ? -4.082 11.68 17.656 1 98.81 73 VAL B CA 1
ATOM 2487 C C . VAL B 1 73 ? -3.037 12.758 17.359 1 98.81 73 VAL B C 1
ATOM 2489 O O . VAL B 1 73 ? -3.002 13.789 18.031 1 98.81 73 VAL B O 1
ATOM 2492 N N . LEU B 1 74 ? -2.162 12.492 16.438 1 98.88 74 LEU B N 1
ATOM 2493 C CA . LEU B 1 74 ? -1.102 13.398 16.016 1 98.88 74 LEU B CA 1
ATOM 2494 C C . LEU B 1 74 ? -1.414 14 14.648 1 98.88 74 LEU B C 1
ATOM 2496 O O . LEU B 1 74 ? -1.771 13.281 13.711 1 98.88 74 LEU B O 1
ATOM 2500 N N . THR B 1 75 ? -1.296 15.336 14.508 1 98.88 75 THR B N 1
ATOM 2501 C CA . THR B 1 75 ? -1.689 15.977 13.258 1 98.88 75 THR B CA 1
ATOM 2502 C C . THR B 1 75 ? -0.57 16.859 12.727 1 98.88 75 THR B C 1
ATOM 2504 O O . THR B 1 75 ? 0.283 17.312 13.492 1 98.88 75 THR B O 1
ATOM 2507 N N . CYS B 1 76 ? -0.492 17.062 11.492 1 98.88 76 CYS B N 1
ATOM 2508 C CA . CYS B 1 76 ? 0.247 18.125 10.828 1 98.88 76 CYS B CA 1
ATOM 2509 C C . CYS B 1 76 ? -0.591 18.766 9.727 1 98.88 76 CYS B C 1
ATOM 2511 O O . CYS B 1 76 ? -1.561 18.172 9.25 1 98.88 76 CYS B O 1
ATOM 2513 N N . PRO B 1 77 ? -0.348 20.031 9.352 1 98.88 77 PRO B N 1
ATOM 2514 C CA . PRO B 1 77 ? -1.175 20.719 8.352 1 98.88 77 PRO B CA 1
ATOM 2515 C C . PRO B 1 77 ? -0.855 20.281 6.926 1 98.88 77 PRO B C 1
ATOM 2517 O O . PRO B 1 77 ? 0.218 19.719 6.672 1 98.88 77 PRO B O 1
ATOM 2520 N N . GLY B 1 78 ? -1.797 20.359 6.027 1 98.81 78 GLY B N 1
ATOM 2521 C CA . GLY B 1 78 ? -1.614 20.281 4.586 1 98.81 78 GLY B CA 1
ATOM 2522 C C . GLY B 1 78 ? -1.873 21.594 3.881 1 98.81 78 GLY B C 1
ATOM 2523 O O . GLY B 1 78 ? -1.939 22.656 4.52 1 98.81 78 GLY B O 1
ATOM 2524 N N . ASN B 1 79 ? -1.961 21.625 2.574 1 98.69 79 ASN B N 1
ATOM 2525 C CA . ASN B 1 79 ? -2.029 22.859 1.81 1 98.69 79 ASN B CA 1
ATOM 2526 C C . ASN B 1 79 ? -3.395 23.531 1.951 1 98.69 79 ASN B C 1
ATOM 2528 O O . ASN B 1 79 ? -3.537 24.719 1.67 1 98.69 79 ASN B O 1
ATOM 2532 N N . HIS B 1 80 ? -4.426 22.828 2.42 1 98.81 80 HIS B N 1
ATOM 2533 C CA . HIS B 1 80 ? -5.73 23.438 2.658 1 98.81 80 HIS B CA 1
ATOM 2534 C C . HIS B 1 80 ? -5.824 24.016 4.066 1 98.81 80 HIS B C 1
ATOM 2536 O O . HIS B 1 80 ? -6.746 24.781 4.371 1 98.81 80 HIS B O 1
ATOM 2542 N N . ASP B 1 81 ? -4.918 23.672 4.867 1 98.88 81 ASP B N 1
ATOM 2543 C CA . ASP B 1 81 ? -4.914 24.172 6.238 1 98.88 81 ASP B CA 1
ATOM 2544 C C . ASP B 1 81 ? -4.25 25.547 6.316 1 98.88 81 ASP B C 1
ATOM 2546 O O . ASP B 1 81 ? -3.43 25.891 5.465 1 98.88 81 ASP B O 1
ATOM 2550 N N . VAL B 1 82 ? -4.707 26.281 7.32 1 98.81 82 VAL B N 1
ATOM 2551 C CA . VAL B 1 82 ? -4.168 27.609 7.574 1 98.81 82 VAL B CA 1
ATOM 2552 C C . VAL B 1 82 ? -3.551 27.656 8.969 1 98.81 82 VAL B C 1
ATOM 2554 O O . VAL B 1 82 ? -4.23 27.391 9.961 1 98.81 82 VAL B O 1
ATOM 2557 N N . ARG B 1 83 ? -2.324 28.047 9.102 1 98.75 83 ARG B N 1
ATOM 2558 C CA . ARG B 1 83 ? -1.505 27.875 10.29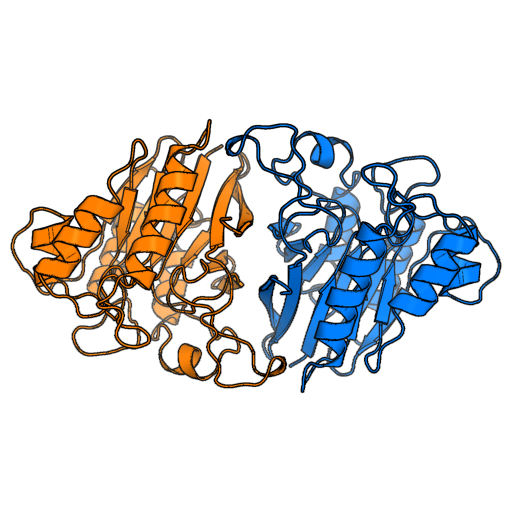7 1 98.75 83 ARG B CA 1
ATOM 2559 C C . ARG B 1 83 ? -2.146 28.547 11.508 1 98.75 83 ARG B C 1
ATOM 2561 O O . ARG B 1 83 ? -2.248 27.953 12.578 1 98.75 83 ARG B O 1
ATOM 2568 N N . GLY B 1 84 ? -2.562 29.812 11.383 1 98.5 84 GLY B N 1
ATOM 2569 C CA . GLY B 1 84 ? -3.121 30.547 12.5 1 98.5 84 GLY B CA 1
ATOM 2570 C C . GLY B 1 84 ? -4.32 29.859 13.125 1 98.5 84 GLY B C 1
ATOM 2571 O O . GLY B 1 84 ? -4.266 29.422 14.281 1 98.5 84 GLY B O 1
ATOM 2572 N N . PRO B 1 85 ? -5.402 29.719 12.297 1 98.62 85 PRO B N 1
ATOM 2573 C CA . PRO B 1 85 ? -6.586 29.031 12.82 1 98.62 85 PRO B CA 1
ATOM 2574 C C . PRO B 1 85 ? -6.297 27.594 13.242 1 98.62 85 PRO B C 1
ATOM 2576 O O . PRO B 1 85 ? -6.91 27.078 14.188 1 98.62 85 PRO B O 1
ATOM 2579 N N . TYR B 1 86 ? -5.422 26.906 12.586 1 98.81 86 TYR B N 1
ATOM 2580 C CA . TYR B 1 86 ? -4.996 25.562 12.969 1 98.81 86 TYR B CA 1
ATOM 2581 C C . TYR B 1 86 ? -4.449 25.562 14.391 1 98.81 86 TYR B C 1
ATOM 2583 O O . TYR B 1 86 ? -4.852 24.734 15.219 1 98.81 86 TYR B O 1
ATOM 2591 N N . ARG B 1 87 ? -3.496 26.484 14.727 1 98.75 87 ARG B N 1
ATOM 2592 C CA . ARG B 1 87 ? -2.906 26.594 16.062 1 98.75 87 ARG B CA 1
ATOM 2593 C C . ARG B 1 87 ? -3.975 26.859 17.109 1 98.75 87 ARG B C 1
ATOM 2595 O O . ARG B 1 87 ? -4.023 26.172 18.141 1 98.75 87 ARG B O 1
ATOM 2602 N N . GLU B 1 88 ? -4.844 27.766 16.781 1 98.62 88 GLU B N 1
ATOM 2603 C CA . GLU B 1 88 ? -5.863 28.172 17.75 1 98.62 88 GLU B CA 1
ATOM 2604 C C . GLU B 1 88 ? -6.879 27.047 17.969 1 98.62 88 GLU B C 1
ATOM 2606 O O . GLU B 1 88 ? -7.234 26.734 19.109 1 98.62 88 GLU B O 1
ATOM 2611 N N . GLY B 1 89 ? -7.281 26.484 16.922 1 98.44 89 GLY B N 1
ATOM 2612 C CA . GLY B 1 89 ? -8.383 25.531 16.969 1 98.44 89 GLY B CA 1
ATOM 2613 C C . GLY B 1 89 ? -7.965 24.141 17.406 1 98.44 89 GLY B C 1
ATOM 2614 O O . GLY B 1 89 ? -8.75 23.406 18 1 98.44 89 GLY B O 1
ATOM 2615 N N . LEU B 1 90 ? -6.684 23.734 17.125 1 98.56 90 LEU B N 1
ATOM 2616 C CA . LEU B 1 90 ? -6.32 22.328 17.328 1 98.56 90 LEU B CA 1
ATOM 2617 C C . LEU B 1 90 ? -5.219 22.219 18.375 1 98.56 90 LEU B C 1
ATOM 2619 O O . LEU B 1 90 ? -5.109 21.188 19.047 1 98.56 90 LEU B O 1
ATOM 2623 N N . LEU B 1 91 ? -4.422 23.297 18.547 1 98.19 91 LEU B N 1
ATOM 2624 C CA . LEU B 1 91 ? -3.242 23.156 19.391 1 98.19 91 LEU B CA 1
ATOM 2625 C C . LEU B 1 91 ? -3.377 24.016 20.656 1 98.19 91 LEU B C 1
ATOM 2627 O O . LEU B 1 91 ? -2.59 23.875 21.594 1 98.19 91 LEU B O 1
ATOM 2631 N N . GLY B 1 92 ? -4.375 24.891 20.656 1 97.88 92 GLY B N 1
ATOM 2632 C CA . GLY B 1 92 ? -4.527 25.797 21.781 1 97.88 92 GLY B CA 1
ATOM 2633 C C . GLY B 1 92 ? -3.4 26.812 21.891 1 97.88 92 GLY B C 1
ATOM 2634 O O . GLY B 1 92 ? -3.006 27.203 22.984 1 97.88 92 GLY B O 1
ATOM 2635 N N . GLU B 1 93 ? -2.826 27.156 20.781 1 98.44 93 GLU B N 1
ATOM 2636 C CA . GLU B 1 93 ? -1.716 28.109 20.719 1 98.44 93 GLU B CA 1
ATOM 2637 C C . GLU B 1 93 ? -2.143 29.406 20.047 1 98.44 93 GLU B C 1
ATOM 2639 O O . GLU B 1 93 ? -3.156 29.453 19.359 1 98.44 93 GLU B O 1
ATOM 2644 N N . ALA B 1 94 ? -1.338 30.469 20.234 1 98.38 94 ALA B N 1
ATOM 2645 C CA . ALA B 1 94 ? -1.582 31.734 19.547 1 98.38 94 ALA B CA 1
ATOM 2646 C C . ALA B 1 94 ? -1.319 31.594 18.062 1 98.38 94 ALA B C 1
ATOM 2648 O O . ALA B 1 94 ? -0.428 30.859 17.641 1 98.38 94 ALA B O 1
ATOM 2649 N N . ALA B 1 95 ? -2.066 32.344 17.312 1 98.06 95 ALA B N 1
ATOM 2650 C CA . ALA B 1 95 ? -1.876 32.344 15.859 1 98.06 95 ALA B CA 1
ATOM 2651 C C . ALA B 1 95 ? -0.443 32.719 15.492 1 98.06 95 ALA B C 1
ATOM 2653 O O . ALA B 1 95 ? 0.165 33.562 16.141 1 98.06 95 ALA B O 1
ATOM 2654 N N . SER B 1 96 ? 0.075 32.031 14.586 1 97.56 96 SER B N 1
ATOM 2655 C CA . SER B 1 96 ? 1.408 32.25 14.039 1 97.56 96 SER B CA 1
ATOM 2656 C C . SER B 1 96 ? 1.537 31.672 12.633 1 97.56 96 SER B C 1
ATOM 2658 O O . SER B 1 96 ? 0.898 30.672 12.312 1 97.56 96 SER B O 1
ATOM 2660 N N . GLU B 1 97 ? 2.289 32.312 11.82 1 96.5 97 GLU B N 1
ATOM 2661 C CA . GLU B 1 97 ? 2.506 31.828 10.469 1 96.5 97 GLU B CA 1
ATOM 2662 C C . GLU B 1 97 ? 3.717 30.906 10.406 1 96.5 97 GLU B C 1
ATOM 2664 O O . GLU B 1 97 ? 4.035 30.359 9.344 1 96.5 97 GLU B O 1
ATOM 2669 N N . GLU B 1 98 ? 4.352 30.703 11.539 1 97.69 98 GLU B N 1
ATOM 2670 C CA . GLU B 1 98 ? 5.512 29.812 11.578 1 97.69 98 GLU B CA 1
ATOM 2671 C C . GLU B 1 98 ? 5.109 28.375 11.305 1 97.69 98 GLU B C 1
ATOM 2673 O O . GLU B 1 98 ? 4.012 27.938 11.656 1 97.69 98 GLU B O 1
ATOM 2678 N N . PRO B 1 99 ? 6.02 27.656 10.664 1 98.62 99 PRO B N 1
ATOM 2679 C CA . PRO B 1 99 ? 5.695 26.25 10.406 1 98.62 99 PRO B CA 1
ATOM 2680 C C . PRO B 1 99 ? 5.383 25.484 11.688 1 98.62 99 PRO B C 1
ATOM 2682 O O . PRO B 1 99 ? 5.957 25.766 12.742 1 98.62 99 PRO B O 1
ATOM 2685 N N . ILE B 1 100 ? 4.496 24.547 11.641 1 98.81 100 ILE B N 1
ATOM 2686 C CA . ILE B 1 100 ? 4.066 23.75 12.773 1 98.81 100 ILE B CA 1
ATOM 2687 C C . ILE B 1 100 ? 4.77 22.391 12.742 1 98.81 100 ILE B C 1
ATOM 2689 O O . ILE B 1 100 ? 4.344 21.484 12.016 1 98.81 100 ILE B O 1
ATOM 2693 N N . ASN B 1 101 ? 5.867 22.234 13.453 1 98.88 101 ASN B N 1
ATOM 2694 C CA . ASN B 1 101 ? 6.637 21 13.602 1 98.88 101 ASN B CA 1
ATOM 2695 C C . ASN B 1 101 ? 6.535 20.438 15.016 1 98.88 101 ASN B C 1
ATOM 2697 O O . ASN B 1 101 ? 6.703 21.172 15.992 1 98.88 101 ASN B O 1
ATOM 2701 N N . ARG B 1 102 ? 6.246 19.172 15.102 1 98.69 102 ARG B N 1
ATOM 2702 C CA . ARG B 1 102 ? 6.074 18.578 16.422 1 98.69 102 ARG B CA 1
ATOM 2703 C C . ARG B 1 102 ? 6.773 17.234 16.516 1 98.69 102 ARG B C 1
ATOM 2705 O O . ARG B 1 102 ? 6.73 16.438 15.578 1 98.69 102 ARG B O 1
ATOM 2712 N N . LEU B 1 103 ? 7.445 16.984 17.625 1 98.62 103 LEU B N 1
ATOM 2713 C CA . LEU B 1 103 ? 7.996 15.68 18 1 98.62 103 LEU B CA 1
ATOM 2714 C C . LEU B 1 103 ? 7.082 14.969 18.984 1 98.62 103 LEU B C 1
ATOM 2716 O O . LEU B 1 103 ? 6.695 15.547 20 1 98.62 103 LEU B O 1
ATOM 2720 N N . HIS B 1 104 ? 6.617 13.797 18.656 1 98.5 104 HIS B N 1
ATOM 2721 C CA . HIS B 1 104 ? 5.824 12.953 19.547 1 98.5 104 HIS B CA 1
ATOM 2722 C C . HIS B 1 104 ? 6.586 11.688 19.938 1 98.5 104 HIS B C 1
ATOM 2724 O O . HIS B 1 104 ? 7 10.922 19.062 1 98.5 104 HIS B O 1
ATOM 2730 N N . GLU B 1 105 ? 6.711 11.469 21.219 1 98.06 105 GLU B N 1
ATOM 2731 C CA . GLU B 1 105 ? 7.445 10.312 21.719 1 98.06 105 GLU B CA 1
ATOM 2732 C C . GLU B 1 105 ? 6.5 9.164 22.078 1 98.06 105 GLU B C 1
ATOM 2734 O O . GLU B 1 105 ? 5.863 9.188 23.125 1 98.06 105 GLU B O 1
ATOM 2739 N N . LEU B 1 106 ? 6.441 8.203 21.172 1 97.25 106 LEU B N 1
ATOM 2740 C CA . LEU B 1 106 ? 5.738 6.969 21.484 1 97.25 106 LEU B CA 1
ATOM 2741 C C . LEU B 1 106 ? 6.66 5.984 22.203 1 97.25 106 LEU B C 1
ATOM 2743 O O . LEU B 1 106 ? 7.883 6.121 22.141 1 97.25 106 LEU B O 1
ATOM 2747 N N . PRO B 1 107 ? 6.098 5.016 22.984 1 93.69 107 PRO B N 1
ATOM 2748 C CA . PRO B 1 107 ? 6.961 4.09 23.719 1 93.69 107 PRO B CA 1
ATOM 2749 C C . PRO B 1 107 ? 7.98 3.391 22.828 1 93.69 107 PRO B C 1
ATOM 2751 O O . PRO B 1 107 ? 9.125 3.184 23.234 1 93.69 107 PRO B O 1
ATOM 2754 N N . GLY B 1 108 ? 7.758 3.127 21.578 1 96.06 108 GLY B N 1
ATOM 2755 C CA . GLY B 1 108 ? 8.648 2.326 20.75 1 96.06 108 GLY B CA 1
ATOM 2756 C C . GLY B 1 108 ? 9.203 3.082 19.562 1 96.06 108 GLY B C 1
ATOM 2757 O O . GLY B 1 108 ? 9.969 2.531 18.766 1 96.06 108 GLY B O 1
ATOM 2758 N N . ALA B 1 109 ? 8.906 4.395 19.469 1 98.12 109 ALA B N 1
ATOM 2759 C CA . ALA B 1 109 ? 9.359 5.176 18.312 1 98.12 109 ALA B CA 1
ATOM 2760 C C . ALA B 1 109 ? 9.094 6.664 18.531 1 98.12 109 ALA B C 1
ATOM 2762 O O . ALA B 1 109 ? 8.18 7.039 19.266 1 98.12 109 ALA B O 1
ATOM 2763 N N . ASP B 1 110 ? 9.938 7.461 17.969 1 98.5 110 ASP B N 1
ATOM 2764 C CA . ASP B 1 110 ? 9.609 8.875 17.828 1 98.5 110 ASP B CA 1
ATOM 2765 C C . ASP B 1 110 ? 8.883 9.148 16.516 1 98.5 110 ASP B C 1
ATOM 2767 O O . ASP B 1 110 ? 9.211 8.562 15.477 1 98.5 110 ASP B O 1
ATOM 2771 N N . VAL B 1 111 ? 7.887 9.977 16.562 1 98.81 111 VAL B N 1
ATOM 2772 C CA . VAL B 1 111 ? 7.184 10.445 15.367 1 98.81 111 VAL B CA 1
ATOM 2773 C C . VAL B 1 111 ? 7.387 11.945 15.195 1 98.81 111 VAL B C 1
ATOM 2775 O O . VAL B 1 111 ? 7.039 12.727 16.078 1 98.81 111 VAL B O 1
ATOM 2778 N N . LEU B 1 112 ? 8.031 12.32 14.141 1 98.94 112 LEU B N 1
ATOM 2779 C CA . LEU B 1 112 ? 8.211 13.734 13.82 1 98.94 112 LEU B CA 1
ATOM 2780 C C . LEU B 1 112 ? 7.25 14.172 12.719 1 98.94 112 LEU B C 1
ATOM 2782 O O . LEU B 1 112 ? 7.375 13.734 11.57 1 98.94 112 LEU B O 1
ATOM 2786 N N . MET B 1 113 ? 6.273 14.984 13.078 1 98.88 113 MET B N 1
ATOM 2787 C CA . MET B 1 113 ? 5.305 15.539 12.133 1 98.88 113 MET B CA 1
ATOM 2788 C C . MET B 1 113 ? 5.746 16.922 11.664 1 98.88 113 MET B C 1
ATOM 2790 O O . MET B 1 113 ? 5.875 17.844 12.461 1 98.88 113 MET B O 1
ATOM 2794 N N . LEU B 1 114 ? 5.926 17.016 10.375 1 98.94 114 LEU B N 1
ATOM 2795 C CA . LEU B 1 114 ? 6.488 18.25 9.82 1 98.94 114 LEU B CA 1
ATOM 2796 C C . LEU B 1 114 ? 5.441 19.016 9.008 1 98.94 114 LEU B C 1
ATOM 2798 O O . LEU B 1 114 ? 4.586 18.406 8.367 1 98.94 114 LEU B O 1
ATOM 2802 N N . ASP B 1 115 ? 5.57 20.297 9.008 1 98.94 115 ASP B N 1
ATOM 2803 C CA . ASP B 1 115 ? 4.723 21.188 8.219 1 98.94 115 ASP B CA 1
ATOM 2804 C C . ASP B 1 115 ? 5.348 21.469 6.852 1 98.94 115 ASP B C 1
ATOM 2806 O O . ASP B 1 115 ? 6.273 22.266 6.738 1 98.94 115 ASP B O 1
ATOM 2810 N N . SER B 1 116 ? 4.777 20.812 5.855 1 98.94 116 SER B N 1
ATOM 2811 C CA . SER B 1 116 ? 5.285 21.047 4.504 1 98.94 116 SER B CA 1
ATOM 2812 C C . SER B 1 116 ? 4.469 22.109 3.777 1 98.94 116 SER B C 1
ATOM 2814 O O . SER B 1 116 ? 4.723 22.391 2.607 1 98.94 116 SER B O 1
ATOM 2816 N N . SER B 1 117 ? 3.455 22.703 4.41 1 98.75 117 SER B N 1
ATOM 2817 C CA . SER B 1 117 ? 2.594 23.672 3.742 1 98.75 117 SER B CA 1
ATOM 2818 C C . SER B 1 117 ? 3.322 25 3.512 1 98.75 117 SER B C 1
ATOM 2820 O O . SER B 1 117 ? 4.254 25.328 4.242 1 98.75 117 SER B O 1
ATOM 2822 N N . ILE B 1 118 ? 2.941 25.688 2.484 1 98.44 118 ILE B N 1
ATOM 2823 C CA . ILE B 1 118 ? 3.334 27.047 2.162 1 98.44 118 ILE B CA 1
ATOM 2824 C C . ILE B 1 118 ? 2.104 27.953 2.164 1 98.44 118 ILE B C 1
ATOM 2826 O O . ILE B 1 118 ? 1.19 27.781 1.357 1 98.44 118 ILE B O 1
ATOM 2830 N N . PRO B 1 119 ? 2.055 28.938 3.111 1 97.25 119 PRO B N 1
ATOM 2831 C CA . PRO B 1 119 ? 0.877 29.812 3.125 1 97.25 119 PRO B CA 1
ATOM 2832 C C . PRO B 1 119 ? 0.533 30.359 1.743 1 97.25 119 PRO B C 1
ATOM 2834 O O . PRO B 1 119 ? 1.379 30.969 1.091 1 97.25 119 PRO B O 1
ATOM 2837 N N . GLY B 1 120 ? -0.717 30.078 1.296 1 96.19 120 GLY B N 1
ATOM 2838 C CA . GLY B 1 120 ? -1.234 30.625 0.053 1 96.19 120 GLY B CA 1
ATOM 2839 C C . GLY B 1 120 ? -0.866 29.797 -1.164 1 96.19 120 GLY B C 1
ATOM 2840 O O . GLY B 1 120 ? -1.207 30.156 -2.293 1 96.19 120 GLY B O 1
ATOM 2841 N N . LYS B 1 121 ? -0.167 28.719 -1.024 1 98 121 LYS B N 1
ATOM 2842 C CA . LYS B 1 121 ? 0.234 27.859 -2.143 1 98 121 LYS B CA 1
ATOM 2843 C C . LYS B 1 121 ? -0.253 26.438 -1.944 1 98 121 LYS B C 1
ATOM 2845 O O . LYS B 1 121 ? -0.6 26.031 -0.829 1 98 121 LYS B O 1
ATOM 2850 N N . HIS B 1 122 ? -0.258 25.688 -3.037 1 98.06 122 HIS B N 1
ATOM 2851 C CA . HIS B 1 122 ? -0.754 24.328 -2.973 1 98.06 122 HIS B CA 1
ATOM 2852 C C . HIS B 1 122 ? 0.395 23.328 -2.939 1 98.06 122 HIS B C 1
ATOM 2854 O O . HIS B 1 122 ? 0.219 22.188 -2.5 1 98.06 122 HIS B O 1
ATOM 2860 N N . ASP B 1 123 ? 1.542 23.734 -3.545 1 98.69 123 ASP B N 1
ATOM 2861 C CA . ASP B 1 123 ? 2.707 22.859 -3.486 1 98.69 123 ASP B CA 1
ATOM 2862 C C . ASP B 1 123 ? 3.35 22.891 -2.104 1 98.69 123 ASP B C 1
ATOM 2864 O O . ASP B 1 123 ? 2.953 23.688 -1.245 1 98.69 123 ASP B O 1
ATOM 2868 N N . GLY B 1 124 ? 4.289 21.906 -1.814 1 98.81 124 GLY B N 1
ATOM 2869 C CA . GLY B 1 124 ? 4.867 21.766 -0.489 1 98.81 124 GLY B CA 1
ATOM 2870 C C . GLY B 1 124 ? 6.352 22.078 -0.451 1 98.81 124 GLY B C 1
ATOM 2871 O O . GLY B 1 124 ? 7.035 21.984 -1.474 1 98.81 124 GLY B O 1
ATOM 2872 N N . LEU B 1 125 ? 6.758 22.406 0.668 1 98.81 125 LEU B N 1
ATOM 2873 C CA . LEU B 1 125 ? 8.164 22.688 0.944 1 98.81 125 LEU B CA 1
ATOM 2874 C C . LEU B 1 125 ? 8.477 22.5 2.426 1 98.81 125 LEU B C 1
ATOM 2876 O O . LEU B 1 125 ? 7.734 22.984 3.285 1 98.81 125 LEU B O 1
ATOM 2880 N N . LEU B 1 126 ? 9.5 21.734 2.717 1 98.88 126 LEU B N 1
ATOM 2881 C CA . LEU B 1 126 ? 10.117 21.844 4.039 1 98.88 126 LEU B CA 1
ATOM 2882 C C . LEU B 1 126 ? 11.195 22.906 4.055 1 98.88 126 LEU B C 1
ATOM 2884 O O . LEU B 1 126 ? 12.289 22.719 3.514 1 98.88 126 LEU B O 1
ATOM 2888 N N . ASP B 1 127 ? 10.867 24.031 4.629 1 98.38 127 ASP B N 1
ATOM 2889 C CA . ASP B 1 127 ? 11.789 25.172 4.547 1 98.38 127 ASP B CA 1
ATOM 2890 C C . ASP B 1 127 ? 13.023 24.938 5.422 1 98.38 127 ASP B C 1
ATOM 2892 O O . ASP B 1 127 ? 13.148 23.891 6.062 1 98.38 127 ASP B O 1
ATOM 2896 N N . ASP B 1 128 ? 13.945 25.891 5.449 1 98.25 128 ASP B N 1
ATOM 2897 C CA . ASP B 1 128 ? 15.219 25.734 6.148 1 98.25 128 ASP B CA 1
ATOM 2898 C C . ASP B 1 128 ? 15 25.562 7.652 1 98.25 128 ASP B C 1
ATOM 2900 O O . ASP B 1 128 ? 15.68 24.75 8.289 1 98.25 128 ASP B O 1
ATOM 2904 N N . ALA B 1 129 ? 14.109 26.281 8.172 1 98.25 129 ALA B N 1
ATOM 2905 C CA . ALA B 1 129 ? 13.836 26.203 9.602 1 98.25 129 ALA B CA 1
ATOM 2906 C C . ALA B 1 129 ? 13.312 24.812 9.977 1 98.25 129 ALA B C 1
ATOM 2908 O O . ALA B 1 129 ? 13.719 24.25 10.992 1 98.25 129 ALA B O 1
ATOM 2909 N N . THR B 1 130 ? 12.375 24.297 9.211 1 98.81 130 THR B N 1
ATOM 2910 C CA . THR B 1 130 ? 11.812 22.969 9.445 1 98.81 130 THR B CA 1
ATOM 2911 C C . THR B 1 130 ? 12.898 21.906 9.336 1 98.81 130 THR B C 1
ATOM 2913 O O . THR B 1 130 ? 12.977 21 10.18 1 98.81 130 THR B O 1
ATOM 2916 N N . LEU B 1 131 ? 13.773 21.984 8.32 1 98.88 131 LEU B N 1
ATOM 2917 C CA . LEU B 1 131 ? 14.82 20.984 8.125 1 98.88 131 LEU B CA 1
ATOM 2918 C C . LEU B 1 131 ? 15.859 21.062 9.242 1 98.88 131 LEU B C 1
ATOM 2920 O O . LEU B 1 131 ? 16.391 20.031 9.68 1 98.88 131 LEU B O 1
ATOM 2924 N N . THR B 1 132 ? 16.172 22.312 9.648 1 98.75 132 THR B N 1
ATOM 2925 C CA . THR B 1 132 ? 17.078 22.469 10.789 1 98.75 132 THR B CA 1
ATOM 2926 C C . THR B 1 132 ? 16.469 21.859 12.047 1 98.75 132 THR B C 1
ATOM 2928 O O . THR B 1 132 ? 17.156 21.141 12.781 1 98.75 132 THR B O 1
ATOM 2931 N N . TRP B 1 133 ? 15.234 22.141 12.25 1 98.75 133 TRP B N 1
ATOM 2932 C CA . TRP B 1 133 ? 14.508 21.578 13.383 1 98.75 133 TRP B CA 1
ATOM 2933 C C . TRP B 1 133 ? 14.547 20.047 13.352 1 98.75 133 TRP B C 1
ATOM 2935 O O . TRP B 1 133 ? 14.828 19.406 14.359 1 98.75 133 TRP B O 1
ATOM 2945 N N . LEU B 1 134 ? 14.25 19.438 12.188 1 98.88 134 LEU B N 1
ATOM 2946 C CA . LEU B 1 134 ? 14.281 18 12.008 1 98.88 134 LEU B CA 1
ATOM 2947 C C . LEU B 1 134 ? 15.656 17.438 12.352 1 98.88 134 LEU B C 1
ATOM 2949 O O . LEU B 1 134 ? 15.766 16.484 13.133 1 98.88 134 LEU B O 1
ATOM 2953 N N . ASP B 1 135 ? 16.656 18.047 11.75 1 98.81 135 ASP B N 1
ATOM 2954 C CA . ASP B 1 135 ? 18.047 17.609 11.953 1 98.81 135 ASP B CA 1
ATOM 2955 C C . ASP B 1 135 ? 18.406 17.609 13.438 1 98.81 135 ASP B C 1
ATOM 2957 O O . ASP B 1 135 ? 18.922 16.625 13.953 1 98.81 135 ASP B O 1
ATOM 2961 N N . GLU B 1 136 ? 18.031 18.672 14.141 1 98.5 136 GLU B N 1
ATOM 2962 C CA . GLU B 1 136 ? 18.359 18.828 15.555 1 98.5 136 GLU B CA 1
ATOM 2963 C C . GLU B 1 136 ? 17.594 17.828 16.406 1 98.5 136 GLU B C 1
ATOM 2965 O O . GLU B 1 136 ? 18.156 17.234 17.344 1 98.5 136 GLU B O 1
ATOM 2970 N N . ARG B 1 137 ? 16.312 17.609 16.125 1 98.5 137 ARG B N 1
ATOM 2971 C CA . ARG B 1 137 ? 15.5 16.688 16.906 1 98.5 137 ARG B CA 1
ATOM 2972 C C . ARG B 1 137 ? 15.953 15.25 16.703 1 98.5 137 ARG B C 1
ATOM 2974 O O . ARG B 1 137 ? 15.938 14.453 17.656 1 98.5 137 ARG B O 1
ATOM 2981 N N . LEU B 1 138 ? 16.328 14.93 15.492 1 98.38 138 LEU B N 1
ATOM 2982 C CA . LEU B 1 138 ? 16.781 13.57 15.211 1 98.38 138 LEU B CA 1
ATOM 2983 C C . LEU B 1 138 ? 18.125 13.305 15.898 1 98.38 138 LEU B C 1
ATOM 2985 O O . LEU B 1 138 ? 18.359 12.203 16.391 1 98.38 138 LEU B O 1
ATOM 2989 N N . ALA B 1 139 ? 18.984 14.336 15.953 1 96.81 139 ALA B N 1
ATOM 2990 C CA . ALA B 1 139 ? 20.312 14.195 16.547 1 96.81 139 ALA B CA 1
ATOM 2991 C C . ALA B 1 139 ? 20.219 14.141 18.078 1 96.81 139 ALA B C 1
ATOM 2993 O O . ALA B 1 139 ? 20.969 13.398 18.719 1 96.81 139 ALA B O 1
ATOM 2994 N N . GLY B 1 140 ? 19.344 14.906 18.719 1 92.12 140 GLY B N 1
ATOM 2995 C CA . GLY B 1 140 ? 19.281 15.055 20.172 1 92.12 140 GLY B CA 1
ATOM 2996 C C . GLY B 1 140 ? 18.219 14.18 20.812 1 92.12 140 GLY B C 1
ATOM 2997 O O . GLY B 1 140 ? 18.109 14.133 22.031 1 92.12 140 GLY B O 1
ATOM 2998 N N . GLY B 1 141 ? 17.5 13.383 20.141 1 84.19 141 GLY B N 1
ATOM 2999 C CA . GLY B 1 141 ? 16.391 12.609 20.672 1 84.19 141 GLY B CA 1
ATOM 3000 C C . GLY B 1 141 ? 16.797 11.242 21.188 1 84.19 141 GLY B C 1
ATOM 3001 O O . GLY B 1 141 ? 17.891 11.086 21.734 1 84.19 141 GLY B O 1
ATOM 3002 N N . ARG B 1 142 ? 15.883 10.359 21.281 1 93.56 142 ARG B N 1
ATOM 3003 C CA . ARG B 1 142 ? 16.062 8.969 21.688 1 93.56 142 ARG B CA 1
ATOM 3004 C C . ARG B 1 142 ? 16.688 8.148 20.562 1 93.56 142 ARG B C 1
ATOM 3006 O O . ARG B 1 142 ? 16.016 7.336 19.922 1 93.56 142 ARG B O 1
ATOM 3013 N N . THR B 1 143 ? 17.969 8.312 20.391 1 91.56 143 THR B N 1
ATOM 3014 C CA . THR B 1 143 ? 18.703 7.867 19.203 1 91.56 143 THR B CA 1
ATOM 3015 C C . THR B 1 143 ? 18.719 6.344 19.125 1 91.56 143 THR B C 1
ATOM 3017 O O . THR B 1 143 ? 19.016 5.781 18.062 1 91.56 143 THR B O 1
ATOM 3020 N N . ASP B 1 144 ? 18.375 5.688 20.156 1 94.75 144 ASP B N 1
ATOM 3021 C CA . ASP B 1 144 ? 18.344 4.227 20.172 1 94.75 144 ASP B CA 1
ATOM 3022 C C . ASP B 1 144 ? 17.016 3.711 19.609 1 94.75 144 ASP B C 1
ATOM 3024 O O . ASP B 1 144 ? 16.891 2.527 19.281 1 94.75 144 ASP B O 1
ATOM 3028 N N . LEU B 1 145 ? 16.016 4.586 19.531 1 97.38 145 LEU B N 1
ATOM 3029 C CA . LEU B 1 145 ? 14.703 4.207 19.016 1 97.38 145 LEU B CA 1
ATOM 3030 C C . LEU B 1 145 ? 14.562 4.648 17.562 1 97.38 145 LEU B C 1
ATOM 3032 O O . LEU B 1 145 ? 15.148 5.648 17.141 1 97.38 145 LEU B O 1
ATOM 3036 N N . PRO B 1 146 ? 13.805 3.846 16.844 1 98.38 146 PRO B N 1
ATOM 3037 C CA . PRO B 1 146 ? 13.508 4.281 15.469 1 98.38 146 PRO B CA 1
ATOM 3038 C C . PRO B 1 146 ? 12.688 5.57 15.43 1 98.38 146 PRO B C 1
ATOM 3040 O O . PRO B 1 146 ? 12 5.902 16.406 1 98.38 146 PRO B O 1
ATOM 3043 N N . ALA B 1 147 ? 12.852 6.316 14.344 1 98.75 147 ALA B N 1
ATOM 3044 C CA . ALA B 1 147 ? 12.078 7.531 14.102 1 98.75 147 ALA B CA 1
ATOM 3045 C C . ALA B 1 147 ? 11.242 7.402 12.828 1 98.75 147 ALA B C 1
ATOM 3047 O O . ALA B 1 147 ? 11.695 6.836 11.836 1 98.75 147 ALA B O 1
ATOM 3048 N N . LEU B 1 148 ? 10.031 7.828 12.906 1 98.88 148 LEU B N 1
ATOM 3049 C CA . LEU B 1 148 ? 9.102 7.961 11.789 1 98.8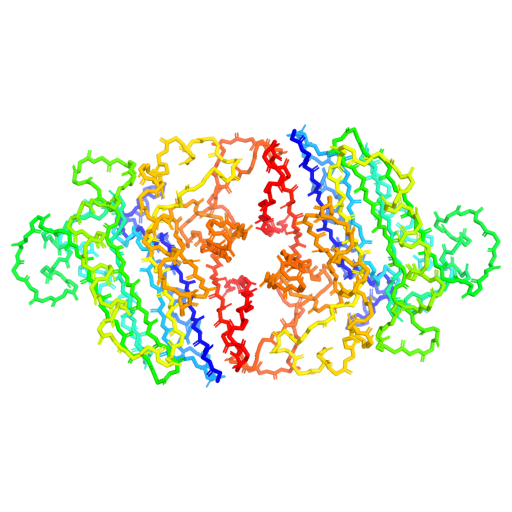8 148 LEU B CA 1
ATOM 3050 C C . LEU B 1 148 ? 8.844 9.43 11.469 1 98.88 148 LEU B C 1
ATOM 3052 O O . LEU B 1 148 ? 8.57 10.227 12.367 1 98.88 148 LEU B O 1
ATOM 3056 N N . VAL B 1 149 ? 9 9.805 10.195 1 98.94 149 VAL B N 1
ATOM 3057 C CA . VAL B 1 149 ? 8.812 11.195 9.805 1 98.94 149 VAL B CA 1
ATOM 3058 C C . VAL B 1 149 ? 7.582 11.32 8.914 1 98.94 149 VAL B C 1
ATOM 3060 O O . VAL B 1 149 ? 7.438 10.578 7.938 1 98.94 149 VAL B O 1
ATOM 3063 N N . ALA B 1 150 ? 6.703 12.234 9.273 1 98.94 150 ALA B N 1
ATOM 3064 C CA . ALA B 1 150 ? 5.461 12.43 8.531 1 98.94 150 ALA B CA 1
ATOM 3065 C C . ALA B 1 150 ? 5.316 13.883 8.078 1 98.94 150 ALA B C 1
ATOM 3067 O O . ALA B 1 150 ? 5.691 14.805 8.805 1 98.94 150 ALA B O 1
ATOM 3068 N N . PHE B 1 151 ? 4.855 14.094 6.945 1 98.94 151 PHE B N 1
ATOM 3069 C CA . PHE B 1 151 ? 4.492 15.375 6.355 1 98.94 151 PHE B CA 1
ATOM 3070 C C . PHE B 1 151 ? 3.426 15.188 5.281 1 98.94 151 PHE B C 1
ATOM 3072 O O . PHE B 1 151 ? 3.057 14.062 4.949 1 98.94 151 PHE B O 1
ATOM 3079 N N . HIS B 1 152 ? 2.883 16.281 4.789 1 98.94 152 HIS B N 1
ATOM 3080 C CA . HIS B 1 152 ? 1.69 16.188 3.955 1 98.94 152 HIS B CA 1
ATOM 3081 C C . HIS B 1 152 ? 2.055 15.867 2.508 1 98.94 152 HIS B C 1
ATOM 3083 O O . HIS B 1 152 ? 1.52 14.93 1.916 1 98.94 152 HIS B O 1
ATOM 3089 N N . HIS B 1 153 ? 3.012 16.547 1.873 1 98.94 153 HIS B N 1
ATOM 3090 C CA . HIS B 1 153 ? 3.305 16.516 0.445 1 98.94 153 HIS B CA 1
ATOM 3091 C C . HIS B 1 153 ? 4.363 15.477 0.115 1 98.94 153 HIS B C 1
ATOM 3093 O O . HIS B 1 153 ? 5.477 15.523 0.646 1 98.94 153 HIS B O 1
ATOM 3099 N N . PRO B 1 154 ? 4.066 14.516 -0.766 1 98.88 154 PRO B N 1
ATOM 3100 C CA . PRO B 1 154 ? 5.109 13.578 -1.187 1 98.88 154 PRO B CA 1
ATOM 3101 C C . PRO B 1 154 ? 6.27 14.266 -1.904 1 98.88 154 PRO B C 1
ATOM 3103 O O . PRO B 1 154 ? 6.047 15.141 -2.748 1 98.88 154 PRO B O 1
ATOM 3106 N N . PRO B 1 155 ? 7.453 13.867 -1.632 1 98.88 155 PRO B N 1
ATOM 3107 C CA . PRO B 1 155 ? 8.633 14.492 -2.242 1 98.88 155 PRO B CA 1
ATOM 3108 C C . PRO B 1 155 ? 9.023 13.836 -3.566 1 98.88 155 PRO B C 1
ATOM 3110 O O . PRO B 1 155 ? 10.141 14.039 -4.051 1 98.88 155 PRO B O 1
ATOM 3113 N N . VAL B 1 156 ? 8.172 12.969 -4.148 1 98.69 156 VAL B N 1
ATOM 3114 C CA . VAL B 1 156 ? 8.406 12.281 -5.414 1 98.69 156 VAL B CA 1
ATOM 3115 C C . VAL B 1 156 ? 7.117 12.273 -6.238 1 98.69 156 VAL B C 1
ATOM 3117 O O . VAL B 1 156 ? 6.023 12.461 -5.695 1 98.69 156 VAL B O 1
ATOM 3120 N N . GLU B 1 157 ? 7.281 12.047 -7.535 1 98.25 157 GLU B N 1
ATOM 3121 C CA . GLU B 1 157 ? 6.117 11.836 -8.391 1 98.25 157 GLU B CA 1
ATOM 3122 C C . GLU B 1 157 ? 5.484 10.469 -8.125 1 98.25 157 GLU B C 1
ATOM 3124 O O . GLU B 1 157 ? 6.188 9.477 -7.949 1 98.25 157 GLU B O 1
ATOM 3129 N N . LEU B 1 158 ? 4.152 10.43 -8.117 1 98.31 158 LEU B N 1
ATOM 3130 C CA . LEU B 1 158 ? 3.412 9.195 -7.879 1 98.31 158 LEU B CA 1
ATOM 3131 C C . LEU B 1 158 ? 2.658 8.758 -9.133 1 98.31 158 LEU B C 1
ATOM 3133 O O . LEU B 1 158 ? 1.866 7.812 -9.086 1 98.31 158 LEU B O 1
ATOM 3137 N N . SER B 1 159 ? 2.844 9.469 -10.25 1 97.25 159 SER B N 1
ATOM 3138 C CA . SER B 1 159 ? 2.217 9.203 -11.547 1 97.25 159 SER B CA 1
ATOM 3139 C C . SER B 1 159 ? 0.747 9.609 -11.539 1 97.25 159 SER B C 1
ATOM 3141 O O . SER B 1 159 ? -0.082 8.969 -12.188 1 97.25 159 SER B O 1
ATOM 3143 N N . ILE B 1 160 ? 0.461 10.578 -10.758 1 97.25 160 ILE B N 1
ATOM 3144 C CA . ILE B 1 160 ? -0.815 11.289 -10.766 1 97.25 160 ILE B CA 1
ATOM 3145 C C . ILE B 1 160 ? -0.594 12.75 -11.148 1 97.25 160 ILE B C 1
ATOM 3147 O O . ILE B 1 160 ? -0.317 13.586 -10.289 1 97.25 160 ILE B O 1
ATOM 3151 N N . PRO B 1 161 ? -0.751 13.07 -12.398 1 93.69 161 PRO B N 1
ATOM 3152 C CA . PRO B 1 161 ? -0.229 14.32 -12.953 1 93.69 161 PRO B CA 1
ATOM 3153 C C . PRO B 1 161 ? -0.69 15.547 -12.172 1 93.69 161 PRO B C 1
ATOM 3155 O O . PRO B 1 161 ? 0.133 16.375 -11.773 1 93.69 161 PRO B O 1
ATOM 3158 N N . TYR B 1 162 ? -1.934 15.742 -11.867 1 90.69 162 TYR B N 1
ATOM 3159 C CA . TYR B 1 162 ? -2.41 16.969 -11.25 1 90.69 162 TYR B CA 1
ATOM 3160 C C . TYR B 1 162 ? -1.878 17.109 -9.828 1 90.69 162 TYR B C 1
ATOM 3162 O O . TYR B 1 162 ? -1.612 18.219 -9.359 1 90.69 162 TYR B O 1
ATOM 3170 N N . VAL B 1 163 ? -1.639 15.992 -9.133 1 95.69 163 VAL B N 1
ATOM 3171 C CA . VAL B 1 163 ? -1.13 16.016 -7.77 1 95.69 163 VAL B CA 1
ATOM 3172 C C . VAL B 1 163 ? 0.389 16.172 -7.785 1 95.69 163 VAL B C 1
ATOM 3174 O O . VAL B 1 163 ? 0.959 16.875 -6.945 1 95.69 163 VAL B O 1
ATOM 3177 N N . ASP B 1 164 ? 1.027 15.539 -8.773 1 97.62 164 ASP B N 1
ATOM 3178 C CA . ASP B 1 164 ? 2.48 15.602 -8.898 1 97.62 164 ASP B CA 1
ATOM 3179 C C . ASP B 1 164 ? 2.949 17.031 -9.141 1 97.62 164 ASP B C 1
ATOM 3181 O O . ASP B 1 164 ? 4.039 17.406 -8.711 1 97.62 164 ASP B O 1
ATOM 3185 N N . GLU B 1 165 ? 2.066 17.844 -9.75 1 97.88 165 GLU B N 1
ATOM 3186 C CA . GLU B 1 165 ? 2.412 19.219 -10.047 1 97.88 165 GLU B CA 1
ATOM 3187 C C . GLU B 1 165 ? 2.482 20.062 -8.781 1 97.88 165 GLU B C 1
ATOM 3189 O O . GLU B 1 165 ? 3.072 21.141 -8.773 1 97.88 165 GLU B O 1
ATOM 3194 N N . ILE B 1 166 ? 1.846 19.594 -7.707 1 98.56 166 ILE B N 1
ATOM 3195 C CA . ILE B 1 166 ? 1.848 20.344 -6.453 1 98.56 166 ILE B CA 1
ATOM 3196 C C . ILE B 1 166 ? 2.455 19.484 -5.344 1 98.56 166 ILE B C 1
ATOM 3198 O O . ILE B 1 166 ? 2.029 19.562 -4.188 1 98.56 166 ILE B O 1
ATOM 3202 N N . ARG B 1 167 ? 3.396 18.609 -5.684 1 98.75 167 ARG B N 1
ATOM 3203 C CA . ARG B 1 167 ? 4.129 17.781 -4.73 1 98.75 167 ARG B CA 1
ATOM 3204 C C . ARG B 1 167 ? 5.098 18.625 -3.906 1 98.75 167 ARG B C 1
ATOM 3206 O O . ARG B 1 167 ? 5.043 19.859 -3.945 1 98.75 167 ARG B O 1
ATOM 3213 N N . GLN B 1 168 ? 5.871 18.047 -3.049 1 98.81 168 GLN B N 1
ATOM 3214 C CA . GLN B 1 168 ? 6.926 18.719 -2.299 1 98.81 168 GLN B CA 1
ATOM 3215 C C . GLN B 1 168 ? 8.141 18.984 -3.18 1 98.81 168 GLN B C 1
ATOM 3217 O O . GLN B 1 168 ? 8.641 18.078 -3.855 1 98.81 168 GLN B O 1
ATOM 3222 N N . PHE B 1 169 ? 8.641 20.203 -3.209 1 98.5 169 PHE B N 1
ATOM 3223 C CA . PHE B 1 169 ? 9.852 20.531 -3.945 1 98.5 169 PHE B CA 1
ATOM 3224 C C . PHE B 1 169 ? 11.008 20.812 -2.99 1 98.5 169 PHE B C 1
ATOM 3226 O O . PHE B 1 169 ? 10.812 20.859 -1.773 1 98.5 169 PHE B O 1
ATOM 3233 N N . GLY B 1 170 ? 12.227 20.875 -3.498 1 98.31 170 GLY B N 1
ATOM 3234 C CA . GLY B 1 170 ? 13.406 21.016 -2.662 1 98.31 170 GLY B CA 1
ATOM 3235 C C . GLY B 1 170 ? 13.742 19.766 -1.887 1 98.31 170 GLY B C 1
ATOM 3236 O O . GLY B 1 170 ? 14.375 19.828 -0.831 1 98.31 170 GLY B O 1
ATOM 3237 N N . GLU B 1 171 ? 13.266 18.625 -2.363 1 98.31 171 GLU B N 1
ATOM 3238 C CA . GLU B 1 171 ? 13.312 17.344 -1.65 1 98.31 171 GLU B CA 1
ATOM 3239 C C . GLU B 1 171 ? 14.75 16.859 -1.485 1 98.31 171 GLU B C 1
ATOM 3241 O O . GLU B 1 171 ? 15.031 16.031 -0.614 1 98.31 171 GLU B O 1
ATOM 3246 N N . ALA B 1 172 ? 15.688 17.344 -2.273 1 98.56 172 ALA B N 1
ATOM 3247 C CA . ALA B 1 172 ? 17.094 16.969 -2.131 1 98.56 172 ALA B CA 1
ATOM 3248 C C . ALA B 1 172 ? 17.625 17.328 -0.751 1 98.56 172 ALA B C 1
ATOM 3250 O O . ALA B 1 172 ? 18.438 16.609 -0.18 1 98.56 172 ALA B O 1
ATOM 3251 N N . ARG B 1 173 ? 17.203 18.469 -0.237 1 98.75 173 ARG B N 1
ATOM 3252 C CA . ARG B 1 173 ? 17.625 18.906 1.085 1 98.75 173 ARG B CA 1
ATOM 3253 C C . ARG B 1 173 ? 17.109 17.984 2.174 1 98.75 173 ARG B C 1
ATOM 3255 O O . ARG B 1 173 ? 17.812 17.703 3.143 1 98.75 173 ARG B O 1
ATOM 3262 N N . LEU B 1 174 ? 15.859 17.562 2.025 1 98.88 174 LEU B N 1
ATOM 3263 C CA . LEU B 1 174 ? 15.312 16.578 2.953 1 98.88 174 LEU B CA 1
ATOM 3264 C C . LEU B 1 174 ? 16.109 15.281 2.916 1 98.88 174 LEU B C 1
ATOM 3266 O O . LEU B 1 174 ? 16.453 14.727 3.963 1 98.88 174 LEU B O 1
ATOM 3270 N N . ALA B 1 175 ? 16.453 14.797 1.704 1 98.88 175 ALA B N 1
ATOM 3271 C CA . ALA B 1 175 ? 17.234 13.578 1.543 1 98.88 175 ALA B CA 1
ATOM 3272 C C . ALA B 1 175 ? 18.562 13.68 2.273 1 98.88 175 ALA B C 1
ATOM 3274 O O . ALA B 1 175 ? 19.016 12.719 2.902 1 98.88 175 ALA B O 1
ATOM 3275 N N . GLU B 1 176 ? 19.172 14.836 2.178 1 98.75 176 GLU B N 1
ATOM 3276 C CA . GLU B 1 176 ? 20.453 15.055 2.834 1 98.75 176 GLU B CA 1
ATOM 3277 C C . GLU B 1 176 ? 20.328 14.922 4.348 1 98.75 176 GLU B C 1
ATOM 3279 O O . GLU B 1 176 ? 21.172 14.289 4.992 1 98.75 176 GLU B O 1
ATOM 3284 N N . VAL B 1 177 ? 19.281 15.516 4.906 1 98.88 177 VAL B N 1
ATOM 3285 C CA . VAL B 1 177 ? 19.062 15.414 6.348 1 98.88 177 VAL B CA 1
ATOM 3286 C C . VAL B 1 177 ? 18.828 13.953 6.73 1 98.88 177 VAL B C 1
ATOM 3288 O O . VAL B 1 177 ? 19.422 13.453 7.695 1 98.88 177 VAL B O 1
ATOM 3291 N N . LEU B 1 178 ? 18 13.234 5.977 1 98.81 178 LEU B N 1
ATOM 3292 C CA . LEU B 1 178 ? 17.641 11.852 6.281 1 98.81 178 LEU B CA 1
ATOM 3293 C C . LEU B 1 178 ? 18.875 10.953 6.25 1 98.81 178 LEU B C 1
ATOM 3295 O O . LEU B 1 178 ? 19 10.039 7.062 1 98.81 178 LEU B O 1
ATOM 3299 N N . ARG B 1 179 ? 19.812 11.188 5.363 1 98.06 179 ARG B N 1
ATOM 3300 C CA . ARG B 1 179 ? 21.016 10.375 5.215 1 98.06 179 ARG B CA 1
ATOM 3301 C C . ARG B 1 179 ? 21.875 10.438 6.469 1 98.06 179 ARG B C 1
ATOM 3303 O O . ARG B 1 179 ? 22.609 9.492 6.777 1 98.06 179 ARG B O 1
ATOM 3310 N N . ARG B 1 180 ? 21.75 11.516 7.234 1 97.88 180 ARG B N 1
ATOM 3311 C CA . ARG B 1 180 ? 22.562 11.703 8.43 1 97.88 180 ARG B CA 1
ATOM 3312 C C . ARG B 1 180 ? 21.969 10.945 9.617 1 97.88 180 ARG B C 1
ATOM 3314 O O . ARG B 1 180 ? 22.625 10.797 10.648 1 97.88 180 ARG B O 1
ATOM 3321 N N . HIS B 1 181 ? 20.781 10.469 9.492 1 98.25 181 HIS B N 1
ATOM 3322 C CA . HIS B 1 181 ? 20.109 9.875 10.641 1 98.25 181 HIS B CA 1
ATOM 3323 C C . HIS B 1 181 ? 19.531 8.508 10.297 1 98.25 181 HIS B C 1
ATOM 3325 O O . HIS B 1 181 ? 18.328 8.375 10.031 1 98.25 181 HIS B O 1
ATOM 3331 N N . PRO B 1 182 ? 20.359 7.465 10.453 1 96.81 182 PRO B N 1
ATOM 3332 C CA . PRO B 1 182 ? 19.938 6.109 10.086 1 96.81 182 PRO B CA 1
ATOM 3333 C C . PRO B 1 182 ? 18.797 5.586 10.969 1 96.81 182 PRO B C 1
ATOM 3335 O O . PRO B 1 182 ? 18.203 4.555 10.656 1 96.81 182 PRO B O 1
ATOM 3338 N N . ARG B 1 183 ? 18.484 6.289 12.031 1 97.75 183 ARG B N 1
ATOM 3339 C CA . ARG B 1 183 ? 17.406 5.82 12.883 1 97.75 183 ARG B CA 1
ATOM 3340 C C . ARG B 1 183 ? 16.047 6.105 12.242 1 97.75 183 ARG B C 1
ATOM 3342 O O . ARG B 1 183 ? 15.023 5.582 12.688 1 97.75 183 ARG B O 1
ATOM 3349 N N . VAL B 1 184 ? 15.984 7.047 11.219 1 98.75 184 VAL B N 1
ATOM 3350 C CA . VAL B 1 184 ? 14.742 7.207 10.469 1 98.75 184 VAL B CA 1
ATOM 3351 C C . VAL B 1 184 ? 14.477 5.961 9.625 1 98.75 184 VAL B C 1
ATOM 3353 O O . VAL B 1 184 ? 15.32 5.559 8.82 1 98.75 184 VAL B O 1
ATOM 3356 N N . VAL B 1 185 ? 13.258 5.363 9.75 1 98.62 185 VAL B N 1
ATOM 3357 C CA . VAL B 1 185 ? 13.07 4.059 9.125 1 98.62 185 VAL B CA 1
ATOM 3358 C C . VAL B 1 185 ? 11.938 4.133 8.109 1 98.62 185 VAL B C 1
ATOM 3360 O O . VAL B 1 185 ? 11.773 3.223 7.289 1 98.62 185 VAL B O 1
ATOM 3363 N N . ALA B 1 186 ? 11.164 5.242 8.125 1 98.88 186 ALA B N 1
ATOM 3364 C CA . ALA B 1 186 ? 10.078 5.375 7.16 1 98.88 186 ALA B CA 1
ATOM 3365 C C . ALA B 1 186 ? 9.57 6.812 7.094 1 98.88 186 ALA B C 1
ATOM 3367 O O . ALA B 1 186 ? 9.781 7.594 8.031 1 98.88 186 ALA B O 1
ATOM 3368 N N . LEU B 1 187 ? 8.969 7.141 6.008 1 98.94 187 LEU B N 1
ATOM 3369 C CA . LEU B 1 187 ? 8.312 8.422 5.766 1 98.94 187 LEU B CA 1
ATOM 3370 C C . LEU B 1 187 ? 6.828 8.219 5.465 1 98.94 187 LEU B C 1
ATOM 3372 O O . LEU B 1 187 ? 6.449 7.281 4.762 1 98.94 187 LEU B O 1
ATOM 3376 N N . PHE B 1 188 ? 5.945 9.117 6.016 1 98.94 188 PHE B N 1
ATOM 3377 C CA . PHE B 1 188 ? 4.5 9.07 5.812 1 98.94 188 PHE B CA 1
ATOM 3378 C C . PHE B 1 188 ? 3.994 10.367 5.199 1 98.94 188 PHE B C 1
ATOM 3380 O O . PHE B 1 188 ? 4.43 11.453 5.59 1 98.94 188 PHE B O 1
ATOM 3387 N N . CYS B 1 189 ? 3.092 10.234 4.211 1 98.88 189 CYS B N 1
ATOM 3388 C CA . CYS B 1 189 ? 2.531 11.414 3.57 1 98.88 189 CYS B CA 1
ATOM 3389 C C . CYS B 1 189 ? 1.032 11.25 3.342 1 98.88 189 CYS B C 1
ATOM 3391 O O . CYS B 1 189 ? 0.467 10.195 3.637 1 98.88 189 CYS B O 1
ATOM 3393 N N . GLY B 1 190 ? 0.33 12.328 2.988 1 98.81 190 GLY B N 1
ATOM 3394 C CA . GLY B 1 190 ? -1.007 12.398 2.42 1 98.81 190 GLY B CA 1
ATOM 3395 C C . GLY B 1 190 ? -1.052 13.125 1.088 1 98.81 190 GLY B C 1
ATOM 3396 O O . GLY B 1 190 ? -0.3 12.797 0.169 1 98.81 190 GLY B O 1
ATOM 3397 N N . HIS B 1 191 ? -1.928 13.992 0.86 1 98.81 191 HIS B N 1
ATOM 3398 C CA . HIS B 1 191 ? -1.976 14.969 -0.223 1 98.81 191 HIS B CA 1
ATOM 3399 C C . HIS B 1 191 ? -2.449 14.328 -1.522 1 98.81 191 HIS B C 1
ATOM 3401 O O . HIS B 1 191 ? -3.273 14.898 -2.238 1 98.81 191 HIS B O 1
ATOM 3407 N N . SER B 1 192 ? -2.023 13.102 -1.806 1 98.62 192 SER B N 1
ATOM 3408 C CA . SER B 1 192 ? -2.27 12.492 -3.109 1 98.62 192 SER B CA 1
ATOM 3409 C C . SER B 1 192 ? -3.57 11.695 -3.109 1 98.62 192 SER B C 1
ATOM 3411 O O . SER B 1 192 ? -4.016 11.227 -4.16 1 98.62 192 SER B O 1
ATOM 3413 N N . HIS B 1 193 ? -4.219 11.484 -2 1 98.75 193 HIS B N 1
ATOM 3414 C CA . HIS B 1 193 ? -5.539 10.891 -1.837 1 98.75 193 HIS B CA 1
ATOM 3415 C C . HIS B 1 193 ? -5.562 9.453 -2.354 1 98.75 193 HIS B C 1
ATOM 3417 O O . HIS B 1 193 ? -6.598 8.977 -2.816 1 98.75 193 HIS B O 1
ATOM 3423 N N . THR B 1 194 ? -4.449 8.805 -2.498 1 98.69 194 THR B N 1
ATOM 3424 C CA . THR B 1 194 ? -4.41 7.418 -2.945 1 98.69 194 THR B CA 1
ATOM 3425 C C . THR B 1 194 ? -3.557 6.57 -2.008 1 98.69 194 THR B C 1
ATOM 3427 O O . THR B 1 194 ? -2.504 7.016 -1.549 1 98.69 194 THR B O 1
ATOM 3430 N N . PRO B 1 195 ? -4.07 5.379 -1.596 1 98.88 195 PRO B N 1
ATOM 3431 C CA . PRO B 1 195 ? -3.178 4.461 -0.885 1 98.88 195 PRO B CA 1
ATOM 3432 C C . PRO B 1 195 ? -1.999 4 -1.74 1 98.88 195 PRO B C 1
ATOM 3434 O O . PRO B 1 195 ? -2.186 3.26 -2.709 1 98.88 195 PRO B O 1
ATOM 3437 N N . ALA B 1 196 ? -0.788 4.441 -1.391 1 98.94 196 ALA B N 1
ATOM 3438 C CA . ALA B 1 196 ? 0.352 4.172 -2.262 1 98.94 196 ALA B CA 1
ATOM 3439 C C . ALA B 1 196 ? 1.614 3.9 -1.447 1 98.94 196 ALA B C 1
ATOM 3441 O O . ALA B 1 196 ? 1.705 4.293 -0.282 1 98.94 196 ALA B O 1
ATOM 3442 N N . ALA B 1 197 ? 2.518 3.184 -1.996 1 98.94 197 ALA B N 1
ATOM 3443 C CA . ALA B 1 197 ? 3.834 2.895 -1.432 1 98.94 197 ALA B CA 1
ATOM 3444 C C . ALA B 1 197 ? 4.938 3.131 -2.461 1 98.94 197 ALA B C 1
ATOM 3446 O O . ALA B 1 197 ? 4.793 2.762 -3.629 1 98.94 197 ALA B O 1
ATOM 3447 N N . THR B 1 198 ? 5.98 3.777 -2.123 1 98.94 198 THR B N 1
ATOM 3448 C CA . THR B 1 198 ? 7.172 4 -2.934 1 98.94 198 THR B CA 1
ATOM 3449 C C . THR B 1 198 ? 8.398 4.211 -2.047 1 98.94 198 THR B C 1
ATOM 3451 O O . THR B 1 198 ? 8.445 3.715 -0.919 1 98.94 198 THR B O 1
ATOM 3454 N N . THR B 1 199 ? 9.445 4.766 -2.609 1 98.81 199 THR B N 1
ATOM 3455 C CA . THR B 1 199 ? 10.664 5.004 -1.847 1 98.81 199 THR B CA 1
ATOM 3456 C C . THR B 1 199 ? 11.18 6.422 -2.08 1 98.81 199 THR B C 1
ATOM 3458 O O . THR B 1 199 ? 10.914 7.02 -3.123 1 98.81 199 THR B O 1
ATOM 3461 N N . PHE B 1 200 ? 11.805 6.926 -1.111 1 98.88 200 PHE B N 1
ATOM 3462 C CA . PHE B 1 200 ? 12.531 8.195 -1.177 1 98.88 200 PHE B CA 1
ATOM 3463 C C . PHE B 1 200 ? 13.75 8.164 -0.266 1 98.88 200 PHE B C 1
ATOM 3465 O O . PHE B 1 200 ? 13.656 7.781 0.901 1 98.88 200 PHE B O 1
ATOM 3472 N N . ALA B 1 201 ? 14.906 8.523 -0.805 1 98.31 201 ALA B N 1
ATOM 3473 C CA . ALA B 1 201 ? 16.156 8.586 -0.061 1 98.31 201 ALA B CA 1
ATOM 3474 C C . ALA B 1 201 ? 16.469 7.254 0.605 1 98.31 201 ALA B C 1
ATOM 3476 O O . ALA B 1 201 ? 16.938 7.215 1.746 1 98.31 201 ALA B O 1
ATOM 3477 N N . GLY B 1 202 ? 16.141 6.148 -0.109 1 97.44 202 GLY B N 1
ATOM 3478 C CA . GLY B 1 202 ? 16.453 4.809 0.369 1 97.44 202 GLY B CA 1
ATOM 3479 C C . GLY B 1 202 ? 15.484 4.312 1.421 1 97.44 202 GLY B C 1
ATOM 3480 O O . GLY B 1 202 ? 15.672 3.229 1.983 1 97.44 202 GLY B O 1
ATOM 3481 N N . LEU B 1 203 ? 14.406 5.102 1.721 1 98.75 203 LEU B N 1
ATOM 3482 C CA . LEU B 1 203 ? 13.453 4.758 2.766 1 98.75 203 LEU B CA 1
ATOM 3483 C C . LEU B 1 203 ? 12.078 4.461 2.168 1 98.75 203 LEU B C 1
ATOM 3485 O O . LEU B 1 203 ? 11.711 5.023 1.133 1 98.75 203 LEU B O 1
ATOM 3489 N N . PRO B 1 204 ? 11.297 3.527 2.865 1 98.88 204 PRO B N 1
ATOM 3490 C CA . PRO B 1 204 ? 9.891 3.436 2.486 1 98.88 204 PRO B CA 1
ATOM 3491 C C . PRO B 1 204 ? 9.148 4.766 2.625 1 98.88 204 PRO B C 1
ATOM 3493 O O . PRO B 1 204 ? 9.32 5.465 3.627 1 98.88 204 PRO B O 1
ATOM 3496 N N . LEU B 1 205 ? 8.492 5.16 1.595 1 98.94 205 LEU B N 1
ATOM 3497 C CA . LEU B 1 205 ? 7.559 6.281 1.597 1 98.94 205 LEU B CA 1
ATOM 3498 C C . LEU B 1 205 ? 6.129 5.793 1.39 1 98.94 205 LEU B C 1
ATOM 3500 O O . LEU B 1 205 ? 5.785 5.301 0.312 1 98.94 205 LEU B O 1
ATOM 3504 N N . LEU B 1 206 ? 5.324 5.895 2.443 1 99 206 LEU B N 1
ATOM 3505 C CA . LEU B 1 206 ? 3.955 5.387 2.443 1 99 206 LEU B CA 1
ATOM 3506 C C . LEU B 1 206 ? 2.949 6.531 2.432 1 99 206 LEU B C 1
ATOM 3508 O O . LEU B 1 206 ? 3.043 7.453 3.244 1 99 206 LEU B O 1
ATOM 3512 N N . VAL B 1 207 ? 2.02 6.473 1.508 1 98.94 207 VAL B N 1
ATOM 3513 C CA . VAL B 1 207 ? 1.033 7.527 1.307 1 98.94 207 VAL B CA 1
ATOM 3514 C C . VAL B 1 207 ? -0.336 7.055 1.787 1 98.94 207 VAL B C 1
ATOM 3516 O O . VAL B 1 207 ? -0.825 6.008 1.354 1 98.94 207 VAL B O 1
ATOM 3519 N N . ALA B 1 208 ? -0.905 7.812 2.68 1 98.88 208 ALA B N 1
ATOM 3520 C CA . ALA B 1 208 ? -2.248 7.492 3.158 1 98.88 208 ALA B CA 1
ATOM 3521 C C . ALA B 1 208 ? -3.297 7.797 2.092 1 98.88 208 ALA B C 1
ATOM 3523 O O . ALA B 1 208 ? -3.189 8.797 1.373 1 98.88 208 ALA B O 1
ATOM 3524 N N . PRO B 1 209 ? -4.34 6.93 2.006 1 98.81 209 PRO B N 1
ATOM 3525 C CA . PRO B 1 209 ? -5.477 7.281 1.149 1 98.81 209 PRO B CA 1
ATOM 3526 C C . PRO B 1 209 ? -6.191 8.547 1.608 1 98.81 209 PRO B C 1
ATOM 3528 O O . PRO B 1 209 ? -6.098 8.922 2.781 1 98.81 209 PRO B O 1
ATOM 3531 N N . GLY B 1 210 ? -6.793 9.234 0.667 1 98.75 210 GLY B N 1
ATOM 3532 C CA . GLY B 1 210 ? -7.676 10.32 1.059 1 98.75 210 GLY B CA 1
ATOM 3533 C C . GLY B 1 210 ? -9.023 9.844 1.57 1 98.75 210 GLY B C 1
ATOM 3534 O O . GLY B 1 210 ? -9.742 9.133 0.866 1 98.75 210 GLY B O 1
ATOM 3535 N N . VAL B 1 211 ? -9.344 10.281 2.764 1 98.88 211 VAL B N 1
ATOM 3536 C CA . VAL B 1 211 ? -10.625 9.891 3.336 1 98.88 211 VAL B CA 1
ATOM 3537 C C . VAL B 1 211 ? -11.766 10.461 2.494 1 98.88 211 VAL B C 1
ATOM 3539 O O . VAL B 1 211 ? -12.766 9.781 2.246 1 98.88 211 VAL B O 1
ATOM 3542 N N . VAL B 1 212 ? -11.57 11.641 1.953 1 98.81 212 VAL B N 1
ATOM 3543 C CA . VAL B 1 212 ? -12.68 12.352 1.33 1 98.81 212 VAL B CA 1
ATOM 3544 C C . VAL B 1 212 ? -12.844 11.891 -0.116 1 98.81 212 VAL B C 1
ATOM 3546 O O . VAL B 1 212 ? -13.953 11.922 -0.66 1 98.81 212 VAL B O 1
ATOM 3549 N N . SER B 1 213 ? -11.773 11.539 -0.75 1 98.5 213 SER B N 1
ATOM 3550 C CA . SER B 1 213 ? -11.789 11.164 -2.16 1 98.5 213 SER B CA 1
ATOM 3551 C C . SER B 1 213 ? -10.531 10.383 -2.539 1 98.5 213 SER B C 1
ATOM 3553 O O . SER B 1 213 ? -9.602 10.258 -1.735 1 98.5 213 SER B O 1
ATOM 3555 N N . THR B 1 214 ? -10.5 9.82 -3.717 1 98.31 214 THR B N 1
ATOM 3556 C CA . THR B 1 214 ? -9.359 9.078 -4.242 1 98.31 214 THR B CA 1
ATOM 3557 C C . THR B 1 214 ? -8.945 9.617 -5.609 1 98.31 214 THR B C 1
ATOM 3559 O O . THR B 1 214 ? -9.781 9.789 -6.496 1 98.31 214 THR B O 1
ATOM 3562 N N . THR B 1 215 ? -7.664 9.953 -5.734 1 98.38 215 THR B N 1
ATOM 3563 C CA . THR B 1 215 ? -7.164 10.297 -7.059 1 98.38 215 THR B CA 1
ATOM 3564 C C . THR B 1 215 ? -6.836 9.039 -7.855 1 98.38 215 THR B C 1
ATOM 3566 O O . THR B 1 215 ? -6.453 8.016 -7.281 1 98.38 215 THR B O 1
ATOM 3569 N N . THR B 1 216 ? -7.02 9.117 -9.156 1 96.81 216 THR B N 1
ATOM 3570 C CA . THR B 1 216 ? -6.855 7.934 -10 1 96.81 216 THR B CA 1
ATOM 3571 C C . THR B 1 216 ? -5.645 8.086 -10.914 1 96.81 216 THR B C 1
ATOM 3573 O O . THR B 1 216 ? -5.18 9.203 -11.156 1 96.81 216 THR B O 1
ATOM 3576 N N . LEU B 1 217 ? -5.125 6.977 -11.383 1 97.5 217 LEU B N 1
ATOM 3577 C CA . LEU B 1 217 ? -3.986 6.934 -12.297 1 97.5 217 LEU B CA 1
ATOM 3578 C C . LEU B 1 217 ? -4.426 7.215 -13.727 1 97.5 217 LEU B C 1
ATOM 3580 O O . LEU B 1 217 ? -5.594 7.023 -14.07 1 97.5 217 LEU B O 1
ATOM 3584 N N . PRO B 1 218 ? -3.455 7.59 -14.578 1 95.94 218 PRO B N 1
ATOM 3585 C CA . PRO B 1 218 ? -3.775 7.789 -15.992 1 95.94 218 PRO B CA 1
ATOM 3586 C C . PRO B 1 218 ? -4.383 6.551 -16.641 1 95.94 218 PRO B C 1
ATOM 3588 O O . PRO B 1 218 ? -5.285 6.664 -17.484 1 95.94 218 PRO B O 1
ATOM 3591 N N . CYS B 1 219 ? -3.936 5.355 -16.234 1 96.5 219 CYS B N 1
ATOM 3592 C CA . CYS B 1 219 ? -4.449 4.141 -16.875 1 96.5 219 CYS B CA 1
ATOM 3593 C C . CYS B 1 219 ? -5.926 3.947 -16.547 1 96.5 219 CYS B C 1
ATOM 3595 O O . CYS B 1 219 ? -6.617 3.195 -17.234 1 96.5 219 CYS B O 1
ATOM 3597 N N . GLU B 1 220 ? -6.402 4.559 -15.484 1 96.56 220 GLU B N 1
ATOM 3598 C CA . GLU B 1 220 ? -7.793 4.422 -15.07 1 96.56 220 GLU B CA 1
ATOM 3599 C C . GLU B 1 220 ? -8.695 5.387 -15.836 1 96.56 220 GLU B C 1
ATOM 3601 O O . GLU B 1 220 ? -9.914 5.234 -15.836 1 96.56 220 GLU B O 1
ATOM 3606 N N . GLY B 1 221 ? -8.125 6.391 -16.469 1 93.69 221 GLY B N 1
ATOM 3607 C CA . GLY B 1 221 ? -8.891 7.383 -17.203 1 93.69 221 GLY B CA 1
ATOM 3608 C C . GLY B 1 221 ? -9.75 8.258 -16.312 1 93.69 221 GLY B C 1
ATOM 3609 O O . GLY B 1 221 ? -9.492 8.375 -15.117 1 93.69 221 GLY B O 1
ATOM 3610 N N . GLY B 1 222 ? -10.594 8.992 -16.922 1 91.44 222 GLY B N 1
ATOM 3611 C CA . GLY B 1 222 ? -11.516 9.852 -16.203 1 91.44 222 GLY B CA 1
ATOM 3612 C C . GLY B 1 222 ? -10.906 11.18 -15.797 1 91.44 222 GLY B C 1
ATOM 3613 O O . GLY B 1 222 ? -9.961 11.656 -16.438 1 91.44 222 GLY B O 1
ATOM 3614 N N . ARG B 1 223 ? -11.484 11.828 -14.766 1 90.25 223 ARG B N 1
ATOM 3615 C CA . ARG B 1 223 ? -11.156 13.195 -14.383 1 90.25 223 ARG B CA 1
ATOM 3616 C C . ARG B 1 223 ? -9.977 13.227 -13.422 1 90.25 223 ARG B C 1
ATOM 3618 O O . ARG B 1 223 ? -9.547 14.305 -12.992 1 90.25 223 ARG B O 1
ATOM 3625 N N . GLY B 1 224 ? -9.539 12.109 -13.023 1 94.62 224 GLY B N 1
ATOM 3626 C CA . GLY B 1 224 ? -8.375 12.062 -12.148 1 94.62 224 GLY B CA 1
ATOM 3627 C C . GLY B 1 224 ? -8.742 12.062 -10.672 1 94.62 224 GLY B C 1
ATOM 3628 O O . GLY B 1 224 ? -7.859 12.086 -9.812 1 94.62 224 GLY B O 1
ATOM 3629 N N . ILE B 1 225 ? -10.047 12.07 -10.359 1 96.38 225 ILE B N 1
ATOM 3630 C CA . ILE B 1 225 ? -10.523 12.039 -8.977 1 96.38 225 ILE B CA 1
ATOM 3631 C C . ILE B 1 225 ? -11.844 11.281 -8.898 1 96.38 225 ILE B C 1
ATOM 3633 O O . ILE B 1 225 ? -12.703 11.43 -9.766 1 96.38 225 ILE B O 1
ATOM 3637 N N . SER B 1 226 ? -11.938 10.445 -7.922 1 96.06 226 SER B N 1
ATOM 3638 C CA . SER B 1 226 ? -13.164 9.695 -7.652 1 96.06 226 SER B CA 1
ATOM 3639 C C . SER B 1 226 ? -13.711 10.016 -6.27 1 96.06 226 SER B C 1
ATOM 3641 O O . SER B 1 226 ? -12.961 10.07 -5.293 1 96.06 226 SER B O 1
ATOM 3643 N N . PHE B 1 227 ? -14.992 10.25 -6.156 1 96.75 227 PHE B N 1
ATOM 3644 C CA . PHE B 1 227 ? -15.672 10.445 -4.879 1 96.75 227 PHE B CA 1
ATOM 3645 C C . PHE B 1 227 ? -16.484 9.211 -4.504 1 96.75 227 PHE B C 1
ATOM 3647 O O . PHE B 1 227 ? -17.156 9.195 -3.473 1 96.75 227 PHE B O 1
ATOM 3654 N N . ASP B 1 228 ? -16.312 8.133 -5.305 1 95.06 228 ASP B N 1
ATOM 3655 C CA . ASP B 1 228 ? -17.156 6.949 -5.113 1 95.06 228 ASP B CA 1
ATOM 3656 C C . ASP B 1 228 ? -16.406 5.867 -4.336 1 95.06 228 ASP B C 1
ATOM 3658 O O . ASP B 1 228 ? -17.016 4.953 -3.785 1 95.06 228 ASP B O 1
ATOM 3662 N N . GLN B 1 229 ? -15.055 5.922 -4.391 1 97.69 229 GLN B N 1
ATOM 3663 C CA . GLN B 1 229 ? -14.289 4.961 -3.607 1 97.69 229 GLN B CA 1
ATOM 3664 C C . GLN B 1 229 ? -14.609 5.078 -2.121 1 97.69 229 GLN B C 1
ATOM 3666 O O . GLN B 1 229 ? -14.82 6.184 -1.612 1 97.69 229 GLN B O 1
ATOM 3671 N N . PRO B 1 230 ? -14.641 3.994 -1.407 1 98.25 230 PRO B N 1
ATOM 3672 C CA . PRO B 1 230 ? -14.859 4.094 0.038 1 98.25 230 PRO B CA 1
ATOM 3673 C C . PRO B 1 230 ? -13.664 4.695 0.774 1 98.25 230 PRO B C 1
ATOM 3675 O O . PRO B 1 230 ? -12.539 4.672 0.26 1 98.25 230 PRO B O 1
ATOM 3678 N N . PRO B 1 231 ? -13.938 5.305 1.961 1 98.69 231 PRO B N 1
ATOM 3679 C CA . PRO B 1 231 ? -12.789 5.758 2.754 1 98.69 231 PRO B CA 1
ATOM 3680 C C . PRO B 1 231 ? -11.852 4.617 3.137 1 98.69 231 PRO B C 1
ATOM 3682 O O . PRO B 1 231 ? -12.305 3.492 3.375 1 98.69 231 PRO B O 1
ATOM 3685 N N . MET B 1 232 ? -10.625 4.91 3.121 1 98.88 232 MET B N 1
ATOM 3686 C CA . MET B 1 232 ? -9.578 3.967 3.512 1 98.88 232 MET B CA 1
ATOM 3687 C C . MET B 1 232 ? -8.602 4.613 4.488 1 98.88 232 MET B C 1
ATOM 3689 O O . MET B 1 232 ? -8.586 5.836 4.645 1 98.88 232 MET B O 1
ATOM 3693 N N . LEU B 1 233 ? -7.824 3.82 5.16 1 98.94 233 LEU B N 1
ATOM 3694 C CA . LEU B 1 233 ? -6.715 4.254 6 1 98.94 233 LEU B CA 1
ATOM 3695 C C . LEU B 1 233 ? -5.543 3.281 5.895 1 98.94 233 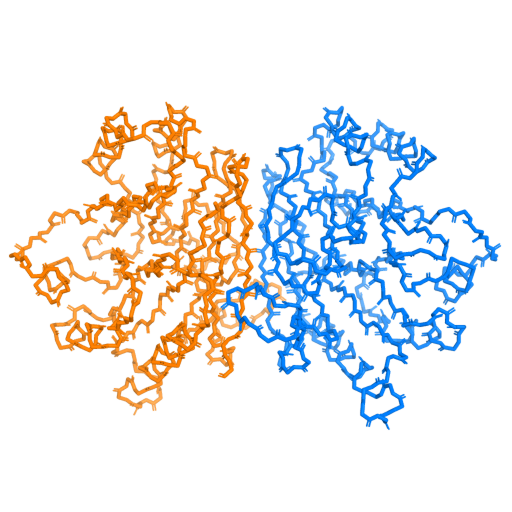LEU B C 1
ATOM 3697 O O . LEU B 1 233 ? -5.609 2.303 5.145 1 98.94 233 LEU B O 1
ATOM 3701 N N . ALA B 1 234 ? -4.453 3.605 6.523 1 98.94 234 ALA B N 1
ATOM 3702 C CA . ALA B 1 234 ? -3.289 2.727 6.586 1 98.94 234 ALA B CA 1
ATOM 3703 C C . ALA B 1 234 ? -2.98 2.326 8.031 1 98.94 234 ALA B C 1
ATOM 3705 O O . ALA B 1 234 ? -3.084 3.148 8.945 1 98.94 234 ALA B O 1
ATOM 3706 N N . PHE B 1 235 ? -2.629 1.079 8.242 1 98.88 235 PHE B N 1
ATOM 3707 C CA . PHE B 1 235 ? -1.972 0.622 9.461 1 98.88 235 PHE B CA 1
ATOM 3708 C C . PHE B 1 235 ? -0.478 0.425 9.227 1 98.88 235 PHE B C 1
ATOM 3710 O O . PHE B 1 235 ? -0.075 -0.232 8.266 1 98.88 235 PHE B O 1
ATOM 3717 N N . HIS B 1 236 ? 0.322 1.021 10.023 1 98.88 236 HIS B N 1
ATOM 3718 C CA . HIS B 1 236 ? 1.768 0.828 10.016 1 98.88 236 HIS B CA 1
ATOM 3719 C C . HIS B 1 236 ? 2.219 0.001 11.219 1 98.88 236 HIS B C 1
ATOM 3721 O O . HIS B 1 236 ? 1.983 0.385 12.367 1 98.88 236 HIS B O 1
ATOM 3727 N N . VAL B 1 237 ? 2.83 -1.092 10.945 1 98.69 237 VAL B N 1
ATOM 3728 C CA . VAL B 1 237 ? 3.406 -1.934 11.992 1 98.69 237 VAL B CA 1
ATOM 3729 C C . VAL B 1 237 ? 4.93 -1.843 11.945 1 98.69 237 VAL B C 1
ATOM 3731 O O . VAL B 1 237 ? 5.551 -2.248 10.961 1 98.69 237 VAL B O 1
ATOM 3734 N N . LEU B 1 238 ? 5.469 -1.265 12.922 1 98.56 238 LEU B N 1
ATOM 3735 C CA . LEU B 1 238 ? 6.918 -1.219 13.078 1 98.56 238 LEU B CA 1
ATOM 3736 C C . LEU B 1 238 ? 7.422 -2.424 13.867 1 98.56 238 LEU B C 1
ATOM 3738 O O . LEU B 1 238 ? 7.156 -2.539 15.07 1 98.56 238 LEU B O 1
ATOM 3742 N N . HIS B 1 239 ? 8.156 -3.279 13.164 1 97.56 239 HIS B N 1
ATOM 3743 C CA . HIS B 1 239 ? 8.633 -4.523 13.758 1 97.56 239 HIS B CA 1
ATOM 3744 C C . HIS B 1 239 ? 9.859 -4.285 14.633 1 97.56 239 HIS B C 1
ATOM 3746 O O . HIS B 1 239 ? 10.469 -3.215 14.578 1 97.56 239 HIS B O 1
ATOM 3752 N N . ASP B 1 240 ? 10.258 -5.309 15.43 1 95.5 240 ASP B N 1
ATOM 3753 C CA . ASP B 1 240 ? 11.367 -5.199 16.375 1 95.5 240 ASP B CA 1
ATOM 3754 C C . ASP B 1 240 ? 12.695 -5 15.633 1 95.5 240 ASP B C 1
ATOM 3756 O O . ASP B 1 240 ? 13.617 -4.387 16.156 1 95.5 240 ASP B O 1
ATOM 3760 N N . ASP B 1 241 ? 12.719 -5.535 14.422 1 95.5 241 ASP B N 1
ATOM 3761 C CA . ASP B 1 241 ? 13.953 -5.383 13.648 1 95.5 241 ASP B CA 1
ATOM 3762 C C . ASP B 1 241 ? 13.969 -4.059 12.891 1 95.5 241 ASP B C 1
ATOM 3764 O O . ASP B 1 241 ? 14.789 -3.854 12 1 95.5 241 ASP B O 1
ATOM 3768 N N . ARG B 1 242 ? 12.953 -3.141 13.078 1 96.88 242 ARG B N 1
ATOM 3769 C CA . ARG B 1 242 ? 12.844 -1.772 12.578 1 96.88 242 ARG B CA 1
ATOM 3770 C C . ARG B 1 242 ? 12.297 -1.748 11.156 1 96.88 242 ARG B C 1
ATOM 3772 O O . ARG B 1 242 ? 12.234 -0.689 10.531 1 96.88 242 ARG B O 1
ATOM 3779 N N . ARG B 1 243 ? 11.945 -2.957 10.648 1 98.12 243 ARG B N 1
ATOM 3780 C CA . ARG B 1 243 ? 11.242 -3.008 9.375 1 98.12 243 ARG B CA 1
ATOM 3781 C C . ARG B 1 243 ? 9.797 -2.535 9.531 1 98.12 243 ARG B C 1
ATOM 3783 O O . ARG B 1 243 ? 9.141 -2.846 10.523 1 98.12 243 ARG B O 1
ATOM 3790 N N . LEU B 1 244 ? 9.328 -1.771 8.578 1 98.75 244 LEU B N 1
ATOM 3791 C CA . LEU B 1 244 ? 7.953 -1.288 8.586 1 98.75 244 LEU B CA 1
ATOM 3792 C C . LEU B 1 244 ? 7.09 -2.102 7.625 1 98.75 244 LEU B C 1
ATOM 3794 O O . LEU B 1 244 ? 7.512 -2.4 6.504 1 98.75 244 LEU B O 1
ATOM 3798 N N . THR B 1 245 ? 5.973 -2.516 8.086 1 98.88 245 THR B N 1
ATOM 3799 C CA . THR B 1 245 ? 4.941 -3.088 7.227 1 98.88 245 THR B CA 1
ATOM 3800 C C . THR B 1 245 ? 3.672 -2.242 7.27 1 98.88 245 THR B C 1
ATOM 3802 O O . THR B 1 245 ? 3.152 -1.948 8.344 1 98.88 245 THR B O 1
ATOM 3805 N N . THR B 1 246 ? 3.223 -1.825 6.133 1 98.94 246 THR B N 1
ATOM 3806 C CA . THR B 1 246 ? 2.008 -1.024 6.02 1 98.94 246 THR B CA 1
ATOM 3807 C C . THR B 1 246 ? 0.885 -1.835 5.379 1 98.94 246 THR B C 1
ATOM 3809 O O . THR B 1 246 ? 1.099 -2.516 4.375 1 98.94 246 THR B O 1
ATOM 3812 N N . HIS B 1 247 ? -0.261 -1.836 5.996 1 98.94 247 HIS B N 1
ATOM 3813 C CA . HIS B 1 247 ? -1.477 -2.439 5.461 1 98.94 247 HIS B CA 1
ATOM 3814 C C . HIS B 1 247 ? -2.539 -1.383 5.18 1 98.94 247 HIS B C 1
ATOM 3816 O O . HIS B 1 247 ? -2.852 -0.563 6.047 1 98.94 247 HIS B O 1
ATOM 3822 N N . TYR B 1 248 ? -3.094 -1.375 4 1 98.94 248 TYR B N 1
ATOM 3823 C CA . TYR B 1 248 ? -4.203 -0.479 3.684 1 98.94 248 TYR B CA 1
ATOM 3824 C C . TYR B 1 248 ? -5.543 -1.167 3.91 1 98.94 248 TYR B C 1
ATOM 3826 O O . TYR B 1 248 ? -5.688 -2.359 3.635 1 98.94 248 TYR B O 1
ATOM 3834 N N . ARG B 1 249 ? -6.539 -0.416 4.418 1 98.75 249 ARG B N 1
ATOM 3835 C CA . ARG B 1 249 ? -7.801 -1.005 4.855 1 98.75 249 ARG B CA 1
ATOM 3836 C C . ARG B 1 249 ? -8.984 -0.139 4.434 1 98.75 249 ARG B C 1
ATOM 3838 O O . ARG B 1 249 ? -8.953 1.082 4.602 1 98.75 249 ARG B O 1
ATOM 3845 N N . VAL B 1 250 ? -9.977 -0.765 3.807 1 98.69 250 VAL B N 1
ATOM 3846 C CA . VAL B 1 250 ? -11.242 -0.1 3.51 1 98.69 250 VAL B CA 1
ATOM 3847 C C . VAL B 1 250 ? -12.07 0.025 4.785 1 98.69 250 VAL B C 1
ATOM 3849 O O . VAL B 1 250 ? -12.156 -0.92 5.574 1 98.69 250 VAL B O 1
ATOM 3852 N N . VAL B 1 251 ? -12.602 1.181 4.996 1 98.31 251 VAL B N 1
ATOM 3853 C CA . VAL B 1 251 ? -13.516 1.368 6.121 1 98.31 251 VAL B CA 1
ATOM 3854 C C . VAL B 1 251 ? -14.961 1.267 5.641 1 98.31 251 VAL B C 1
ATOM 3856 O O . VAL B 1 251 ? -15.406 2.074 4.82 1 98.31 251 VAL B O 1
ATOM 3859 N N . LEU B 1 252 ? -15.711 0.247 6.102 1 92 252 LEU B N 1
ATOM 3860 C CA . LEU B 1 252 ? -17.078 -0.03 5.664 1 92 252 LEU B CA 1
ATOM 3861 C C . LEU B 1 252 ? -18.078 0.668 6.566 1 92 252 LEU B C 1
ATOM 3863 O O . LEU B 1 252 ? -17.828 0.873 7.754 1 92 252 LEU B O 1
#

Organism: Streptomyces rubellomurinus (strain ATCC 31215) (NCBI:txid359131)